Protein AF-A0A024K1Z8-F1 (afdb_monomer_lite)

pLDDT: mean 86.24, std 13.54, range [38.12, 98.56]

Structure (mmCIF, N/CA/C/O backbone):
data_AF-A0A024K1Z8-F1
#
_entry.id   AF-A0A024K1Z8-F1
#
loop_
_atom_site.group_PDB
_atom_site.id
_atom_site.type_symbol
_atom_site.label_atom_id
_atom_site.label_alt_id
_atom_site.label_comp_id
_atom_site.label_asym_id
_atom_site.label_entity_id
_atom_site.label_seq_id
_atom_site.pdbx_PDB_ins_code
_atom_site.Cartn_x
_atom_site.Cartn_y
_atom_site.Cartn_z
_atom_site.occupancy
_atom_site.B_iso_or_equiv
_atom_site.auth_seq_id
_atom_site.auth_comp_id
_atom_site.auth_asym_id
_atom_site.auth_atom_id
_atom_site.pdbx_PDB_model_num
ATOM 1 N N . MET A 1 1 ? -12.567 41.747 15.586 1.00 70.44 1 MET A N 1
ATOM 2 C CA . MET A 1 1 ? -13.122 40.949 14.470 1.00 70.44 1 MET A CA 1
ATOM 3 C C . MET A 1 1 ? -14.321 41.706 13.907 1.00 70.44 1 MET A C 1
ATOM 5 O O . MET A 1 1 ? -15.077 42.225 14.721 1.00 70.44 1 MET A O 1
ATOM 9 N N . PRO A 1 2 ? -14.473 41.858 12.580 1.00 83.94 2 PRO A N 1
ATOM 10 C CA . PRO A 1 2 ? -15.669 42.472 11.991 1.00 83.94 2 PRO A CA 1
ATOM 11 C C . PRO A 1 2 ? -16.932 41.675 12.355 1.00 83.94 2 PRO A C 1
ATOM 13 O O . PRO A 1 2 ? -16.863 40.451 12.485 1.00 83.94 2 PRO A O 1
ATOM 16 N N . THR A 1 3 ? -18.063 42.368 12.525 1.00 92.81 3 THR A N 1
ATOM 17 C CA . THR A 1 3 ? -19.383 41.744 12.733 1.00 92.81 3 THR A CA 1
ATOM 18 C C . THR A 1 3 ? -19.789 40.921 11.508 1.00 92.81 3 THR A C 1
ATOM 20 O O . THR A 1 3 ? -19.272 41.159 10.415 1.00 92.81 3 THR A O 1
ATOM 23 N N . LYS A 1 4 ? -20.713 39.964 11.671 1.00 90.75 4 LYS A N 1
ATOM 24 C CA . LYS A 1 4 ? -21.264 39.160 10.565 1.00 90.75 4 LYS A CA 1
ATOM 25 C C . LYS A 1 4 ? -21.760 40.047 9.417 1.00 90.75 4 LYS A C 1
ATOM 27 O O . LYS A 1 4 ? -21.264 39.909 8.303 1.00 90.75 4 LYS A O 1
ATOM 32 N N . ASP A 1 5 ? -22.592 41.042 9.722 1.00 92.12 5 ASP A N 1
ATOM 33 C CA . ASP A 1 5 ? -23.103 41.999 8.729 1.00 92.12 5 ASP A CA 1
ATOM 34 C C . ASP A 1 5 ? -21.975 42.725 7.995 1.00 92.12 5 ASP A C 1
ATOM 36 O O . ASP A 1 5 ? -21.997 42.862 6.774 1.00 92.12 5 ASP A O 1
ATOM 40 N N . ARG A 1 6 ? -20.924 43.126 8.722 1.00 94.19 6 ARG A N 1
ATOM 41 C CA . ARG A 1 6 ? -19.766 43.786 8.118 1.00 94.19 6 ARG A CA 1
ATOM 42 C C . ARG A 1 6 ? -18.970 42.842 7.219 1.00 94.19 6 ARG A C 1
ATOM 44 O O . ARG A 1 6 ? -18.419 43.288 6.218 1.00 94.19 6 ARG A O 1
ATOM 51 N N . LYS A 1 7 ? -18.866 41.558 7.568 1.00 95.25 7 LYS A N 1
ATOM 52 C CA . LYS A 1 7 ? -18.207 40.549 6.725 1.00 95.25 7 LYS A CA 1
ATOM 53 C C . LYS A 1 7 ? -18.992 40.315 5.432 1.00 95.25 7 LYS A C 1
ATOM 55 O O . LYS A 1 7 ? -18.383 40.316 4.367 1.00 95.25 7 LYS A O 1
ATOM 60 N N . ILE A 1 8 ? -20.316 40.189 5.530 1.00 94.06 8 ILE A N 1
ATOM 61 C CA . ILE A 1 8 ? -21.218 40.038 4.381 1.00 94.06 8 ILE A CA 1
ATOM 62 C C . ILE A 1 8 ? -21.145 41.271 3.472 1.00 94.06 8 ILE A C 1
ATOM 64 O O . ILE A 1 8 ? -20.962 41.131 2.267 1.00 94.06 8 ILE A O 1
ATOM 68 N N . GLU A 1 9 ? -21.183 42.480 4.041 1.00 95.69 9 GLU A N 1
ATOM 69 C CA . GLU A 1 9 ? -21.044 43.732 3.283 1.00 95.69 9 GLU A CA 1
ATOM 70 C C . GLU A 1 9 ? -19.726 43.781 2.488 1.00 95.69 9 GLU A C 1
ATOM 72 O O . GLU A 1 9 ? -19.706 44.199 1.331 1.00 95.69 9 GLU A O 1
ATOM 77 N N . LEU A 1 10 ? -18.615 43.336 3.088 1.00 96.06 10 LEU A N 1
ATOM 78 C CA . LEU A 1 10 ? -17.314 43.304 2.413 1.00 96.06 10 LEU A CA 1
ATOM 79 C C . LEU A 1 10 ? -17.286 42.311 1.246 1.00 96.06 10 LEU A C 1
ATOM 81 O O . LEU A 1 10 ? -16.710 42.631 0.210 1.00 96.06 10 LEU A O 1
ATOM 85 N N . LEU A 1 11 ? -17.900 41.135 1.397 1.00 96.44 11 LEU A N 1
ATOM 86 C CA . LEU A 1 11 ? -17.985 40.138 0.327 1.00 96.44 11 LEU A CA 1
ATOM 87 C C . LEU A 1 11 ? -18.889 40.617 -0.817 1.00 96.44 11 LEU A C 1
ATOM 89 O O . LEU A 1 11 ? -18.475 40.562 -1.973 1.00 96.44 11 LEU A O 1
ATOM 93 N N . ASN A 1 12 ? -20.067 41.167 -0.503 1.00 95.75 12 ASN A N 1
ATOM 94 C CA . ASN A 1 12 ? -20.991 41.718 -1.502 1.00 95.75 12 ASN A CA 1
ATOM 95 C C . ASN A 1 12 ? -20.356 42.851 -2.309 1.00 95.75 12 ASN A C 1
ATOM 97 O O . ASN A 1 12 ? -20.516 42.910 -3.523 1.00 95.75 12 ASN A O 1
ATOM 101 N N . ARG A 1 13 ? -19.540 43.690 -1.667 1.00 97.12 13 ARG A N 1
ATOM 102 C CA . ARG A 1 13 ? -18.777 44.720 -2.374 1.00 97.12 13 ARG A CA 1
ATOM 103 C C . ARG A 1 13 ? -17.820 44.135 -3.415 1.00 97.12 13 ARG A C 1
ATOM 105 O O . ARG A 1 13 ? -17.709 44.682 -4.501 1.00 97.12 13 ARG A O 1
ATOM 112 N N . GLN A 1 14 ? -17.132 43.030 -3.109 1.00 97.69 14 GLN A N 1
ATOM 113 C CA . GLN A 1 14 ? -16.252 42.376 -4.089 1.00 97.69 14 GLN A CA 1
ATOM 114 C C . GLN A 1 14 ? -17.042 41.748 -5.245 1.00 97.69 14 GLN A C 1
ATOM 116 O O . GLN A 1 14 ? -16.562 41.761 -6.377 1.00 97.69 14 GLN A O 1
ATOM 121 N N . ILE A 1 15 ? -18.256 41.252 -4.978 1.00 95.62 15 ILE A N 1
ATOM 122 C CA . ILE A 1 15 ? -19.181 40.760 -6.010 1.00 95.62 15 ILE A CA 1
ATOM 123 C C . ILE A 1 15 ? -19.604 41.904 -6.945 1.00 95.62 15 ILE A C 1
ATOM 125 O O . ILE A 1 15 ? -19.528 41.751 -8.159 1.00 95.62 15 ILE A O 1
ATOM 129 N N . GLU A 1 16 ? -19.989 43.062 -6.405 1.00 95.38 16 GLU A N 1
ATOM 130 C CA . GLU A 1 16 ? -20.360 44.242 -7.204 1.00 95.38 16 GLU A CA 1
ATOM 131 C C . GLU A 1 16 ? -19.174 44.785 -8.021 1.00 95.38 16 GLU A C 1
ATOM 133 O O . GLU A 1 16 ? -19.312 45.088 -9.207 1.00 95.38 16 GLU A O 1
ATOM 138 N N . GLU A 1 17 ? -17.983 44.854 -7.414 1.00 96.00 17 GLU A N 1
ATOM 139 C CA . GLU A 1 17 ? -16.742 45.282 -8.079 1.00 96.00 17 GLU A CA 1
ATOM 140 C C . GLU A 1 17 ? -16.337 44.357 -9.240 1.00 96.00 17 GLU A C 1
ATOM 142 O O . GLU A 1 17 ? -15.617 44.794 -10.139 1.00 96.00 17 GLU A O 1
ATOM 147 N N . ALA A 1 18 ? -16.826 43.113 -9.264 1.00 94.12 18 ALA A N 1
ATOM 148 C CA . ALA A 1 18 ? -16.578 42.173 -10.350 1.00 94.12 18 AL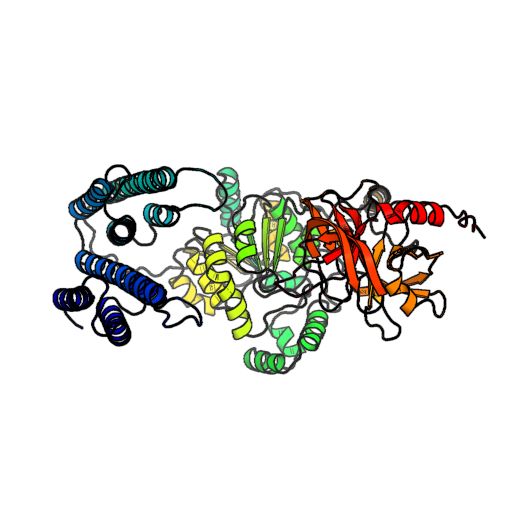A A CA 1
ATOM 149 C C . ALA A 1 18 ? -17.313 42.532 -11.654 1.00 94.12 18 ALA A C 1
ATOM 151 O O . ALA A 1 18 ? -16.955 41.982 -12.693 1.00 94.12 18 ALA A O 1
ATOM 152 N N . LYS A 1 19 ? -18.327 43.417 -11.618 1.00 93.69 19 LYS A N 1
ATOM 153 C CA . LYS A 1 19 ? -19.073 43.938 -12.787 1.00 93.69 19 LYS A CA 1
ATOM 154 C C . LYS A 1 19 ? -19.418 42.861 -13.830 1.00 93.69 19 LYS A C 1
ATOM 156 O O . LYS A 1 19 ? -19.018 42.957 -14.990 1.00 93.69 19 LYS A O 1
ATOM 161 N N . ASP A 1 20 ? -20.097 41.798 -13.401 1.00 89.00 20 ASP A N 1
ATOM 162 C CA . ASP A 1 20 ? -20.505 40.669 -14.258 1.00 89.00 20 ASP A CA 1
ATOM 163 C C . ASP A 1 20 ? -19.349 39.995 -15.032 1.00 89.00 20 ASP A C 1
ATOM 165 O O . ASP A 1 20 ? -19.495 39.536 -16.173 1.00 89.00 20 ASP A O 1
ATOM 169 N N . GLY A 1 21 ? -18.175 39.928 -14.395 1.00 89.88 21 GLY A N 1
ATOM 170 C CA . GLY A 1 21 ? -16.965 39.318 -14.947 1.00 89.88 21 GLY A CA 1
ATOM 171 C C . GLY A 1 21 ? -15.954 40.312 -15.528 1.00 89.88 21 GLY A C 1
ATOM 172 O O . GLY A 1 21 ? -14.966 39.884 -16.122 1.00 89.88 21 GLY A O 1
ATOM 173 N N . HIS A 1 22 ? -16.185 41.618 -15.374 1.00 92.88 22 HIS A N 1
ATOM 174 C CA . HIS A 1 22 ? -15.393 42.696 -15.969 1.00 92.88 22 HIS A CA 1
ATOM 175 C C . HIS A 1 22 ? -14.922 43.752 -14.944 1.00 92.88 22 HIS A C 1
ATOM 177 O O . HIS A 1 22 ? -15.265 44.930 -15.084 1.00 92.88 22 HIS A O 1
ATOM 183 N N . PRO A 1 23 ? -14.138 43.386 -13.910 1.00 95.50 23 PRO A N 1
ATOM 184 C CA . PRO A 1 23 ? -13.576 44.371 -12.991 1.00 95.50 23 PRO A CA 1
ATOM 185 C C . PRO A 1 23 ? -12.591 45.287 -13.732 1.00 95.50 23 PRO A C 1
ATOM 187 O O . PRO A 1 23 ? -11.966 44.878 -14.711 1.00 95.50 23 PRO A O 1
ATOM 190 N N . ASP A 1 24 ? -12.426 46.518 -13.239 1.00 93.12 24 ASP A N 1
ATOM 191 C CA . ASP A 1 24 ? -11.565 47.526 -13.883 1.00 93.12 24 ASP A CA 1
ATOM 192 C C . ASP A 1 24 ? -10.090 47.086 -13.948 1.00 93.12 24 ASP A C 1
ATOM 194 O O . ASP A 1 24 ? -9.403 47.351 -14.932 1.00 93.12 24 ASP A O 1
ATOM 198 N N . ASP A 1 25 ? -9.627 46.373 -12.917 1.00 94.88 25 ASP A N 1
ATOM 199 C CA . ASP A 1 25 ? -8.325 45.708 -12.861 1.00 94.88 25 ASP A CA 1
ATOM 200 C C . ASP A 1 25 ? -8.504 44.329 -12.207 1.00 94.88 25 ASP A C 1
ATOM 202 O O . ASP A 1 25 ? -8.721 44.208 -10.998 1.00 94.88 25 ASP A O 1
ATOM 206 N N . VAL A 1 26 ? -8.434 43.267 -13.016 1.00 93.31 26 VAL A N 1
ATOM 207 C CA . VAL A 1 26 ? -8.629 41.879 -12.561 1.00 93.31 26 VAL A CA 1
ATOM 208 C C . VAL A 1 26 ? -7.550 41.453 -11.553 1.00 93.31 26 VAL A C 1
ATOM 210 O O . VAL A 1 26 ? -7.847 40.682 -10.638 1.00 93.31 26 VAL A O 1
ATOM 213 N N . ALA A 1 27 ? -6.307 41.928 -11.683 1.00 90.81 27 ALA A N 1
ATOM 214 C CA . ALA A 1 27 ? -5.216 41.536 -10.791 1.00 90.81 27 ALA A CA 1
ATOM 215 C C . ALA A 1 27 ? -5.372 42.195 -9.414 1.00 90.81 27 ALA A C 1
ATOM 217 O O . ALA A 1 27 ? -5.267 41.518 -8.385 1.00 90.81 27 ALA A O 1
ATOM 218 N N . GLU A 1 28 ? -5.687 43.491 -9.397 1.00 94.75 28 GLU A N 1
ATOM 219 C CA . GLU A 1 28 ? -5.977 44.222 -8.164 1.00 94.75 28 GLU A CA 1
ATOM 220 C C . GLU A 1 28 ? -7.230 43.668 -7.471 1.00 94.75 28 GLU A C 1
ATOM 222 O O . GLU A 1 28 ? -7.206 43.393 -6.266 1.00 94.75 28 GLU A O 1
ATOM 227 N N . TRP A 1 29 ? -8.306 43.444 -8.234 1.00 97.06 29 TRP A N 1
ATOM 228 C CA . TRP A 1 29 ? -9.550 42.866 -7.726 1.00 97.06 29 TRP A CA 1
ATOM 229 C C . TRP A 1 29 ? -9.320 41.485 -7.110 1.00 97.06 29 TRP A C 1
ATOM 231 O O . TRP A 1 29 ? -9.765 41.235 -5.989 1.00 97.06 29 TRP A O 1
ATOM 241 N N . ARG A 1 30 ? -8.559 40.603 -7.775 1.00 95.94 30 ARG A N 1
ATOM 242 C CA . ARG A 1 30 ? -8.233 39.267 -7.250 1.00 95.94 30 ARG A CA 1
ATOM 243 C C . ARG A 1 30 ? -7.529 39.354 -5.897 1.00 95.94 30 ARG A C 1
ATOM 245 O O . ARG A 1 30 ? -7.914 38.661 -4.957 1.00 95.94 30 ARG A O 1
ATOM 252 N N . PHE A 1 31 ? -6.506 40.200 -5.790 1.00 95.12 31 PHE A N 1
ATOM 253 C CA . PHE A 1 31 ? -5.735 40.354 -4.556 1.00 95.12 31 PHE A CA 1
ATOM 254 C C . PHE A 1 31 ? -6.595 40.893 -3.398 1.00 95.12 31 PHE A C 1
ATOM 256 O O . PHE A 1 31 ? -6.539 40.379 -2.272 1.00 95.12 31 PHE A O 1
ATOM 263 N N . LYS A 1 32 ? -7.431 41.904 -3.675 1.00 96.88 32 LYS A N 1
ATOM 264 C CA . LYS A 1 32 ? -8.403 42.441 -2.709 1.00 96.88 32 LYS A CA 1
ATOM 265 C C . LYS A 1 32 ? -9.398 41.370 -2.272 1.00 96.88 32 LYS A C 1
ATOM 267 O O . LYS A 1 32 ? -9.601 41.185 -1.071 1.00 96.88 32 LYS A O 1
ATOM 272 N N . THR A 1 33 ? -9.929 40.616 -3.227 1.00 97.56 33 THR A N 1
ATOM 273 C CA . THR A 1 33 ? -10.913 39.559 -2.993 1.00 97.56 33 THR A CA 1
ATOM 274 C C . THR A 1 33 ? -10.354 38.453 -2.101 1.00 97.56 33 THR A C 1
ATOM 276 O O . THR A 1 33 ? -10.987 38.093 -1.108 1.00 97.56 33 THR A O 1
ATOM 279 N N . GLU A 1 34 ? -9.133 37.974 -2.365 1.00 96.81 34 GLU A N 1
ATOM 280 C CA . GLU A 1 34 ? -8.484 36.974 -1.508 1.00 96.81 34 GLU A CA 1
ATOM 281 C C . GLU A 1 34 ? -8.305 37.489 -0.074 1.00 96.81 34 GLU A C 1
ATOM 283 O O . GLU A 1 34 ? -8.561 36.781 0.902 1.00 96.81 34 GLU A O 1
ATOM 288 N N . THR A 1 35 ? -7.892 38.752 0.063 1.00 95.75 35 THR A N 1
ATOM 289 C CA . THR A 1 35 ? -7.706 39.394 1.368 1.00 95.75 35 THR A CA 1
ATOM 290 C C . THR A 1 35 ? -9.025 39.493 2.135 1.00 95.75 35 THR A C 1
ATOM 292 O O . THR A 1 35 ? -9.056 39.265 3.349 1.00 95.75 35 THR A O 1
ATOM 295 N N . VAL A 1 36 ? -10.121 39.825 1.445 1.00 96.94 36 VAL A N 1
ATOM 296 C CA . VAL A 1 36 ? -11.464 39.882 2.033 1.00 96.94 36 VAL A CA 1
ATOM 297 C C . VAL A 1 36 ? -11.921 38.491 2.463 1.00 96.94 36 VAL A C 1
ATOM 299 O O . VAL A 1 36 ? -12.316 38.338 3.619 1.00 96.94 36 VAL A O 1
ATOM 302 N N . LEU A 1 37 ? -11.811 37.471 1.607 1.00 95.50 37 LEU A N 1
ATOM 303 C CA . LEU A 1 37 ? -12.164 36.085 1.945 1.00 95.50 37 LEU A CA 1
ATOM 304 C C . LEU A 1 37 ? -11.405 35.612 3.188 1.00 95.50 37 LEU A C 1
ATOM 306 O O . LEU A 1 37 ? -12.007 35.245 4.196 1.00 95.50 37 LEU A O 1
ATOM 310 N N . ARG A 1 38 ? -10.081 35.762 3.191 1.00 95.94 38 ARG A N 1
ATOM 311 C CA . ARG A 1 38 ? -9.232 35.379 4.324 1.00 95.94 38 ARG A CA 1
ATOM 312 C C . ARG A 1 38 ? -9.648 36.033 5.643 1.00 95.94 38 ARG A C 1
ATOM 314 O O . ARG A 1 38 ? -9.650 35.386 6.686 1.00 95.94 38 ARG A O 1
ATOM 321 N N . ARG A 1 39 ? -10.021 37.318 5.616 1.00 93.81 39 ARG A N 1
ATOM 322 C CA . ARG A 1 39 ? -10.452 38.062 6.815 1.00 93.81 39 ARG A CA 1
ATOM 323 C C . ARG A 1 39 ? -11.883 37.756 7.255 1.00 93.81 39 ARG A C 1
ATOM 325 O O . ARG A 1 39 ? -12.206 37.953 8.427 1.00 93.81 39 ARG A O 1
ATOM 332 N N . THR A 1 40 ? -12.752 37.360 6.332 1.00 94.06 40 THR A N 1
ATOM 333 C CA . THR A 1 40 ? -14.184 37.167 6.599 1.00 94.06 40 THR A CA 1
ATOM 334 C C . THR A 1 40 ? -14.483 35.735 7.028 1.00 94.06 40 THR A C 1
ATOM 336 O O . THR A 1 40 ? -15.094 35.553 8.087 1.00 94.06 40 THR A O 1
ATOM 339 N N . VAL A 1 41 ? -13.984 34.748 6.281 1.00 90.94 41 VAL A N 1
ATOM 340 C CA . VAL A 1 41 ? -14.255 33.316 6.492 1.00 90.94 41 VAL A CA 1
ATOM 341 C C . VAL A 1 41 ? -13.073 32.527 7.073 1.00 90.94 41 VAL A C 1
ATOM 343 O O . VAL A 1 41 ? -13.272 31.428 7.577 1.00 90.94 41 VAL A O 1
ATOM 346 N N . GLY A 1 42 ? -11.867 33.104 7.109 1.00 91.38 42 GLY A N 1
ATOM 347 C CA . GLY A 1 42 ? -10.677 32.482 7.709 1.00 91.38 42 GLY A CA 1
ATOM 348 C C . GLY A 1 42 ? -9.805 31.706 6.714 1.00 91.38 42 GLY A C 1
ATOM 349 O O . GLY A 1 42 ? -10.213 31.431 5.589 1.00 91.38 42 GLY A O 1
ATOM 350 N N . GLU A 1 43 ? -8.577 31.369 7.131 1.00 89.88 43 GLU A N 1
ATOM 351 C CA . GLU A 1 43 ? -7.558 30.732 6.271 1.00 89.88 43 GLU A CA 1
ATOM 352 C C . GLU A 1 43 ? -7.932 29.298 5.858 1.00 89.88 43 GLU A C 1
ATOM 354 O O . GLU A 1 43 ? -7.610 28.876 4.754 1.00 89.88 43 GLU A O 1
ATOM 359 N N . GLY A 1 44 ? -8.645 28.570 6.722 1.00 83.69 44 GLY A N 1
ATOM 360 C CA . GLY A 1 44 ? -9.107 27.203 6.460 1.00 83.69 44 GLY A CA 1
ATOM 361 C C . GLY A 1 44 ? -10.466 27.112 5.762 1.00 83.69 44 GLY A C 1
ATOM 362 O O . GLY A 1 44 ? -11.030 26.026 5.695 1.00 83.69 44 GLY A O 1
ATOM 363 N N . SER A 1 45 ? -11.040 28.228 5.293 1.00 86.62 45 SER A N 1
ATOM 364 C CA . SER A 1 45 ? -12.356 28.193 4.646 1.00 86.62 45 SER A CA 1
ATOM 365 C C . SER A 1 45 ? -12.282 27.508 3.273 1.00 86.62 45 SER A C 1
ATOM 367 O O . SER A 1 45 ? -11.466 27.916 2.435 1.00 86.62 45 SER A O 1
ATOM 369 N N . PRO A 1 46 ? -13.185 26.556 2.973 1.00 81.44 46 PRO A N 1
ATOM 370 C CA . PRO A 1 46 ? -13.282 25.949 1.648 1.00 81.44 46 PRO A CA 1
ATOM 371 C C . PRO A 1 46 ? -13.530 26.970 0.529 1.00 81.44 46 PRO A C 1
ATOM 373 O O . PRO A 1 46 ? -13.000 26.810 -0.567 1.00 81.44 46 PRO A O 1
ATOM 376 N N . ALA A 1 47 ? -14.257 28.061 0.800 1.00 86.44 47 ALA A N 1
ATOM 377 C CA . ALA A 1 47 ? -14.480 29.127 -0.179 1.00 86.44 47 ALA A CA 1
ATOM 378 C C . ALA A 1 47 ? -13.177 29.858 -0.557 1.00 86.44 47 ALA A C 1
ATOM 380 O O . ALA A 1 47 ? -12.978 30.217 -1.719 1.00 86.44 47 ALA A O 1
ATOM 381 N N . LEU A 1 48 ? -12.261 30.045 0.403 1.00 92.31 48 LEU A N 1
ATOM 382 C CA . LEU A 1 48 ? -10.936 30.615 0.138 1.00 92.31 48 LEU A CA 1
ATOM 383 C C . LEU A 1 48 ? -10.049 29.634 -0.642 1.00 92.31 48 LEU A C 1
ATOM 385 O O . LEU A 1 48 ? -9.361 30.050 -1.576 1.00 92.31 48 LEU A O 1
ATOM 389 N N . ALA A 1 49 ? -10.073 28.346 -0.287 1.00 86.12 49 ALA A N 1
ATOM 390 C CA . ALA A 1 49 ? -9.338 27.309 -1.011 1.00 86.12 49 ALA A CA 1
ATOM 391 C C . ALA A 1 49 ? -9.808 27.205 -2.474 1.00 86.12 49 ALA A C 1
ATOM 393 O O . ALA A 1 49 ? -8.986 27.253 -3.391 1.00 86.12 49 ALA A O 1
ATOM 394 N N . ALA A 1 50 ? -11.127 27.179 -2.697 1.00 84.25 50 ALA A N 1
ATOM 395 C CA . ALA A 1 50 ? -11.730 27.183 -4.027 1.00 84.25 50 ALA A CA 1
ATOM 396 C C . ALA A 1 50 ? -11.335 28.431 -4.828 1.00 84.25 50 ALA A C 1
ATOM 398 O O . ALA A 1 50 ? -10.909 28.313 -5.974 1.00 84.25 50 ALA A O 1
ATOM 399 N N . PHE A 1 51 ? -11.385 29.619 -4.213 1.00 94.38 51 PHE A N 1
ATOM 400 C CA . PHE A 1 51 ? -10.955 30.860 -4.858 1.00 94.38 51 PHE A CA 1
ATOM 401 C C . PHE A 1 51 ? -9.479 30.815 -5.295 1.00 94.38 51 PHE A C 1
ATOM 403 O O . PHE A 1 51 ? -9.144 31.252 -6.396 1.00 94.38 51 PHE A O 1
ATOM 410 N N . ARG A 1 52 ? -8.584 30.263 -4.463 1.00 94.19 52 ARG A N 1
ATOM 411 C CA . ARG A 1 52 ? -7.146 30.145 -4.776 1.00 94.19 52 ARG A CA 1
ATOM 412 C C . ARG A 1 52 ? -6.850 29.182 -5.920 1.00 94.19 52 ARG A C 1
ATOM 414 O O . ARG A 1 52 ? -5.897 29.419 -6.660 1.00 94.19 52 ARG A O 1
ATOM 421 N N . ALA A 1 53 ? -7.659 28.137 -6.073 1.00 89.50 53 ALA A N 1
ATOM 422 C CA . ALA A 1 53 ? -7.529 27.172 -7.160 1.00 89.50 53 ALA A CA 1
ATOM 423 C C . ALA A 1 53 ? -7.909 27.757 -8.535 1.00 89.50 53 ALA A C 1
ATOM 425 O O . ALA A 1 53 ? -7.574 27.178 -9.569 1.00 89.50 53 ALA A O 1
ATOM 426 N N . ILE A 1 54 ? -8.585 28.913 -8.581 1.00 90.88 54 ILE A N 1
ATOM 427 C CA . ILE A 1 54 ? -8.949 29.564 -9.841 1.00 90.88 54 ILE A CA 1
ATOM 428 C C . ILE A 1 54 ? -7.695 30.143 -10.504 1.00 90.88 54 ILE A C 1
ATOM 430 O O . ILE A 1 54 ? -7.052 31.067 -9.998 1.00 90.88 54 ILE A O 1
ATOM 434 N N . SER A 1 55 ? -7.377 29.634 -11.695 1.00 89.06 55 SER A N 1
ATOM 435 C CA . SER A 1 55 ? -6.346 30.216 -12.551 1.00 89.06 55 SER A CA 1
ATOM 436 C C . SER A 1 55 ? -6.874 31.473 -13.242 1.00 89.06 55 SER A C 1
ATOM 438 O O . SER A 1 55 ? -7.813 31.419 -14.034 1.00 89.06 55 SER A O 1
ATOM 440 N N . PHE A 1 56 ? -6.230 32.604 -12.960 1.00 85.25 56 PHE A N 1
ATOM 441 C CA . PHE A 1 56 ? -6.455 33.886 -13.634 1.00 85.25 56 PHE A CA 1
ATOM 442 C C . PHE A 1 56 ? -5.390 34.145 -14.712 1.00 85.25 56 PHE A C 1
ATOM 444 O O . PHE A 1 56 ? -5.036 35.297 -14.934 1.00 85.25 56 PHE A O 1
ATOM 451 N N . SER A 1 57 ? -4.797 33.097 -15.304 1.00 78.31 57 SER A N 1
ATOM 452 C CA . SER A 1 57 ? -3.590 33.205 -16.140 1.00 78.31 57 SER A CA 1
ATOM 453 C C . SER A 1 57 ? -3.676 34.333 -17.173 1.00 78.31 57 SER A C 1
ATOM 455 O O . SER A 1 57 ? -4.581 34.364 -18.008 1.00 78.31 57 SER A O 1
ATOM 457 N N . TRP A 1 58 ? -2.687 35.220 -17.134 1.00 63.91 58 TRP A N 1
ATOM 458 C CA . TRP A 1 58 ? -2.490 36.279 -18.108 1.00 63.91 58 TRP A CA 1
ATOM 459 C C . TRP A 1 58 ? -1.459 35.761 -19.105 1.00 63.91 58 TRP A C 1
ATOM 461 O O . TRP A 1 58 ? -0.315 35.553 -18.721 1.00 63.91 58 TRP A O 1
ATOM 471 N N . ILE A 1 59 ? -1.866 35.574 -20.361 1.00 54.12 59 ILE A N 1
ATOM 472 C CA . ILE A 1 59 ? -0.985 35.311 -21.510 1.00 54.12 59 ILE A CA 1
ATOM 473 C C . ILE A 1 59 ? -0.465 33.864 -21.584 1.00 54.12 59 ILE A C 1
ATOM 475 O O . ILE A 1 59 ? 0.496 33.481 -20.921 1.00 54.12 59 ILE A O 1
ATOM 479 N N . SER A 1 60 ? -1.047 33.082 -22.497 1.00 48.06 60 SER A N 1
ATOM 480 C CA . SER A 1 60 ? -0.281 32.055 -23.208 1.00 48.06 60 SER A CA 1
ATOM 481 C C . SER A 1 60 ? 0.291 32.711 -24.472 1.00 48.06 60 SER A C 1
ATOM 483 O O . SER A 1 60 ? -0.389 33.500 -25.138 1.00 48.06 60 SER A O 1
ATOM 485 N N . TRP A 1 61 ? 1.564 32.462 -24.778 1.00 40.72 61 TRP A N 1
ATOM 486 C CA . TRP A 1 61 ? 2.169 32.946 -26.017 1.00 40.72 61 TRP A CA 1
ATOM 487 C C . TRP A 1 61 ? 1.508 32.234 -27.204 1.00 40.72 61 TRP A C 1
ATOM 489 O O . TRP A 1 61 ? 1.788 31.065 -27.449 1.00 40.72 61 TRP A O 1
ATOM 499 N N . GLY A 1 62 ? 0.642 32.943 -27.936 1.00 56.19 62 GLY A N 1
ATOM 500 C CA . GLY A 1 62 ? 0.013 32.448 -29.166 1.00 56.19 62 GLY A CA 1
ATOM 501 C C . GLY A 1 62 ? -1.518 32.463 -29.190 1.00 56.19 62 GLY A C 1
ATOM 502 O O . GLY A 1 62 ? -2.087 32.245 -30.258 1.00 56.19 62 GLY A O 1
ATOM 503 N N . ASP A 1 63 ? -2.197 32.756 -28.075 1.00 52.84 63 ASP A N 1
ATOM 504 C CA . ASP A 1 63 ? -3.663 32.846 -28.069 1.00 52.84 63 ASP A CA 1
ATOM 505 C C . ASP A 1 63 ? -4.161 34.165 -28.710 1.00 52.84 63 ASP A C 1
ATOM 507 O O . ASP A 1 63 ? -3.622 35.240 -28.423 1.00 52.84 63 ASP A O 1
ATOM 511 N N . PRO A 1 64 ? -5.220 34.134 -29.545 1.00 66.31 64 PRO A N 1
ATOM 512 C CA . PRO A 1 64 ? -5.896 35.340 -30.019 1.00 66.31 64 PRO A CA 1
ATOM 513 C C . PRO A 1 64 ? -6.357 36.218 -28.843 1.00 66.31 64 PRO A C 1
ATOM 515 O O . PRO A 1 64 ? -6.874 35.703 -27.849 1.00 66.31 64 PRO A O 1
ATOM 518 N N . ILE A 1 65 ? -6.226 37.546 -28.972 1.00 67.56 65 ILE A N 1
ATOM 519 C CA . ILE A 1 65 ? -6.580 38.539 -27.932 1.00 67.56 65 ILE A CA 1
ATOM 520 C C . ILE A 1 65 ? -7.994 38.299 -27.361 1.00 67.56 65 ILE A C 1
ATOM 522 O O . ILE A 1 65 ? -8.189 38.370 -26.146 1.00 67.56 65 ILE A O 1
ATOM 526 N N . ASP A 1 66 ? -8.950 37.904 -28.205 1.00 67.81 66 ASP A N 1
ATOM 527 C CA . ASP A 1 66 ? -10.344 37.653 -27.812 1.00 67.81 66 ASP A CA 1
ATOM 528 C C . ASP A 1 66 ? -10.517 36.452 -26.861 1.00 67.81 66 ASP A C 1
ATOM 530 O O . ASP A 1 66 ? -11.408 36.454 -26.009 1.00 67.81 66 ASP A O 1
ATOM 534 N N . GLN A 1 67 ? -9.646 35.438 -26.934 1.00 73.06 67 GLN A N 1
ATOM 535 C CA . GLN A 1 67 ? -9.717 34.278 -26.034 1.00 73.06 67 GLN A CA 1
ATOM 536 C C . GLN A 1 67 ? -9.213 34.603 -24.625 1.00 73.06 67 GLN A C 1
ATOM 538 O O . GLN A 1 67 ? -9.687 34.019 -23.649 1.00 73.06 67 GLN A O 1
ATOM 543 N N . THR A 1 68 ? -8.288 35.557 -24.498 1.00 79.00 68 THR A N 1
ATOM 544 C CA . THR A 1 68 ? -7.747 35.965 -23.194 1.00 79.00 68 THR A CA 1
ATOM 545 C C . THR A 1 68 ? -8.813 36.681 -22.366 1.00 79.00 68 THR A C 1
ATOM 547 O O . THR A 1 68 ? -9.014 36.339 -21.201 1.00 79.00 68 THR A O 1
ATOM 550 N N . ALA A 1 69 ? -9.569 37.599 -22.979 1.00 81.69 69 ALA A N 1
ATOM 551 C CA . ALA A 1 69 ? -10.663 38.301 -22.307 1.00 81.69 69 ALA A CA 1
ATOM 552 C C . ALA A 1 69 ? -11.784 37.342 -21.864 1.00 81.69 69 ALA A C 1
ATOM 554 O O . ALA A 1 69 ? -12.300 37.461 -20.752 1.00 81.69 69 ALA A O 1
ATOM 555 N N . ALA A 1 70 ? -12.129 36.352 -22.695 1.00 82.94 70 ALA A N 1
ATOM 556 C CA . ALA A 1 70 ? -13.140 35.352 -22.357 1.00 82.94 70 ALA A CA 1
ATOM 557 C C . ALA A 1 70 ? -12.719 34.468 -21.167 1.00 82.94 70 ALA A C 1
ATOM 559 O O . ALA A 1 70 ? -13.511 34.263 -20.249 1.00 82.94 70 ALA A O 1
ATOM 560 N N . ARG A 1 71 ? -11.462 33.997 -21.137 1.00 83.00 71 ARG A N 1
ATOM 561 C CA . ARG A 1 71 ? -10.929 33.189 -20.022 1.00 83.00 71 ARG A CA 1
ATOM 562 C C . ARG A 1 71 ? -10.830 33.986 -18.720 1.00 83.00 71 ARG A C 1
ATOM 564 O O . ARG A 1 71 ? -11.116 33.449 -17.654 1.00 83.00 71 ARG A O 1
ATOM 571 N N . GLN A 1 72 ? -10.457 35.263 -18.797 1.00 87.69 72 GLN A N 1
ATOM 572 C CA . GLN A 1 72 ? -10.438 36.149 -17.630 1.00 87.69 72 GLN A CA 1
ATOM 573 C C . GLN A 1 72 ? -11.838 36.377 -17.074 1.00 87.69 72 GLN A C 1
ATOM 575 O O . GLN A 1 72 ? -12.036 36.253 -15.867 1.00 87.69 72 GLN A O 1
ATOM 580 N N . ARG A 1 73 ? -12.811 36.642 -17.950 1.00 90.94 73 ARG A N 1
ATOM 581 C CA . ARG A 1 73 ? -14.211 36.782 -17.553 1.00 90.94 73 ARG A CA 1
ATOM 582 C C . ARG A 1 73 ? -14.717 35.518 -16.858 1.00 90.94 73 ARG A C 1
ATOM 584 O O . ARG A 1 73 ? -15.293 35.613 -15.782 1.00 90.94 73 ARG A O 1
ATOM 591 N N . ASP A 1 74 ? -14.448 34.347 -17.430 1.00 86.69 74 ASP A N 1
ATOM 592 C CA . ASP A 1 74 ? -14.814 33.049 -16.847 1.00 86.69 74 ASP A CA 1
ATOM 593 C C . ASP A 1 74 ? -14.172 32.831 -15.463 1.00 86.69 74 ASP A C 1
ATOM 595 O O . ASP A 1 74 ? -14.844 32.441 -14.507 1.00 86.69 74 ASP A O 1
ATOM 599 N N . ALA A 1 75 ? -12.888 33.169 -15.305 1.00 89.69 75 ALA A N 1
ATOM 600 C CA . ALA A 1 75 ? -12.209 33.101 -14.013 1.00 89.69 75 ALA A CA 1
ATOM 601 C C . ALA A 1 75 ? -12.841 34.033 -12.962 1.00 89.69 75 ALA A C 1
ATOM 603 O O . ALA A 1 75 ? -13.052 33.614 -11.822 1.00 89.69 75 ALA A O 1
ATOM 604 N N . VAL A 1 76 ? -13.187 35.269 -13.341 1.00 93.50 76 VAL A N 1
ATOM 605 C CA . VAL A 1 76 ? -13.878 36.213 -12.449 1.00 93.50 76 VAL A CA 1
ATOM 606 C C . VAL A 1 76 ? -15.269 35.699 -12.084 1.00 93.50 76 VAL A C 1
ATOM 608 O O . VAL A 1 76 ? -15.631 35.740 -10.911 1.00 93.50 76 VAL A O 1
ATOM 611 N N . ILE A 1 77 ? -16.028 35.160 -13.042 1.00 88.31 77 ILE A N 1
ATOM 612 C CA . ILE A 1 77 ? -17.352 34.577 -12.786 1.00 88.31 77 ILE A CA 1
ATOM 613 C C . ILE A 1 77 ? -17.240 33.454 -11.752 1.00 88.31 77 ILE A C 1
ATOM 615 O O . ILE A 1 77 ? -17.923 33.502 -10.730 1.00 88.31 77 ILE A O 1
ATOM 619 N N . ARG A 1 78 ? -16.317 32.499 -11.930 1.00 87.31 78 ARG A N 1
ATOM 620 C CA . ARG A 1 78 ? -16.085 31.428 -10.940 1.00 87.31 78 ARG A CA 1
ATOM 621 C C . ARG A 1 78 ? -15.727 31.968 -9.555 1.00 87.31 78 ARG A C 1
ATOM 623 O O . ARG A 1 78 ? -16.171 31.435 -8.538 1.00 87.31 78 ARG A O 1
ATOM 630 N N . ALA A 1 79 ? -14.943 33.039 -9.502 1.00 92.62 79 ALA A N 1
ATOM 631 C CA . ALA A 1 79 ? -14.571 33.673 -8.247 1.00 92.62 79 ALA A CA 1
ATOM 632 C C . ALA A 1 79 ? -15.756 34.375 -7.567 1.00 92.62 79 ALA A C 1
ATOM 634 O O . ALA A 1 79 ? -15.888 34.296 -6.346 1.00 92.62 79 ALA A O 1
ATOM 635 N N . VAL A 1 80 ? -16.664 34.980 -8.338 1.00 92.00 80 VAL A N 1
ATOM 636 C CA . VAL A 1 80 ? -17.938 35.507 -7.825 1.00 92.00 80 VAL A CA 1
ATOM 637 C C . VAL A 1 80 ? -18.786 34.392 -7.213 1.00 92.00 80 VAL A C 1
ATOM 639 O O . VAL A 1 80 ? -19.358 34.595 -6.142 1.00 92.00 80 VAL A O 1
ATOM 642 N N . VAL A 1 81 ? -18.814 33.195 -7.810 1.00 86.06 81 VAL A N 1
ATOM 643 C CA . VAL A 1 81 ? -19.523 32.052 -7.207 1.00 86.06 81 VAL A CA 1
ATOM 644 C C . VAL A 1 81 ? -18.911 31.665 -5.851 1.00 86.06 81 VAL A C 1
ATOM 646 O O . VAL A 1 81 ? -19.647 31.440 -4.888 1.00 86.06 81 VAL A O 1
ATOM 649 N N . CYS A 1 82 ? -17.579 31.684 -5.715 1.00 87.56 82 CYS A N 1
ATOM 650 C CA . CYS A 1 82 ? -16.906 31.455 -4.426 1.00 87.56 82 CYS A CA 1
ATOM 651 C C . CYS A 1 82 ? -17.315 32.490 -3.366 1.00 87.56 82 CYS A C 1
ATOM 653 O O . CYS A 1 82 ? -17.577 32.134 -2.217 1.00 87.56 82 CYS A O 1
ATOM 655 N N . LEU A 1 83 ? -17.423 33.765 -3.752 1.00 91.56 83 LEU A N 1
ATOM 656 C CA . LEU A 1 83 ? -17.859 34.834 -2.852 1.00 91.56 83 LEU A CA 1
ATOM 657 C C . LEU A 1 83 ? -19.315 34.667 -2.414 1.00 91.56 83 LEU A C 1
ATOM 659 O O . LEU A 1 83 ? -19.604 34.792 -1.226 1.00 91.56 83 LEU A O 1
ATOM 663 N N . LYS A 1 84 ? -20.222 34.337 -3.341 1.00 89.69 84 LYS A N 1
ATOM 664 C CA . LYS A 1 84 ? -21.628 34.046 -3.017 1.00 89.69 84 LYS A CA 1
ATOM 665 C C . LYS A 1 84 ? -21.749 32.873 -2.038 1.00 89.69 84 LYS A C 1
ATOM 667 O O . LYS A 1 84 ? -22.536 32.945 -1.097 1.00 89.69 84 LYS A O 1
ATOM 672 N N . SER A 1 85 ? -20.932 31.832 -2.212 1.00 85.19 85 SER A N 1
ATOM 673 C CA . SER A 1 85 ? -20.862 30.703 -1.276 1.00 85.19 85 SER A CA 1
ATOM 674 C C . SER A 1 85 ? -20.410 31.144 0.119 1.00 85.19 85 SER A C 1
ATOM 676 O O . SER A 1 85 ? -21.028 30.767 1.109 1.00 85.19 85 SER A O 1
ATOM 678 N N . ALA A 1 86 ? -19.377 31.987 0.211 1.00 88.94 86 ALA A N 1
ATOM 679 C CA . ALA A 1 86 ? -18.898 32.531 1.483 1.00 88.94 86 ALA A CA 1
ATOM 680 C C . ALA A 1 86 ? -19.953 33.407 2.187 1.00 88.94 86 ALA A C 1
ATOM 682 O O . ALA A 1 86 ? -20.083 33.364 3.411 1.00 88.94 86 ALA A O 1
ATOM 683 N N . VAL A 1 87 ? -20.722 34.193 1.423 1.00 91.12 87 VAL A N 1
ATOM 684 C CA . VAL A 1 87 ? -21.853 34.973 1.952 1.00 91.12 87 VAL A CA 1
ATOM 685 C C . VAL A 1 87 ? -22.919 34.046 2.523 1.00 91.12 87 VAL A C 1
ATOM 687 O O . VAL A 1 87 ? -23.360 34.272 3.646 1.00 91.12 87 VAL A O 1
ATOM 690 N N . ALA A 1 88 ? -23.286 32.987 1.795 1.00 83.62 88 ALA A N 1
ATOM 691 C CA . ALA A 1 88 ? -24.252 32.004 2.271 1.00 83.62 88 ALA A CA 1
ATOM 692 C C . ALA A 1 88 ? -23.775 31.324 3.565 1.00 83.62 88 ALA A C 1
ATOM 694 O O . ALA A 1 88 ? -24.533 31.253 4.522 1.00 83.62 88 ALA A O 1
ATOM 695 N N . GLU A 1 89 ? -22.512 30.898 3.653 1.00 84.69 89 GLU A N 1
ATOM 696 C CA . GLU A 1 89 ? -21.963 30.300 4.880 1.00 84.69 89 GLU A CA 1
ATOM 697 C C . GLU A 1 89 ? -22.051 31.240 6.090 1.00 84.69 89 GLU A C 1
ATOM 699 O O . GLU A 1 89 ? -22.448 30.820 7.178 1.00 84.69 89 GLU A O 1
ATOM 704 N N . LEU A 1 90 ? -21.708 32.519 5.909 1.00 86.50 90 LEU A N 1
ATOM 705 C CA . LEU A 1 90 ? -21.810 33.515 6.977 1.00 86.50 90 LEU A CA 1
ATOM 706 C C . LEU A 1 90 ? -23.261 33.792 7.360 1.00 86.50 90 LEU A C 1
ATOM 708 O O . LEU A 1 90 ? -23.550 33.985 8.539 1.00 86.50 90 LEU A O 1
ATOM 712 N N . ASP A 1 91 ? -24.176 33.807 6.395 1.00 84.12 91 ASP A N 1
ATOM 713 C CA . ASP A 1 91 ? -25.600 33.992 6.665 1.00 84.12 91 ASP A CA 1
ATOM 714 C C . ASP A 1 91 ? -26.177 32.824 7.486 1.00 84.12 91 ASP A C 1
ATOM 716 O O . ASP A 1 91 ? -26.997 33.031 8.380 1.00 84.12 91 ASP A O 1
ATOM 720 N N . LEU A 1 92 ? -25.642 31.617 7.280 1.00 81.06 92 LEU A N 1
ATOM 721 C CA . LEU A 1 92 ? -26.066 30.370 7.923 1.00 81.06 92 LEU A CA 1
ATOM 722 C C . LEU A 1 92 ? -25.341 30.058 9.246 1.00 81.06 92 LEU A C 1
ATOM 724 O O . LEU A 1 92 ? -25.683 29.082 9.909 1.00 81.06 92 LEU A O 1
ATOM 728 N N . SER A 1 93 ? -24.355 30.865 9.659 1.00 79.06 93 SER A N 1
ATOM 729 C CA . SER A 1 93 ? -23.515 30.570 10.833 1.00 79.06 93 SER A CA 1
ATOM 730 C C . SER A 1 93 ? -24.195 30.774 12.195 1.00 79.06 93 SER A C 1
ATOM 732 O O . SER A 1 93 ? -23.595 30.455 13.221 1.00 79.06 93 SER A O 1
ATOM 734 N N . ASP A 1 94 ? -25.407 31.331 12.232 1.00 73.38 94 ASP A N 1
ATOM 735 C CA . ASP A 1 94 ? -26.188 31.459 13.466 1.00 73.38 94 ASP A CA 1
ATOM 736 C C . ASP A 1 94 ? -27.062 30.211 13.613 1.00 73.38 94 ASP A C 1
ATOM 738 O O . ASP A 1 94 ? -27.731 29.828 12.656 1.00 73.38 94 ASP A O 1
ATOM 742 N N . GLY A 1 95 ? -27.034 29.564 14.786 1.00 73.94 95 GLY A N 1
ATOM 743 C CA . GLY A 1 95 ? -27.694 28.277 15.039 1.00 73.94 95 GLY A CA 1
ATOM 744 C C . GLY A 1 95 ? -29.086 28.181 14.409 1.00 73.94 95 GLY A C 1
ATOM 745 O O . GLY A 1 95 ? -30.035 28.807 14.878 1.00 73.94 95 GLY A O 1
ATOM 746 N N . MET A 1 96 ? -29.187 27.417 13.320 1.00 83.12 96 MET A N 1
ATOM 747 C CA . MET A 1 96 ? -30.420 27.288 12.550 1.00 83.12 96 MET A CA 1
ATOM 748 C C . MET A 1 96 ? -31.399 26.363 13.264 1.00 83.12 96 MET A C 1
ATOM 750 O O . MET A 1 96 ? -31.023 25.264 13.678 1.00 83.12 96 MET A O 1
ATOM 754 N N . SER A 1 97 ? -32.664 26.778 13.349 1.00 88.06 97 SER A N 1
ATOM 755 C CA . SER A 1 97 ? -33.738 25.869 13.746 1.00 88.06 97 SER A CA 1
ATOM 756 C C . SER A 1 97 ? -33.876 24.726 12.737 1.00 88.06 97 SER A C 1
ATOM 758 O O . SER A 1 97 ? -33.543 24.880 11.557 1.00 88.06 97 SER A O 1
ATOM 760 N N . LYS A 1 98 ? -34.409 23.588 13.194 1.00 89.44 98 LYS A N 1
ATOM 761 C CA . LYS A 1 98 ? -34.747 22.435 12.352 1.00 89.44 98 LYS A CA 1
ATOM 762 C C . LYS A 1 98 ? -35.535 22.847 11.106 1.00 89.44 98 LYS A C 1
ATOM 764 O O . LYS A 1 98 ? -35.107 22.585 9.983 1.00 89.44 98 LYS A O 1
ATOM 769 N N . ASP A 1 99 ? -36.624 23.585 11.313 1.00 91.38 99 ASP A N 1
ATOM 770 C CA . ASP A 1 99 ? -37.502 24.061 10.242 1.00 91.38 99 ASP A CA 1
ATOM 771 C C . ASP A 1 99 ? -36.737 24.882 9.204 1.00 91.38 99 ASP A C 1
ATOM 773 O O . ASP A 1 99 ? -36.931 24.711 8.002 1.00 91.38 99 ASP A O 1
ATOM 777 N N . ARG A 1 100 ? -35.802 25.729 9.656 1.00 90.06 100 ARG A N 1
ATOM 778 C CA . ARG A 1 100 ? -34.989 26.546 8.757 1.00 90.06 100 ARG A CA 1
ATOM 779 C C . ARG A 1 100 ? -34.032 25.696 7.924 1.00 90.06 100 ARG A C 1
ATOM 781 O O . ARG A 1 100 ? -33.854 25.973 6.740 1.00 90.06 100 ARG A O 1
ATOM 788 N N . LYS A 1 101 ? -33.430 24.658 8.510 1.00 91.69 101 LYS A N 1
ATOM 789 C CA . LYS A 1 101 ? -32.561 23.722 7.779 1.00 91.69 101 LYS A CA 1
ATOM 790 C C . LYS A 1 101 ? -33.338 22.975 6.689 1.00 91.69 101 LYS A C 1
ATOM 792 O O . LYS A 1 101 ? -32.880 22.916 5.549 1.00 91.69 101 LYS A O 1
ATOM 797 N N . ILE A 1 102 ? -34.527 22.467 7.022 1.00 94.12 102 ILE A N 1
ATOM 798 C CA . ILE A 1 102 ? -35.411 21.762 6.079 1.00 94.12 102 ILE A CA 1
ATOM 799 C C . ILE A 1 102 ? -35.879 22.702 4.959 1.00 94.12 102 ILE A C 1
ATOM 801 O O . ILE A 1 102 ? -35.868 22.320 3.786 1.00 94.12 102 ILE A O 1
ATOM 805 N N . GLU A 1 103 ? -36.243 23.942 5.296 1.00 93.69 103 GLU A N 1
ATOM 806 C CA . GLU A 1 103 ? -36.639 24.967 4.326 1.00 93.69 103 GLU A CA 1
ATOM 807 C C . GLU A 1 103 ? -35.521 25.231 3.306 1.00 93.69 103 GLU A C 1
ATOM 809 O O . GLU A 1 103 ? -35.766 25.227 2.101 1.00 93.69 103 GLU A O 1
ATOM 814 N N . LEU A 1 104 ? -34.278 25.397 3.767 1.00 92.75 104 LEU A N 1
ATOM 815 C CA . LEU A 1 104 ? -33.131 25.665 2.894 1.00 92.75 104 LEU A CA 1
ATOM 816 C C . LEU A 1 104 ? -32.814 24.497 1.957 1.00 92.75 104 LEU A C 1
ATOM 818 O O . LEU A 1 104 ? -32.567 24.721 0.770 1.00 92.75 104 LEU A O 1
ATOM 822 N N . LEU A 1 105 ? -32.846 23.261 2.463 1.00 95.75 105 LEU A N 1
ATOM 823 C CA . LEU A 1 105 ? -32.666 22.060 1.642 1.00 95.75 105 LEU A CA 1
ATOM 824 C C . LEU A 1 105 ? -33.780 21.941 0.590 1.00 95.75 105 LEU A C 1
ATOM 826 O O . LEU A 1 105 ? -33.504 21.666 -0.578 1.00 95.75 105 LEU A O 1
ATOM 830 N N . SER A 1 106 ? -35.024 22.235 0.976 1.00 96.31 106 SER A N 1
ATOM 831 C CA . SER A 1 106 ? -36.180 22.228 0.071 1.00 96.31 106 SER A CA 1
ATOM 832 C C . SER A 1 106 ? -36.061 23.286 -1.028 1.00 96.31 106 SER A C 1
ATOM 834 O O . SER A 1 106 ? -36.324 22.991 -2.193 1.00 96.31 106 SER A O 1
ATOM 836 N N . GLN A 1 107 ? -35.572 24.485 -0.698 1.00 95.31 107 GLN A N 1
ATOM 837 C CA . GLN A 1 107 ? -35.293 25.535 -1.683 1.00 95.31 107 GLN A CA 1
ATOM 838 C C . GLN A 1 107 ? -34.233 25.103 -2.710 1.00 95.31 107 GLN A C 1
ATOM 840 O O . GLN A 1 107 ? -34.352 25.452 -3.882 1.00 95.31 107 GLN A O 1
ATOM 845 N N . GLN A 1 108 ? -33.209 24.332 -2.314 1.00 97.12 108 GLN A N 1
ATOM 846 C CA . GLN A 1 108 ? -32.217 23.819 -3.274 1.00 97.12 108 GLN A CA 1
ATOM 847 C C . GLN A 1 108 ? -32.798 22.741 -4.195 1.00 97.12 108 GLN A C 1
ATOM 849 O O . GLN A 1 108 ? -32.422 22.674 -5.366 1.00 97.12 108 GLN A O 1
ATOM 854 N N . ILE A 1 109 ? -33.734 21.926 -3.696 1.00 96.69 109 ILE A N 1
ATOM 855 C CA . ILE A 1 109 ? -34.472 20.951 -4.512 1.00 96.69 109 ILE A CA 1
ATOM 856 C C . ILE A 1 109 ? -35.350 21.665 -5.547 1.00 96.69 109 ILE A C 1
ATOM 858 O O . ILE A 1 109 ? -35.374 21.254 -6.704 1.00 96.69 109 ILE A O 1
ATOM 862 N N . GLU A 1 110 ? -36.047 22.734 -5.158 1.00 96.44 110 GLU A N 1
ATOM 863 C CA . GLU A 1 110 ? -36.867 23.531 -6.079 1.00 96.44 110 GLU A CA 1
ATOM 864 C C . GLU A 1 110 ? -36.001 24.233 -7.136 1.00 96.44 110 GLU A C 1
ATOM 866 O O . GLU A 1 110 ? -36.270 24.120 -8.332 1.00 96.44 110 GLU A O 1
ATOM 871 N N . ALA A 1 111 ? -34.895 24.858 -6.715 1.00 95.00 111 ALA A N 1
ATOM 872 C CA . ALA A 1 111 ? -33.941 25.521 -7.608 1.00 95.00 111 ALA A CA 1
ATOM 873 C C . ALA A 1 111 ? -33.248 24.564 -8.595 1.00 95.00 111 ALA A C 1
ATOM 875 O O . ALA A 1 111 ? -32.729 25.003 -9.620 1.00 95.00 111 ALA A O 1
ATOM 876 N N . ALA A 1 112 ? -33.248 23.257 -8.315 1.00 95.75 112 ALA A N 1
ATOM 877 C CA . ALA A 1 112 ? -32.731 22.248 -9.231 1.00 95.75 112 ALA A CA 1
ATOM 878 C C . ALA A 1 112 ? -33.621 22.056 -10.476 1.00 95.75 112 ALA A C 1
ATOM 880 O O . ALA A 1 112 ? -33.165 21.437 -11.438 1.00 95.75 112 ALA A O 1
ATOM 881 N N . ASN A 1 113 ? -34.871 22.548 -10.451 1.00 95.62 113 ASN A N 1
ATOM 882 C CA . ASN A 1 113 ? -35.804 22.602 -11.584 1.00 95.62 113 ASN A CA 1
ATOM 883 C C . ASN A 1 113 ? -35.866 21.282 -12.389 1.00 95.62 113 ASN A C 1
ATOM 885 O O . ASN A 1 113 ? -35.567 21.233 -13.580 1.00 95.62 113 ASN A O 1
ATOM 889 N N . ASP A 1 114 ? -36.153 20.175 -11.690 1.00 91.25 114 ASP A N 1
ATOM 890 C CA . ASP A 1 114 ? -36.167 18.793 -12.217 1.00 91.25 114 ASP A CA 1
ATOM 891 C C . ASP A 1 114 ? -34.931 18.400 -13.059 1.00 91.25 114 ASP A C 1
ATOM 893 O O . ASP A 1 114 ? -35.002 17.703 -14.075 1.00 91.25 114 ASP A O 1
ATOM 897 N N . GLY A 1 115 ? -33.754 18.837 -12.619 1.00 91.31 115 GLY A N 1
ATOM 898 C CA . GLY A 1 115 ? -32.492 18.501 -13.266 1.00 91.31 115 GLY A CA 1
ATOM 899 C C . GLY A 1 115 ? -31.954 19.578 -14.207 1.00 91.31 115 GLY A C 1
ATOM 900 O O . GLY A 1 115 ? -30.928 19.357 -14.848 1.00 91.31 115 GLY A O 1
ATOM 901 N N . GLN A 1 116 ? -32.625 20.727 -14.303 1.00 93.94 116 GLN A N 1
ATOM 902 C CA . GLN A 1 116 ? -32.251 21.838 -15.179 1.00 93.94 116 GLN A CA 1
ATOM 903 C C . GLN A 1 116 ? -32.159 23.167 -14.411 1.00 93.94 116 GLN A C 1
ATOM 905 O O . GLN A 1 116 ? -32.954 24.072 -14.672 1.00 93.94 116 GLN A O 1
ATOM 910 N N . PRO A 1 117 ? -31.213 23.304 -13.460 1.00 95.38 117 PRO A N 1
ATOM 911 C CA . PRO A 1 117 ? -31.003 24.571 -12.768 1.00 95.38 117 PRO A CA 1
ATOM 912 C C . PRO A 1 117 ? -30.604 25.665 -13.767 1.00 95.38 117 PRO A C 1
ATOM 914 O O . PRO A 1 117 ? -29.870 25.386 -14.718 1.00 95.38 117 PRO A O 1
ATOM 917 N N . ASP A 1 118 ? -31.045 26.902 -13.520 1.00 91.75 118 ASP A N 1
ATOM 918 C CA . ASP A 1 118 ? -30.757 28.059 -14.386 1.00 91.75 118 ASP A CA 1
ATOM 919 C C . ASP A 1 118 ? -29.246 28.279 -14.576 1.00 91.75 118 ASP A C 1
ATOM 921 O O . ASP A 1 118 ? -28.780 28.571 -15.677 1.00 91.75 118 ASP A O 1
ATOM 925 N N . ASP A 1 119 ? -28.476 28.079 -13.502 1.00 90.38 119 ASP A N 1
ATOM 926 C CA . ASP A 1 119 ? -27.015 28.033 -13.504 1.00 90.38 119 ASP A CA 1
ATOM 927 C C . ASP A 1 119 ? -26.551 26.847 -12.648 1.00 90.38 119 ASP A C 1
ATOM 929 O O . ASP A 1 119 ? -26.657 26.848 -11.419 1.00 90.38 119 ASP A O 1
ATOM 933 N N . LEU A 1 120 ? -26.038 25.808 -13.310 1.00 90.12 120 LEU A N 1
ATOM 934 C CA . LEU A 1 120 ? -25.582 24.581 -12.658 1.00 90.12 120 LEU A CA 1
ATOM 935 C C . LEU A 1 120 ? -24.430 24.823 -11.677 1.00 90.12 120 LEU A C 1
ATOM 937 O O . LEU A 1 120 ? -24.384 24.188 -10.622 1.00 90.12 120 LEU A O 1
ATOM 941 N N . ALA A 1 121 ? -23.475 25.682 -12.036 1.00 83.56 121 ALA A N 1
ATOM 942 C CA . ALA A 1 121 ? -22.282 25.902 -11.229 1.00 83.56 121 ALA A CA 1
ATOM 943 C C . ALA A 1 121 ? -22.642 26.663 -9.949 1.00 83.56 121 ALA A C 1
ATOM 945 O O . ALA A 1 121 ? -22.240 26.255 -8.855 1.00 83.56 121 ALA A O 1
ATOM 946 N N . GLU A 1 122 ? -23.457 27.713 -10.081 1.00 83.94 122 GLU A N 1
ATOM 947 C CA . GLU A 1 122 ? -23.979 28.466 -8.941 1.00 83.94 122 GLU A CA 1
ATOM 948 C C . GLU A 1 122 ? -24.851 27.584 -8.042 1.00 83.94 122 GLU A C 1
ATOM 950 O O . GLU A 1 122 ? -24.632 27.536 -6.827 1.00 83.94 122 GLU A O 1
ATOM 955 N N . TRP A 1 123 ? -25.785 26.829 -8.630 1.00 93.81 123 TRP A N 1
ATOM 956 C CA . TRP A 1 123 ? -26.646 25.913 -7.886 1.00 93.81 123 TRP A CA 1
ATOM 957 C C . TRP A 1 123 ? -25.835 24.865 -7.117 1.00 93.81 123 TRP A C 1
ATOM 959 O O . TRP A 1 123 ? -26.084 24.653 -5.929 1.00 93.81 123 TRP A O 1
ATOM 969 N N . ARG A 1 124 ? -24.824 24.245 -7.743 1.00 92.25 124 ARG A N 1
ATOM 970 C CA . ARG A 1 124 ? -24.002 23.207 -7.103 1.00 92.25 124 ARG A CA 1
ATOM 971 C C . ARG A 1 124 ? -23.259 23.748 -5.885 1.00 92.25 124 ARG A C 1
ATOM 973 O O . ARG A 1 124 ? -23.300 23.126 -4.826 1.00 92.25 124 ARG A O 1
ATOM 980 N N . MET A 1 125 ? -22.598 24.897 -6.022 1.00 82.25 125 MET A N 1
ATOM 981 C CA . MET A 1 125 ? -21.839 25.497 -4.920 1.00 82.25 125 MET A CA 1
ATOM 982 C C . MET A 1 125 ? -22.751 25.928 -3.771 1.00 82.25 125 MET A C 1
ATOM 984 O O . MET A 1 125 ? -22.457 25.649 -2.608 1.00 82.25 125 MET A O 1
ATOM 988 N N . ARG A 1 126 ? -23.894 26.551 -4.087 1.00 86.81 126 ARG A N 1
ATOM 989 C CA . ARG A 1 126 ? -24.887 26.933 -3.077 1.00 86.81 126 ARG A CA 1
ATOM 990 C C . ARG A 1 126 ? -25.448 25.713 -2.351 1.00 86.81 126 ARG A C 1
ATOM 992 O O . ARG A 1 126 ? -25.569 25.733 -1.129 1.00 86.81 126 ARG A O 1
ATOM 999 N N . THR A 1 127 ? -25.739 24.648 -3.089 1.00 94.19 127 THR A N 1
ATOM 1000 C CA . THR A 1 127 ? -26.242 23.389 -2.536 1.00 94.19 127 THR A CA 1
ATOM 1001 C C . THR A 1 127 ? -25.231 22.744 -1.592 1.00 94.19 127 THR A C 1
ATOM 1003 O O . THR A 1 127 ? -25.607 22.318 -0.502 1.00 94.19 127 THR A O 1
ATOM 1006 N N . GLU A 1 128 ? -23.945 22.738 -1.950 1.00 92.25 128 GLU A N 1
ATOM 1007 C CA . GLU A 1 128 ? -22.884 22.237 -1.071 1.00 92.25 128 GLU A CA 1
ATOM 1008 C C . GLU A 1 128 ? -22.794 23.037 0.238 1.00 92.25 128 GLU A C 1
ATOM 1010 O O . GLU A 1 128 ? -22.723 22.450 1.318 1.00 92.25 128 GLU A O 1
ATOM 1015 N N . ALA A 1 129 ? -22.852 24.371 0.163 1.00 85.31 129 ALA A N 1
ATOM 1016 C CA . ALA A 1 129 ? -22.826 25.241 1.342 1.00 85.31 129 ALA A CA 1
ATOM 1017 C C . ALA A 1 129 ? -24.049 25.028 2.258 1.00 85.31 129 ALA A C 1
ATOM 1019 O O . ALA A 1 129 ? -23.933 25.033 3.490 1.00 85.31 129 ALA A O 1
ATOM 1020 N N . VAL A 1 130 ? -25.228 24.794 1.670 1.00 91.12 130 VAL A N 1
ATOM 1021 C CA . VAL A 1 130 ? -26.443 24.447 2.422 1.00 91.12 130 VAL A CA 1
ATOM 1022 C C . VAL A 1 130 ? -26.296 23.077 3.084 1.00 91.12 130 VAL A C 1
ATOM 1024 O O . VAL A 1 130 ? -26.558 22.962 4.276 1.00 91.12 130 VAL A O 1
ATOM 1027 N N . LEU A 1 131 ? -25.823 22.050 2.375 1.00 92.81 131 LEU A N 1
ATOM 1028 C CA . LEU A 1 131 ? -25.590 20.723 2.959 1.00 92.81 131 LEU A CA 1
ATOM 1029 C C . LEU A 1 131 ? -24.605 20.798 4.132 1.00 92.81 131 LEU A C 1
ATOM 1031 O O . LEU A 1 131 ? -24.921 20.364 5.237 1.00 92.81 131 LEU A O 1
ATOM 1035 N N . ARG A 1 132 ? -23.458 21.454 3.943 1.00 89.88 132 ARG A N 1
ATOM 1036 C CA . ARG A 1 132 ? -22.455 21.628 5.002 1.00 89.88 132 ARG A CA 1
ATOM 1037 C C . ARG A 1 132 ? -23.018 22.298 6.253 1.00 89.88 132 ARG A C 1
ATOM 1039 O O . ARG A 1 132 ? -22.724 21.865 7.362 1.00 89.88 132 ARG A O 1
ATOM 1046 N N . SER A 1 133 ? -23.815 23.352 6.096 1.00 86.00 133 SER A N 1
ATOM 1047 C CA . SER A 1 133 ? -24.365 24.093 7.240 1.00 86.00 133 SER A CA 1
ATOM 1048 C C . SER A 1 133 ? -25.552 23.389 7.913 1.00 86.00 133 SER A C 1
ATOM 1050 O O . SER A 1 133 ? -25.780 23.574 9.109 1.00 86.00 133 SER A O 1
ATOM 1052 N N . THR A 1 134 ? -26.309 22.573 7.175 1.00 90.25 134 THR A N 1
ATOM 1053 C CA . THR A 1 134 ? -27.507 21.894 7.691 1.00 90.25 134 THR A CA 1
ATOM 1054 C C . THR A 1 134 ? -27.184 20.561 8.366 1.00 90.25 134 THR A C 1
ATOM 1056 O O . THR A 1 134 ? -27.607 20.367 9.512 1.00 90.25 134 THR A O 1
ATOM 1059 N N . VAL A 1 135 ? -26.406 19.697 7.704 1.00 91.06 135 VAL A N 1
ATOM 1060 C CA . VAL A 1 135 ? -26.071 18.329 8.154 1.00 91.06 135 VAL A CA 1
ATOM 1061 C C . VAL A 1 135 ? -24.611 18.151 8.598 1.00 91.06 135 VAL A C 1
ATOM 1063 O O . VAL A 1 135 ? -24.267 17.141 9.200 1.00 91.06 135 VAL A O 1
ATOM 1066 N N . GLY A 1 136 ? -23.749 19.151 8.389 1.00 86.88 136 GLY A N 1
ATOM 1067 C CA . GLY A 1 136 ? -22.348 19.121 8.825 1.00 86.88 136 GLY A CA 1
ATOM 1068 C C . GLY A 1 136 ? -21.384 18.510 7.801 1.00 86.88 136 GLY A C 1
ATOM 1069 O O . GLY A 1 136 ? -21.784 17.830 6.858 1.00 86.88 136 GLY A O 1
ATOM 1070 N N . GLU A 1 137 ? -20.082 18.755 7.996 1.00 84.38 137 GLU A N 1
ATOM 1071 C CA . GLU A 1 137 ? -19.021 18.354 7.050 1.00 84.38 137 GLU A CA 1
ATOM 1072 C C . GLU A 1 137 ? -18.860 16.827 6.928 1.00 84.38 137 GLU A C 1
ATOM 1074 O O . GLU A 1 137 ? -18.455 16.329 5.883 1.00 84.38 137 GLU A O 1
ATOM 1079 N N . GLY A 1 138 ? -19.205 16.082 7.982 1.00 78.00 138 GLY A N 1
ATOM 1080 C CA . GLY A 1 138 ? -19.117 14.620 8.020 1.00 78.00 138 GLY A CA 1
ATOM 1081 C C . GLY A 1 138 ? -20.373 13.883 7.546 1.00 78.00 138 GLY A C 1
ATOM 1082 O O . GLY A 1 138 ? -20.410 12.657 7.645 1.00 78.00 138 GLY A O 1
ATOM 1083 N N . SER A 1 139 ? -21.415 14.585 7.080 1.00 89.00 139 SER A N 1
ATOM 1084 C CA . SER A 1 139 ? -22.643 13.916 6.634 1.00 89.00 139 SER A CA 1
ATOM 1085 C C . SER A 1 139 ? -22.403 13.128 5.348 1.00 89.00 139 SER A C 1
ATOM 1087 O O . SER A 1 139 ? -21.853 13.631 4.363 1.00 89.00 139 SER A O 1
ATOM 1089 N N . LEU A 1 140 ? -22.917 11.896 5.330 1.00 80.25 140 LEU A N 1
ATOM 1090 C CA . LEU A 1 140 ? -22.901 11.031 4.156 1.00 80.25 140 LEU A CA 1
ATOM 1091 C C . LEU A 1 140 ? -23.576 11.700 2.947 1.00 80.25 140 LEU A C 1
ATOM 1093 O O . LEU A 1 140 ? -23.125 11.505 1.818 1.00 80.25 140 LEU A O 1
ATOM 1097 N N . ALA A 1 141 ? -24.626 12.501 3.164 1.00 88.94 141 ALA A N 1
ATOM 1098 C CA . ALA A 1 141 ? -25.322 13.203 2.090 1.00 88.94 141 ALA A CA 1
ATOM 1099 C C . ALA A 1 141 ? -24.414 14.233 1.398 1.00 88.94 141 ALA A C 1
ATOM 1101 O O . ALA A 1 141 ? -24.421 14.328 0.168 1.00 88.94 141 ALA A O 1
ATOM 1102 N N . LEU A 1 142 ? -23.586 14.953 2.165 1.00 91.81 142 LEU A N 1
ATOM 1103 C CA . LEU A 1 142 ? -22.607 15.900 1.629 1.00 91.81 142 LEU A CA 1
ATOM 1104 C C . LEU A 1 142 ? -21.494 15.182 0.855 1.00 91.81 142 LEU A C 1
ATOM 1106 O O . LEU A 1 142 ? -21.196 15.571 -0.276 1.00 91.81 142 LEU A O 1
ATOM 1110 N N . THR A 1 143 ? -20.918 14.113 1.415 1.00 83.19 143 THR A N 1
ATOM 1111 C CA . THR A 1 143 ? -19.895 13.302 0.729 1.00 83.19 143 THR A CA 1
ATOM 1112 C C . THR A 1 143 ? -20.425 12.782 -0.604 1.00 83.19 143 THR A C 1
ATOM 1114 O O . THR A 1 143 ? -19.820 12.990 -1.653 1.00 83.19 143 THR A O 1
ATOM 1117 N N . LYS A 1 144 ? -21.622 12.186 -0.592 1.00 88.56 144 LYS A N 1
ATOM 1118 C CA . LYS A 1 144 ? -22.237 11.639 -1.802 1.00 88.56 144 LYS A CA 1
ATOM 1119 C C . LYS A 1 144 ? -22.620 12.706 -2.818 1.00 88.56 144 LYS A C 1
ATOM 1121 O O . LYS A 1 144 ? -22.539 12.438 -4.012 1.00 88.56 144 LYS A O 1
ATOM 1126 N N . PHE A 1 145 ? -22.999 13.905 -2.378 1.00 94.81 145 PHE A N 1
ATOM 1127 C CA . PHE A 1 145 ? -23.234 15.040 -3.269 1.00 94.81 145 PHE A CA 1
ATOM 1128 C C . PHE A 1 145 ? -21.953 15.487 -3.994 1.00 94.81 145 PHE A C 1
ATOM 1130 O O . PHE A 1 145 ? -22.003 15.786 -5.191 1.00 94.81 145 PHE A O 1
ATOM 1137 N N . ARG A 1 146 ? -20.803 15.498 -3.304 1.00 89.75 146 ARG A N 1
ATOM 1138 C CA . ARG A 1 146 ? -19.496 15.856 -3.889 1.00 89.75 146 ARG A CA 1
ATOM 1139 C C . ARG A 1 146 ? -19.031 14.864 -4.954 1.00 89.75 146 ARG A C 1
ATOM 1141 O O . ARG A 1 146 ? -18.486 15.299 -5.969 1.00 89.75 146 ARG A O 1
ATOM 1148 N N . ASP A 1 147 ? -19.323 13.579 -4.757 1.00 86.25 147 ASP A N 1
ATOM 1149 C CA . ASP A 1 147 ? -18.981 12.488 -5.682 1.00 86.25 147 ASP A CA 1
ATOM 1150 C C . ASP A 1 147 ? -19.744 12.551 -7.018 1.00 86.25 147 ASP A C 1
ATOM 1152 O O . ASP A 1 147 ? -19.382 11.870 -7.985 1.00 86.25 147 ASP A O 1
ATOM 1156 N N . ILE A 1 148 ? -20.818 13.347 -7.104 1.00 90.00 148 ILE A N 1
ATOM 1157 C CA . ILE A 1 148 ? -21.622 13.437 -8.322 1.00 90.00 148 ILE A CA 1
ATOM 1158 C C . ILE A 1 148 ? -20.814 14.093 -9.439 1.00 90.00 148 ILE A C 1
ATOM 1160 O O . ILE A 1 148 ? -20.347 15.232 -9.348 1.00 90.00 148 ILE A O 1
ATOM 1164 N N . ARG A 1 149 ? -20.734 13.382 -10.564 1.00 87.50 149 ARG A N 1
ATOM 1165 C CA . ARG A 1 149 ? -20.226 13.915 -11.824 1.00 87.50 149 ARG A CA 1
ATOM 1166 C C . ARG A 1 149 ? -21.380 14.532 -12.605 1.00 87.50 149 ARG A C 1
ATOM 1168 O O . ARG A 1 149 ? -22.311 13.838 -12.989 1.00 87.50 149 ARG A O 1
ATOM 1175 N N . TYR A 1 150 ? -21.286 15.834 -12.856 1.00 83.00 150 TYR A N 1
ATOM 1176 C CA . TYR A 1 150 ? -22.269 16.591 -13.642 1.00 83.00 150 TYR A CA 1
ATOM 1177 C C . TYR A 1 150 ? -21.832 16.800 -15.103 1.00 83.00 150 TYR A C 1
ATOM 1179 O O . TYR A 1 150 ? -22.506 17.493 -15.858 1.00 83.00 150 TYR A O 1
ATOM 1187 N N . GLY A 1 151 ? -20.679 16.242 -15.493 1.00 72.50 151 GLY A N 1
ATOM 1188 C CA . GLY A 1 151 ? -20.051 16.442 -16.797 1.00 72.50 151 GLY A CA 1
ATOM 1189 C C . GLY A 1 151 ? -19.497 15.150 -17.396 1.00 72.50 151 GLY A C 1
ATOM 1190 O O . GLY A 1 151 ? -19.349 14.135 -16.714 1.00 72.50 151 GLY A O 1
ATOM 1191 N N . ARG A 1 152 ? -19.204 15.210 -18.698 1.00 52.97 152 ARG A N 1
ATOM 1192 C CA . ARG A 1 152 ? -18.834 14.069 -19.544 1.00 52.97 152 ARG A CA 1
ATOM 1193 C C . ARG A 1 152 ? -17.563 13.365 -19.047 1.00 52.97 152 ARG A C 1
ATOM 1195 O O . ARG A 1 152 ? -16.536 13.999 -18.827 1.00 52.97 152 ARG A O 1
ATOM 1202 N N . ILE A 1 153 ? -17.614 12.037 -18.969 1.00 48.09 153 ILE A N 1
ATOM 1203 C CA . ILE A 1 153 ? -16.430 11.174 -19.055 1.00 48.09 153 ILE A CA 1
ATOM 1204 C C . ILE A 1 153 ? -16.199 10.949 -20.558 1.00 48.09 153 ILE A C 1
ATOM 1206 O O . ILE A 1 153 ? -17.132 10.540 -21.243 1.00 48.09 153 ILE A O 1
ATOM 1210 N N . SER A 1 154 ? -15.010 11.252 -21.089 1.00 45.50 154 SER A N 1
ATOM 1211 C CA . SER A 1 154 ? -14.690 11.380 -22.533 1.00 45.50 154 SER A CA 1
ATOM 1212 C C . SER A 1 154 ? -14.955 10.172 -23.463 1.00 45.50 154 SER A C 1
ATOM 1214 O O . SER A 1 154 ? -14.476 10.178 -24.592 1.00 45.50 154 SER A O 1
ATOM 1216 N N . PHE A 1 155 ? -15.715 9.148 -23.068 1.00 41.81 155 PHE A N 1
ATOM 1217 C CA . PHE A 1 155 ? -15.787 7.866 -23.781 1.00 41.81 155 PHE A CA 1
ATOM 1218 C C . PHE A 1 155 ? -17.156 7.488 -24.389 1.00 41.81 155 PHE A C 1
ATOM 1220 O O . PHE A 1 155 ? -17.254 6.413 -24.970 1.00 41.81 155 PHE A O 1
ATOM 1227 N N . ALA A 1 156 ? -18.200 8.334 -24.343 1.00 47.19 156 ALA A N 1
ATOM 1228 C CA . ALA A 1 156 ? -19.505 7.993 -24.945 1.00 47.19 156 ALA A CA 1
ATOM 1229 C C . ALA A 1 156 ? -20.202 9.158 -25.677 1.00 47.19 156 ALA A C 1
ATOM 1231 O O . ALA A 1 156 ? -20.076 10.321 -25.287 1.00 47.19 156 ALA A O 1
ATOM 1232 N N . ASN A 1 157 ? -20.946 8.836 -26.744 1.00 56.31 157 ASN A N 1
ATOM 1233 C CA . ASN A 1 157 ? -21.765 9.740 -27.578 1.00 56.31 157 ASN A CA 1
ATOM 1234 C C . ASN A 1 157 ? -23.114 10.133 -26.927 1.00 56.31 157 ASN A C 1
ATOM 1236 O O . ASN A 1 157 ? -24.074 10.422 -27.636 1.00 56.31 157 ASN A O 1
ATOM 1240 N N . GLU A 1 158 ? -23.219 10.103 -25.599 1.00 60.69 158 GLU A N 1
ATOM 1241 C CA . GLU A 1 158 ? -24.437 10.512 -24.888 1.00 60.69 158 GLU A CA 1
ATOM 1242 C C . GLU A 1 158 ? -24.626 12.037 -24.916 1.00 60.69 158 GLU A C 1
ATOM 1244 O O . GLU A 1 158 ? -23.649 12.796 -24.921 1.00 60.69 158 GLU A O 1
ATOM 1249 N N . ASP A 1 159 ? -25.889 12.478 -24.948 1.00 78.56 159 ASP A N 1
ATOM 1250 C CA . ASP A 1 159 ? -26.259 13.894 -24.921 1.00 78.56 159 ASP A CA 1
ATOM 1251 C C . ASP A 1 159 ? -25.877 14.496 -23.558 1.00 78.56 159 ASP A C 1
ATOM 1253 O O . ASP A 1 159 ? -26.317 14.043 -22.499 1.00 78.56 159 ASP A O 1
ATOM 1257 N N . GLN A 1 160 ? -25.024 15.521 -23.578 1.00 79.94 160 GLN A N 1
ATOM 1258 C CA . GLN A 1 160 ? -24.506 16.186 -22.380 1.00 79.94 160 GLN A CA 1
ATOM 1259 C C . GLN A 1 160 ? -25.633 16.708 -21.477 1.00 79.94 160 GLN A C 1
ATOM 1261 O O . GLN A 1 160 ? -25.478 16.728 -20.253 1.00 79.94 160 GLN A O 1
ATOM 1266 N N . ALA A 1 161 ? -26.765 17.098 -22.070 1.00 82.94 161 ALA A N 1
ATOM 1267 C CA . ALA A 1 161 ? -27.927 17.569 -21.331 1.00 82.94 161 ALA A CA 1
ATOM 1268 C C . ALA A 1 161 ? -28.542 16.474 -20.442 1.00 82.94 161 ALA A C 1
ATOM 1270 O O . ALA A 1 161 ? -29.001 16.777 -19.340 1.00 82.94 161 ALA A O 1
ATOM 1271 N N . ASP A 1 162 ? -28.520 15.213 -20.882 1.00 85.06 162 ASP A N 1
ATOM 1272 C CA . ASP A 1 162 ? -29.106 14.098 -20.136 1.00 85.06 162 ASP A CA 1
ATOM 1273 C C . ASP A 1 162 ? -28.203 13.660 -18.975 1.00 85.06 162 ASP A C 1
ATOM 1275 O O . ASP A 1 162 ? -28.689 13.514 -17.855 1.00 85.06 162 ASP A O 1
ATOM 1279 N N . ILE A 1 163 ? -26.881 13.586 -19.183 1.00 83.50 163 ILE A N 1
ATOM 1280 C CA . ILE A 1 163 ? -25.911 13.302 -18.104 1.00 83.50 163 ILE A CA 1
ATOM 1281 C C . ILE A 1 163 ? -25.995 14.369 -17.006 1.00 83.50 163 ILE A C 1
ATOM 1283 O O . ILE A 1 163 ? -26.016 14.053 -15.814 1.00 83.50 163 ILE A O 1
ATOM 1287 N N . GLN A 1 164 ? -26.056 15.644 -17.400 1.00 88.88 164 GLN A N 1
ATOM 1288 C CA . GLN A 1 164 ? -26.207 16.747 -16.455 1.00 88.88 164 GLN A CA 1
ATOM 1289 C C . GLN A 1 164 ? -27.522 16.622 -15.676 1.00 88.88 164 GLN A C 1
ATOM 1291 O O . GLN A 1 164 ? -27.515 16.729 -14.446 1.00 88.88 164 GLN A O 1
ATOM 1296 N N . ARG A 1 165 ? -28.636 16.360 -16.373 1.00 92.38 165 ARG A N 1
ATOM 1297 C CA . ARG A 1 165 ? -29.956 16.192 -15.755 1.00 92.38 165 ARG A CA 1
ATOM 1298 C C . ARG A 1 165 ? -29.964 15.041 -14.750 1.00 92.38 165 ARG A C 1
ATOM 1300 O O . ARG A 1 165 ? -30.492 15.199 -13.649 1.00 92.38 165 ARG A O 1
ATOM 1307 N N . ASP A 1 166 ? -29.342 13.915 -15.084 1.00 89.06 166 ASP A N 1
ATOM 1308 C CA . ASP A 1 166 ? -29.254 12.748 -14.207 1.00 89.06 166 ASP A CA 1
ATOM 1309 C C . ASP A 1 166 ? -28.366 12.997 -12.984 1.00 89.06 166 ASP A C 1
ATOM 1311 O O . ASP A 1 166 ? -28.737 12.612 -11.868 1.00 89.06 166 ASP A O 1
ATOM 1315 N N . GLY A 1 167 ? -27.248 13.708 -13.156 1.00 92.06 167 GLY A N 1
ATOM 1316 C CA . GLY A 1 167 ? -26.403 14.159 -12.050 1.00 92.06 167 GLY A CA 1
ATOM 1317 C C . GLY A 1 167 ? -27.173 15.044 -11.066 1.00 92.06 167 GLY A C 1
ATOM 1318 O O . GLY A 1 167 ? -27.175 14.790 -9.860 1.00 92.06 167 GLY A O 1
ATOM 1319 N N . VAL A 1 168 ? -27.918 16.033 -11.568 1.00 95.75 168 VAL A N 1
ATOM 1320 C CA . VAL A 1 168 ? -28.752 16.904 -10.722 1.00 95.75 168 VAL A CA 1
ATOM 1321 C C . VAL A 1 168 ? -29.888 16.121 -10.052 1.00 95.75 168 VAL A C 1
ATOM 1323 O O . VAL A 1 168 ? -30.142 16.299 -8.862 1.00 95.75 168 VAL A O 1
ATOM 1326 N N . ARG A 1 169 ? -30.539 15.182 -10.748 1.00 94.00 169 ARG A N 1
ATOM 1327 C CA . ARG A 1 169 ? -31.563 14.309 -10.142 1.00 94.00 169 ARG A CA 1
ATOM 1328 C C . ARG A 1 169 ? -30.999 13.395 -9.057 1.00 94.00 169 ARG A C 1
ATOM 1330 O O . ARG A 1 169 ? -31.689 13.093 -8.081 1.00 94.00 169 ARG A O 1
ATOM 1337 N N . LEU A 1 170 ? -29.757 12.939 -9.199 1.00 92.88 170 LEU A N 1
ATOM 1338 C CA . LEU A 1 170 ? -29.061 12.203 -8.148 1.00 92.88 170 LEU A CA 1
ATOM 1339 C C . LEU A 1 170 ? -28.787 13.097 -6.931 1.00 92.88 170 LEU A C 1
ATOM 1341 O O . LEU A 1 170 ? -29.060 12.685 -5.808 1.00 92.88 170 LEU A O 1
ATOM 1345 N N . ALA A 1 171 ? -28.364 14.340 -7.142 1.00 95.81 171 ALA A N 1
ATOM 1346 C CA . ALA A 1 171 ? -28.183 15.304 -6.060 1.00 95.81 171 ALA A CA 1
ATOM 1347 C C . ALA A 1 171 ? -29.481 15.623 -5.310 1.00 95.81 171 ALA A C 1
ATOM 1349 O O . ALA A 1 171 ? -29.477 15.661 -4.081 1.00 95.81 171 ALA A O 1
ATOM 1350 N N . ILE A 1 172 ? -30.609 15.762 -6.018 1.00 96.94 172 ILE A N 1
ATOM 1351 C CA . ILE A 1 172 ? -31.933 15.921 -5.392 1.00 96.94 172 ILE A CA 1
ATOM 1352 C C . ILE A 1 172 ? -32.234 14.754 -4.438 1.00 96.94 172 ILE A C 1
ATOM 1354 O O . ILE A 1 172 ? -32.815 14.968 -3.374 1.00 96.94 172 ILE A O 1
ATOM 1358 N N . ARG A 1 173 ? -31.831 13.519 -4.775 1.00 93.69 173 ARG A N 1
ATOM 1359 C CA . ARG A 1 173 ? -32.012 12.360 -3.881 1.00 93.69 173 ARG A CA 1
ATOM 1360 C C . ARG A 1 173 ? -31.203 12.501 -2.592 1.00 93.69 173 ARG A C 1
ATOM 1362 O O . ARG A 1 173 ? -31.740 12.214 -1.526 1.00 93.69 173 ARG A O 1
ATOM 1369 N N . TYR A 1 174 ? -29.965 12.985 -2.665 1.00 95.62 174 TYR A N 1
ATOM 1370 C CA . TYR A 1 174 ? -29.157 13.224 -1.465 1.00 95.62 174 TYR A CA 1
ATOM 1371 C C . TYR A 1 174 ? -29.674 14.397 -0.631 1.00 95.62 174 TYR A C 1
ATOM 1373 O O . TYR A 1 174 ? -29.671 14.303 0.590 1.00 95.62 174 TYR A O 1
ATOM 1381 N N . LEU A 1 175 ? -30.210 15.448 -1.257 1.00 96.38 175 LEU A N 1
ATOM 1382 C CA . LEU A 1 175 ? -30.869 16.537 -0.528 1.00 96.38 175 LEU A CA 1
ATOM 1383 C C . LEU A 1 175 ? -32.106 16.060 0.237 1.00 96.38 175 LEU A C 1
ATOM 1385 O O . LEU A 1 175 ? -32.305 16.462 1.378 1.00 96.38 175 LEU A O 1
ATOM 1389 N N . LYS A 1 176 ? -32.910 15.165 -0.349 1.00 96.50 176 LYS A N 1
ATOM 1390 C CA . LYS A 1 176 ? -34.034 14.531 0.361 1.00 96.50 176 LYS A CA 1
ATOM 1391 C C . LYS A 1 176 ? -33.551 13.682 1.538 1.00 96.50 176 LYS A C 1
ATOM 1393 O O . LYS A 1 176 ? -34.092 13.810 2.625 1.00 96.50 176 LYS A O 1
ATOM 1398 N N . SER A 1 177 ? -32.480 12.910 1.349 1.00 91.69 177 SER A N 1
ATOM 1399 C CA . SER A 1 177 ? -31.858 12.152 2.443 1.00 91.69 177 SER A CA 1
ATOM 1400 C C . SER A 1 177 ? -31.330 13.057 3.562 1.00 91.69 177 SER A C 1
ATOM 1402 O O . SER A 1 177 ? -31.406 12.678 4.724 1.00 91.69 177 SER A O 1
ATOM 1404 N N . ALA A 1 178 ? -30.802 14.239 3.230 1.00 94.56 178 ALA A N 1
ATOM 1405 C CA . ALA A 1 178 ? -30.364 15.223 4.217 1.00 94.56 178 ALA A CA 1
ATOM 1406 C C . ALA A 1 178 ? -31.549 15.836 4.983 1.00 94.56 178 ALA A C 1
ATOM 1408 O O . ALA A 1 178 ? -31.425 16.111 6.172 1.00 94.56 178 ALA A O 1
ATOM 1409 N N . ILE A 1 179 ? -32.704 16.026 4.331 1.00 96.19 179 ILE A N 1
ATOM 1410 C CA . ILE A 1 179 ? -33.943 16.432 5.014 1.00 96.19 179 ILE A CA 1
ATOM 1411 C C . ILE A 1 179 ? -34.355 15.359 6.023 1.00 96.19 179 ILE A C 1
ATOM 1413 O O . ILE A 1 179 ? -34.624 15.707 7.167 1.00 96.19 179 ILE A O 1
ATOM 1417 N N . ASP A 1 180 ? -34.340 14.081 5.634 1.00 91.25 180 ASP A N 1
ATOM 1418 C CA . ASP A 1 180 ? -34.667 12.970 6.538 1.00 91.25 180 ASP A CA 1
ATOM 1419 C C . ASP A 1 180 ? -33.683 12.897 7.724 1.00 91.25 180 ASP A C 1
ATOM 1421 O O . ASP A 1 180 ? -34.093 12.695 8.864 1.00 91.25 180 ASP A O 1
ATOM 1425 N N . GLU A 1 181 ? -32.386 13.122 7.480 1.00 91.06 181 GLU A N 1
ATOM 1426 C CA . GLU A 1 181 ? -31.354 13.191 8.525 1.00 91.06 181 GLU A CA 1
ATOM 1427 C C . GLU A 1 181 ? -31.639 14.320 9.527 1.00 91.06 181 GLU A C 1
ATOM 1429 O O . GLU A 1 181 ? -31.645 14.086 10.734 1.00 91.06 181 GLU A O 1
ATOM 1434 N N . VAL A 1 182 ? -31.936 15.531 9.041 1.00 91.88 182 VAL A N 1
ATOM 1435 C CA . VAL A 1 182 ? -32.333 16.662 9.897 1.00 91.88 182 VAL A CA 1
ATOM 1436 C C . VAL A 1 182 ? -33.646 16.373 10.627 1.00 91.88 182 VAL A C 1
ATOM 1438 O O . VAL A 1 182 ? -33.813 16.809 11.766 1.00 91.88 182 VAL A O 1
ATOM 1441 N N . ASP A 1 183 ? -34.574 15.643 10.002 1.00 91.56 183 ASP A N 1
ATOM 1442 C CA . ASP A 1 183 ? -35.865 15.326 10.605 1.00 91.56 183 ASP A CA 1
ATOM 1443 C C . ASP A 1 183 ? -35.747 14.381 11.806 1.00 91.56 183 ASP A C 1
ATOM 1445 O O . ASP A 1 183 ? -36.408 14.596 12.826 1.00 91.56 183 ASP A O 1
ATOM 1449 N N . LEU A 1 184 ? -34.837 13.407 11.714 1.00 85.00 184 LEU A N 1
ATOM 1450 C CA . LEU A 1 184 ? -34.568 12.391 12.735 1.00 85.00 184 LEU A CA 1
ATOM 1451 C C . LEU A 1 184 ? -33.777 12.899 13.951 1.00 85.00 184 LEU A C 1
ATOM 1453 O O . LEU A 1 184 ? -33.817 12.267 15.005 1.00 85.00 184 LEU A O 1
ATOM 1457 N N . LEU A 1 185 ? -33.060 14.019 13.834 1.00 80.12 185 LEU A N 1
ATOM 1458 C CA . LEU A 1 185 ? -32.204 14.541 14.910 1.00 80.12 185 LEU A CA 1
ATOM 1459 C C . LEU A 1 185 ? -32.974 15.184 16.084 1.00 80.12 185 LEU A C 1
ATOM 1461 O O . LEU A 1 185 ? -32.353 15.552 17.077 1.00 80.12 185 LEU A O 1
ATOM 1465 N N . ASP A 1 186 ? -34.305 15.277 16.010 1.00 52.00 186 ASP A N 1
ATOM 1466 C CA . ASP A 1 186 ? -35.143 16.005 16.980 1.00 52.00 186 ASP A CA 1
ATOM 1467 C C . ASP A 1 186 ? -35.912 15.121 17.985 1.00 52.00 186 ASP A C 1
ATOM 1469 O O . ASP A 1 186 ? -36.736 15.629 18.746 1.00 52.00 186 ASP A O 1
ATOM 1473 N N . ASP A 1 187 ? -35.611 13.820 18.062 1.00 49.09 187 ASP A N 1
ATOM 1474 C CA . ASP A 1 187 ? -36.108 12.956 19.149 1.00 49.09 187 ASP A CA 1
ATOM 1475 C C . ASP A 1 187 ? -35.215 12.980 20.411 1.00 49.09 187 ASP A C 1
ATOM 1477 O O . ASP A 1 187 ? -35.503 12.287 21.394 1.00 49.09 187 ASP A O 1
ATOM 1481 N N . GLU A 1 188 ? -34.153 13.798 20.451 1.00 43.69 188 GLU A N 1
ATOM 1482 C CA . GLU A 1 188 ? -33.434 14.043 21.704 1.00 43.69 188 GLU A CA 1
ATOM 1483 C C . GLU A 1 188 ? -34.185 15.078 22.569 1.00 43.69 188 GLU A C 1
ATOM 1485 O O . GLU A 1 188 ? -34.382 16.221 22.149 1.00 43.69 188 GLU A O 1
ATOM 1490 N N . PRO A 1 189 ? -34.621 14.719 23.798 1.00 38.12 189 PRO A N 1
ATOM 1491 C CA . PRO A 1 189 ? -35.300 15.649 24.694 1.00 38.12 189 PRO A CA 1
ATOM 1492 C C . PRO A 1 189 ? -34.417 16.876 24.976 1.00 38.12 189 PRO A C 1
ATOM 1494 O O . PRO A 1 189 ? -33.190 16.758 24.962 1.00 38.12 189 PRO A O 1
ATOM 1497 N N . PRO A 1 190 ? -35.021 18.045 25.281 1.00 40.75 190 PRO A N 1
ATOM 1498 C CA . PRO A 1 190 ? -34.308 19.306 25.432 1.00 40.75 190 PRO A CA 1
ATOM 1499 C C . PRO A 1 190 ? -33.105 19.132 26.355 1.00 40.75 190 PRO A C 1
ATOM 1501 O O . PRO A 1 190 ? -33.247 18.755 27.520 1.00 40.75 190 PRO A O 1
ATOM 1504 N N . SER A 1 191 ? -31.938 19.390 25.769 1.00 40.16 191 SER A N 1
ATOM 1505 C CA . SER A 1 191 ? -30.599 19.293 26.337 1.00 40.16 191 SER A CA 1
ATOM 1506 C C . SER A 1 191 ? -30.570 19.447 27.859 1.00 40.16 191 SER A C 1
ATOM 1508 O O . SER A 1 191 ? -30.793 20.538 28.397 1.00 40.16 191 SER A O 1
ATOM 1510 N N . ALA A 1 192 ? -30.220 18.355 28.542 1.00 38.94 192 ALA A N 1
ATOM 1511 C CA . ALA A 1 192 ? -29.643 18.424 29.876 1.00 38.94 192 ALA A CA 1
ATOM 1512 C C . ALA A 1 192 ? -28.472 19.432 29.860 1.00 38.94 192 ALA A C 1
ATOM 1514 O O . ALA A 1 192 ? -27.771 19.537 28.848 1.00 38.94 192 ALA A O 1
ATOM 1515 N N . PRO A 1 193 ? -28.273 20.208 30.940 1.00 39.91 193 PRO A N 1
ATOM 1516 C CA . PRO A 1 193 ? -27.271 21.265 30.976 1.00 39.91 193 PRO A CA 1
ATOM 1517 C C . PRO A 1 193 ? -25.902 20.695 30.609 1.00 39.91 193 PRO A C 1
ATOM 1519 O O . PRO A 1 193 ? -25.521 19.653 31.139 1.00 39.91 193 PRO A O 1
ATOM 1522 N N . ALA A 1 194 ? -25.229 21.389 29.683 1.00 45.69 194 ALA A N 1
ATOM 1523 C CA . ALA A 1 194 ? -23.908 21.107 29.128 1.00 45.69 194 ALA A CA 1
ATOM 1524 C C . ALA A 1 194 ? -23.086 20.143 29.995 1.00 45.69 194 ALA A C 1
ATOM 1526 O O . ALA A 1 194 ? -22.492 20.544 30.998 1.00 45.69 194 ALA A O 1
ATOM 1527 N N . ALA A 1 195 ? -23.089 18.867 29.602 1.00 39.12 195 ALA A N 1
ATOM 1528 C CA . ALA A 1 195 ? -22.232 17.867 30.204 1.00 39.12 195 ALA A CA 1
ATOM 1529 C C . ALA A 1 195 ? -20.783 18.298 29.975 1.00 39.12 195 ALA A C 1
ATOM 1531 O O . ALA A 1 195 ? -20.329 18.464 28.840 1.00 39.12 195 ALA A O 1
ATOM 1532 N N . GLU A 1 196 ? -20.085 18.518 31.082 1.00 39.47 196 GLU A N 1
ATOM 1533 C CA . GLU A 1 196 ? -18.644 18.684 31.119 1.00 39.47 196 GLU A CA 1
ATOM 1534 C C . GLU A 1 196 ? -17.982 17.582 30.286 1.00 39.47 196 GLU A C 1
ATOM 1536 O O . GLU A 1 196 ? -18.329 16.404 30.387 1.00 39.47 196 GLU A O 1
ATOM 1541 N N . GLN A 1 197 ? -17.022 17.987 29.457 1.00 42.50 197 GLN A N 1
ATOM 1542 C CA . GLN A 1 197 ? -16.123 17.107 28.725 1.00 42.50 197 GLN A CA 1
ATOM 1543 C C . GLN A 1 197 ? -15.446 16.137 29.708 1.00 42.50 197 GLN A C 1
ATOM 1545 O O . GLN A 1 197 ? -14.427 16.458 30.320 1.00 42.50 197 GLN A O 1
ATOM 1550 N N . SER A 1 198 ? -16.006 14.939 29.877 1.00 41.44 198 SER A N 1
ATOM 1551 C CA . SER A 1 198 ? -15.342 13.858 30.596 1.00 41.44 198 SER A CA 1
ATOM 1552 C C . SER A 1 198 ? -14.224 13.326 29.702 1.00 41.44 198 SER A C 1
ATOM 1554 O O . SER A 1 198 ? -14.492 12.636 28.717 1.00 41.44 198 SER A O 1
ATOM 1556 N N . GLY A 1 199 ? -12.977 13.684 30.010 1.00 47.06 199 GLY A N 1
ATOM 1557 C CA . GLY A 1 199 ? -11.799 13.158 29.321 1.00 47.06 199 GLY A CA 1
ATOM 1558 C C . GLY A 1 199 ? -11.803 11.626 29.288 1.00 47.06 199 GLY A C 1
ATOM 1559 O O . GLY A 1 199 ? -12.180 10.986 30.273 1.00 47.06 199 GLY A O 1
ATOM 1560 N N . GLY A 1 200 ? -11.398 11.048 28.152 1.00 57.53 200 GLY A N 1
ATOM 1561 C CA . GLY A 1 200 ? -11.319 9.599 27.971 1.00 57.53 200 GLY A CA 1
ATOM 1562 C C . GLY A 1 200 ? -10.475 8.956 29.074 1.00 57.53 200 GLY A C 1
ATOM 1563 O O . GLY A 1 200 ? -9.334 9.356 29.311 1.00 57.53 200 GLY A O 1
ATOM 1564 N N . SER A 1 201 ? -11.044 7.990 29.796 1.00 75.50 201 SER A N 1
ATOM 1565 C CA . SER A 1 201 ? -10.306 7.153 30.743 1.00 75.50 201 SER A CA 1
ATOM 1566 C C . SER A 1 201 ? -9.828 5.880 30.043 1.00 75.50 201 SER A C 1
ATOM 1568 O O . SER A 1 201 ? -10.502 5.364 29.149 1.00 75.50 201 SER A O 1
ATOM 1570 N N . ILE A 1 202 ? -8.661 5.354 30.441 1.00 85.44 202 ILE A N 1
ATOM 1571 C CA . ILE A 1 202 ? -8.229 4.027 29.983 1.00 85.44 202 ILE A CA 1
ATOM 1572 C C . ILE A 1 202 ? -9.242 3.002 30.482 1.00 85.44 202 ILE A C 1
ATOM 1574 O O . ILE A 1 202 ? -9.462 2.864 31.688 1.00 85.44 202 ILE A O 1
ATOM 1578 N N . VAL A 1 203 ? -9.788 2.222 29.556 1.00 90.81 203 VAL A N 1
ATOM 1579 C CA . VAL A 1 203 ? -10.578 1.044 29.893 1.00 90.81 203 VAL A CA 1
ATOM 1580 C C . VAL A 1 203 ? -9.655 -0.164 29.861 1.00 90.81 203 VAL A C 1
ATOM 1582 O O . VAL A 1 203 ? -9.225 -0.606 28.797 1.00 90.81 203 VAL A O 1
ATOM 1585 N N . HIS A 1 204 ? -9.333 -0.713 31.028 1.00 92.31 204 HIS A N 1
ATOM 1586 C CA . HIS A 1 204 ? -8.600 -1.973 31.096 1.00 92.31 204 HIS A CA 1
ATOM 1587 C C . HIS A 1 204 ? -9.488 -3.119 30.597 1.00 92.31 204 HIS A C 1
ATOM 1589 O O . HIS A 1 204 ? -10.635 -3.260 31.027 1.00 92.31 204 HIS A O 1
ATOM 1595 N N . ARG A 1 205 ? -8.956 -3.913 29.667 1.00 96.56 205 ARG A N 1
ATOM 1596 C CA . ARG A 1 205 ? -9.598 -5.089 29.074 1.00 96.56 205 ARG A CA 1
ATOM 1597 C C . ARG A 1 205 ? -8.693 -6.306 29.210 1.00 96.56 205 ARG A C 1
ATOM 1599 O O . ARG A 1 205 ? -7.492 -6.183 29.446 1.00 96.56 205 ARG A O 1
ATOM 1606 N N . THR A 1 206 ? -9.289 -7.476 29.066 1.00 96.38 206 THR A N 1
ATOM 1607 C CA . THR A 1 206 ? -8.601 -8.766 29.111 1.00 96.38 206 THR A CA 1
ATOM 1608 C C . THR A 1 206 ? -8.346 -9.301 27.702 1.00 96.38 206 THR A C 1
AT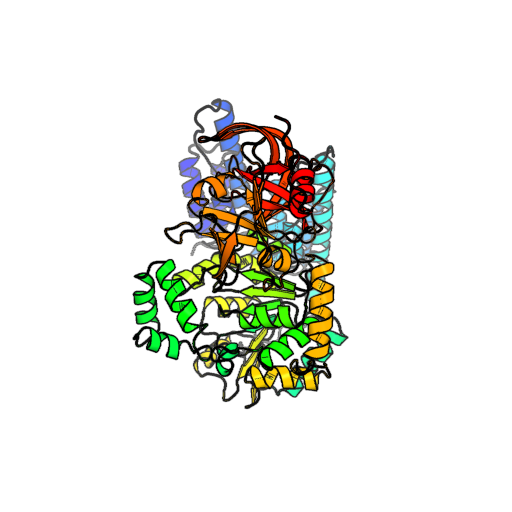OM 1610 O O . THR A 1 206 ? -8.916 -8.818 26.723 1.00 96.38 206 THR A O 1
ATOM 1613 N N . PHE A 1 207 ? -7.487 -10.315 27.596 1.00 96.12 207 PHE A N 1
ATOM 1614 C CA . PHE A 1 207 ? -7.300 -11.065 26.354 1.00 96.12 207 PHE A CA 1
ATOM 1615 C C . PHE A 1 207 ? -8.617 -11.702 25.872 1.00 96.12 207 PHE A C 1
ATOM 1617 O O . PHE A 1 207 ? -8.951 -11.595 24.695 1.00 96.12 207 PHE A O 1
ATOM 1624 N N . ASP A 1 208 ? -9.410 -12.266 26.786 1.00 96.31 208 ASP A N 1
ATOM 1625 C CA . ASP A 1 208 ? -10.696 -12.895 26.459 1.00 96.31 208 ASP A CA 1
ATOM 1626 C C . ASP A 1 208 ? -11.719 -11.885 25.910 1.00 96.31 208 ASP A C 1
ATOM 1628 O O . ASP A 1 208 ? -12.472 -12.210 24.991 1.00 96.31 208 ASP A O 1
ATOM 1632 N N . ASP A 1 209 ? -11.711 -10.637 26.404 1.00 96.69 209 ASP A N 1
ATOM 1633 C CA . ASP A 1 209 ? -12.550 -9.563 25.850 1.00 96.69 209 ASP A CA 1
ATOM 1634 C C . ASP A 1 209 ? -12.220 -9.293 24.373 1.00 96.69 209 ASP A C 1
ATOM 1636 O O . ASP A 1 209 ? -13.124 -9.054 23.572 1.00 96.69 209 ASP A O 1
ATOM 1640 N N . LEU A 1 210 ? -10.932 -9.325 24.009 1.00 96.62 210 LEU A N 1
ATOM 1641 C CA . LEU A 1 210 ? -10.479 -9.128 22.631 1.00 96.62 210 LEU A CA 1
ATOM 1642 C C . LEU A 1 210 ? -10.850 -10.321 21.741 1.00 96.62 210 LEU A C 1
ATOM 1644 O O . LEU A 1 210 ? -11.326 -10.118 20.625 1.00 96.62 210 LEU A O 1
ATOM 1648 N N . VAL A 1 211 ? -10.676 -11.552 22.233 1.00 96.88 211 VAL A N 1
ATOM 1649 C CA . VAL A 1 211 ? -11.097 -12.773 21.521 1.00 96.88 211 VAL A CA 1
ATOM 1650 C C . VAL A 1 211 ? -12.594 -12.714 21.212 1.00 96.88 211 VAL A C 1
ATOM 1652 O O . VAL A 1 211 ? -12.997 -12.929 20.070 1.00 96.88 211 VAL A O 1
ATOM 1655 N N . MET A 1 212 ? -13.413 -12.361 22.208 1.00 97.00 212 MET A N 1
ATOM 1656 C CA . MET A 1 212 ? -14.860 -12.223 22.048 1.00 97.00 212 MET A CA 1
ATOM 1657 C C . MET A 1 212 ? -15.232 -11.117 21.047 1.00 97.00 212 MET A C 1
ATOM 1659 O O . MET A 1 212 ? -16.151 -11.308 20.252 1.00 97.00 212 MET A O 1
ATOM 1663 N N . ASP A 1 213 ? -14.540 -9.973 21.067 1.00 96.81 213 ASP A N 1
ATOM 1664 C CA . ASP A 1 213 ? -14.769 -8.871 20.119 1.00 96.81 213 ASP A CA 1
ATOM 1665 C C . ASP A 1 213 ? -14.491 -9.311 18.672 1.00 96.81 213 ASP A C 1
ATOM 1667 O O . ASP A 1 213 ? -15.336 -9.121 17.795 1.00 96.81 213 ASP A O 1
ATOM 1671 N N . LEU A 1 214 ? -13.354 -9.973 18.431 1.00 97.06 214 LEU A N 1
ATOM 1672 C CA . LEU A 1 214 ? -12.967 -10.460 17.104 1.00 97.06 214 LEU A CA 1
ATOM 1673 C C . LEU A 1 214 ? -13.902 -11.559 16.580 1.00 97.06 214 LEU A C 1
ATOM 1675 O O . LEU A 1 214 ? -14.314 -11.508 15.418 1.00 97.06 214 LEU A O 1
ATOM 1679 N N . ASP A 1 215 ? -14.271 -12.526 17.424 1.00 95.00 215 ASP A N 1
ATOM 1680 C CA . ASP A 1 215 ? -15.208 -13.593 17.053 1.00 95.00 215 ASP A CA 1
ATOM 1681 C C . ASP A 1 215 ? -16.596 -13.026 16.720 1.00 95.00 215 ASP A C 1
ATOM 1683 O O . ASP A 1 215 ? -17.182 -13.337 15.677 1.00 95.00 215 ASP A O 1
ATOM 1687 N N . LYS A 1 216 ? -17.084 -12.089 17.545 1.00 94.12 216 LYS A N 1
ATOM 1688 C CA . LYS A 1 216 ? -18.361 -11.411 17.313 1.00 94.12 216 LYS A CA 1
ATOM 1689 C C . LYS A 1 216 ? -18.359 -10.650 15.989 1.00 94.12 216 LYS A C 1
ATOM 1691 O O . LYS A 1 216 ? -19.282 -10.849 15.200 1.00 94.12 216 LYS A O 1
ATOM 1696 N N . ARG A 1 217 ? -17.334 -9.836 15.708 1.00 95.56 217 ARG A N 1
ATOM 1697 C CA . ARG A 1 217 ? -17.225 -9.103 14.432 1.00 95.56 217 ARG A CA 1
ATOM 1698 C C . ARG A 1 217 ? -17.280 -10.038 13.238 1.00 95.56 217 ARG A C 1
ATOM 1700 O O . ARG A 1 217 ? -18.062 -9.810 12.319 1.00 95.56 217 ARG A O 1
ATOM 1707 N N . ARG A 1 218 ? -16.502 -11.125 13.282 1.00 92.94 218 ARG A N 1
ATOM 1708 C CA . ARG A 1 218 ? -16.482 -12.141 12.224 1.00 92.94 218 ARG A CA 1
ATOM 1709 C C . ARG A 1 218 ? -17.869 -12.756 12.026 1.00 92.94 218 ARG A C 1
ATOM 1711 O O . ARG A 1 218 ? -18.322 -12.858 10.889 1.00 92.94 218 ARG A O 1
ATOM 1718 N N . SER A 1 219 ? -18.559 -13.112 13.112 1.00 89.44 219 SER A N 1
ATOM 1719 C CA . SER A 1 219 ? -19.906 -13.703 13.063 1.00 89.44 219 SER A CA 1
ATOM 1720 C C . SER A 1 219 ? -20.973 -12.755 12.497 1.00 89.44 219 SER A C 1
ATOM 1722 O O . SER A 1 219 ? -21.916 -13.206 11.849 1.00 89.44 219 SER A O 1
ATOM 1724 N N . LEU A 1 220 ? -20.804 -11.445 12.707 1.00 91.62 220 LEU A N 1
ATOM 1725 C CA . LEU A 1 220 ? -21.706 -10.394 12.232 1.00 91.62 220 LEU A CA 1
ATOM 1726 C C . LEU A 1 220 ? -21.288 -9.800 10.878 1.00 91.62 220 LEU A C 1
ATOM 1728 O O . LEU A 1 220 ? -21.956 -8.895 10.386 1.00 91.62 220 LEU A O 1
ATOM 1732 N N . ALA A 1 221 ? -20.203 -10.300 10.275 1.00 89.81 221 ALA A N 1
ATOM 1733 C CA . ALA A 1 221 ? -19.583 -9.730 9.078 1.00 89.81 221 ALA A CA 1
ATOM 1734 C C . ALA A 1 221 ? -19.253 -8.226 9.210 1.00 89.81 221 ALA A C 1
ATOM 1736 O O . ALA A 1 221 ? -19.249 -7.487 8.223 1.00 89.81 221 ALA A O 1
ATOM 1737 N N . GLU A 1 222 ? -18.959 -7.770 10.429 1.00 92.94 222 GLU A N 1
ATOM 1738 C CA . GLU A 1 222 ? -18.430 -6.431 10.671 1.00 92.94 222 GLU A CA 1
ATOM 1739 C C . GLU A 1 222 ? -16.977 -6.352 10.192 1.00 92.94 222 GLU A C 1
ATOM 1741 O O . GLU A 1 222 ? -16.244 -7.347 10.191 1.00 92.94 222 GLU A O 1
ATOM 1746 N N . LYS A 1 223 ? -16.531 -5.151 9.804 1.00 93.44 223 LYS A N 1
ATOM 1747 C CA . LYS A 1 223 ? -15.126 -4.950 9.439 1.00 93.44 223 LYS A CA 1
ATOM 1748 C C . LYS A 1 223 ? -14.229 -5.283 10.645 1.00 93.44 223 LYS A C 1
ATOM 1750 O O . LYS A 1 223 ? -14.506 -4.809 11.757 1.00 93.44 223 LYS A O 1
ATOM 1755 N N . PRO A 1 224 ? -13.147 -6.059 10.448 1.00 96.50 224 PRO A N 1
ATOM 1756 C CA . PRO A 1 224 ? -12.190 -6.323 11.516 1.00 96.50 224 PRO A CA 1
ATOM 1757 C C . PRO A 1 224 ? -11.475 -5.024 11.931 1.00 96.50 224 PRO A C 1
ATOM 1759 O O . PRO A 1 224 ? -11.571 -4.013 11.226 1.00 96.50 224 PRO A O 1
ATOM 1762 N N . PRO A 1 225 ? -10.752 -4.995 13.058 1.00 98.00 225 PRO A N 1
ATOM 1763 C CA . PRO A 1 225 ? -9.869 -3.874 13.351 1.00 98.00 225 PRO A CA 1
ATOM 1764 C C . PRO A 1 225 ? -8.693 -3.820 12.362 1.00 98.00 225 PRO A C 1
ATOM 1766 O O . PRO A 1 225 ? -8.273 -4.840 11.811 1.00 98.00 225 PRO A O 1
ATOM 1769 N N . VAL A 1 226 ? -8.149 -2.623 12.160 1.00 98.56 226 VAL A N 1
ATOM 1770 C CA . VAL A 1 226 ? -6.869 -2.400 11.484 1.00 98.56 226 VAL A CA 1
ATOM 1771 C C . VAL A 1 226 ? -5.753 -2.871 12.406 1.00 98.56 226 VAL A C 1
ATOM 1773 O O . VAL A 1 226 ? -5.664 -2.430 13.553 1.00 98.56 226 VAL A O 1
ATOM 1776 N N . LEU A 1 227 ? -4.896 -3.765 11.922 1.00 98.56 227 LEU A N 1
ATOM 1777 C CA . LEU A 1 227 ? -3.752 -4.235 12.694 1.00 98.56 227 LEU A CA 1
ATOM 1778 C C . LEU A 1 227 ? -2.571 -3.279 12.498 1.00 98.56 227 LEU A C 1
ATOM 1780 O O . LEU A 1 227 ? -2.092 -3.137 11.380 1.00 98.56 227 LEU A O 1
ATOM 1784 N N . LEU A 1 228 ? -2.085 -2.650 13.568 1.00 98.56 228 LEU A N 1
ATOM 1785 C CA . LEU A 1 228 ? -0.906 -1.781 13.543 1.00 98.56 228 LEU A CA 1
ATOM 1786 C C . LEU A 1 228 ? 0.284 -2.471 14.216 1.00 98.56 228 LEU A C 1
ATOM 1788 O O . LEU A 1 228 ? 0.278 -2.702 15.430 1.00 98.56 228 LEU A O 1
ATOM 1792 N N . LEU A 1 229 ? 1.306 -2.771 13.414 1.00 97.94 229 LEU A N 1
ATOM 1793 C CA . LEU A 1 229 ? 2.522 -3.469 13.824 1.00 97.94 229 LEU A CA 1
ATOM 1794 C C . LEU A 1 229 ? 3.725 -2.529 13.874 1.00 97.94 229 LEU A C 1
ATOM 1796 O O . LEU A 1 229 ? 3.960 -1.743 12.957 1.00 97.94 229 LEU A O 1
ATOM 1800 N N . GLY A 1 230 ? 4.524 -2.676 14.926 1.00 94.50 230 GLY A N 1
ATOM 1801 C CA . GLY A 1 230 ? 5.782 -1.957 15.108 1.00 94.50 230 GLY A CA 1
ATOM 1802 C C . GLY A 1 230 ? 6.974 -2.876 15.333 1.00 94.50 230 GLY A C 1
ATOM 1803 O O . GLY A 1 230 ? 6.835 -4.099 15.351 1.00 94.50 230 GLY A O 1
ATOM 1804 N N . ALA A 1 231 ? 8.147 -2.285 15.578 1.00 91.00 231 ALA A N 1
ATOM 1805 C CA . ALA A 1 231 ? 9.405 -3.027 15.719 1.00 91.00 231 ALA A CA 1
ATOM 1806 C C . ALA A 1 231 ? 9.388 -4.067 16.857 1.00 91.00 231 ALA A C 1
ATOM 1808 O O . ALA A 1 231 ? 10.141 -5.035 16.838 1.00 91.00 231 ALA A O 1
ATOM 1809 N N . GLY A 1 232 ? 8.504 -3.907 17.848 1.00 91.94 232 GLY A N 1
ATOM 1810 C CA . GLY A 1 232 ? 8.290 -4.900 18.900 1.00 91.94 232 GLY A CA 1
ATOM 1811 C C . GLY A 1 232 ? 7.693 -6.221 18.402 1.00 91.94 232 GLY A C 1
ATOM 1812 O O . GLY A 1 232 ? 7.765 -7.204 19.134 1.00 91.94 232 GLY A O 1
ATOM 1813 N N . ALA A 1 233 ? 7.133 -6.262 17.187 1.00 93.19 233 ALA A N 1
ATOM 1814 C CA . ALA A 1 233 ? 6.713 -7.498 16.530 1.00 93.19 233 ALA A CA 1
ATOM 1815 C C . ALA A 1 233 ? 7.909 -8.389 16.162 1.00 93.19 233 ALA A C 1
ATOM 1817 O O . ALA A 1 233 ? 7.875 -9.593 16.388 1.00 93.19 233 ALA A O 1
ATOM 1818 N N . SER A 1 234 ? 9.002 -7.776 15.708 1.00 92.75 234 SER A N 1
ATOM 1819 C CA . SER A 1 234 ? 10.191 -8.473 15.210 1.00 92.75 234 SER A CA 1
ATOM 1820 C C . SER A 1 234 ? 11.265 -8.702 16.289 1.00 92.75 234 SER A C 1
ATOM 1822 O O . SER A 1 234 ? 12.274 -9.359 16.041 1.00 92.75 234 SER A O 1
ATOM 1824 N N . LEU A 1 235 ? 11.064 -8.186 17.509 1.00 90.44 235 LEU A N 1
ATOM 1825 C CA . LEU A 1 235 ? 12.072 -8.202 18.577 1.00 90.44 235 LEU A CA 1
ATOM 1826 C C . LEU A 1 235 ? 12.530 -9.617 18.955 1.00 90.44 235 LEU A C 1
ATOM 1828 O O . LEU A 1 235 ? 13.721 -9.895 19.071 1.00 90.44 235 LEU A O 1
ATOM 1832 N N . GLN A 1 236 ? 11.570 -10.513 19.188 1.00 89.62 236 GLN A N 1
ATOM 1833 C CA . GLN A 1 236 ? 11.854 -11.892 19.595 1.00 89.62 236 GLN A CA 1
ATOM 1834 C C . GLN A 1 236 ? 12.357 -12.747 18.422 1.00 89.62 236 GLN A C 1
ATOM 1836 O O . GLN A 1 236 ? 13.001 -13.763 18.660 1.00 89.62 236 GLN A O 1
ATOM 1841 N N . ALA A 1 237 ? 12.131 -12.290 17.187 1.00 86.12 237 ALA A N 1
ATOM 1842 C CA . ALA A 1 237 ? 12.711 -12.846 15.971 1.00 86.12 237 ALA A CA 1
ATOM 1843 C C . ALA A 1 237 ? 14.178 -12.417 15.761 1.00 86.12 237 ALA A C 1
ATOM 1845 O O . ALA A 1 237 ? 14.784 -12.791 14.771 1.00 86.12 237 ALA A O 1
ATOM 1846 N N . GLY A 1 238 ? 14.768 -11.624 16.664 1.00 85.62 238 GLY A N 1
ATOM 1847 C CA . GLY A 1 238 ? 16.176 -11.220 16.576 1.00 85.62 238 GLY A CA 1
ATOM 1848 C C . GLY A 1 238 ? 16.428 -9.927 15.796 1.00 85.62 238 GLY A C 1
ATOM 1849 O O . GLY A 1 238 ? 17.581 -9.491 15.697 1.00 85.62 238 GLY A O 1
ATOM 1850 N N . VAL A 1 239 ? 15.374 -9.262 15.311 1.00 86.19 239 VAL A N 1
ATOM 1851 C CA . VAL A 1 239 ? 15.478 -7.908 14.756 1.00 86.19 239 VAL A CA 1
ATOM 1852 C C . VAL A 1 239 ? 15.632 -6.920 15.911 1.00 86.19 239 VAL A C 1
ATOM 1854 O O . VAL A 1 239 ? 14.824 -6.880 16.839 1.00 86.19 239 VAL A O 1
ATOM 1857 N N . GLY A 1 240 ? 16.708 -6.135 15.881 1.00 82.81 240 GLY A N 1
ATOM 1858 C CA . GLY A 1 240 ? 17.034 -5.224 16.973 1.00 82.81 240 GLY A CA 1
ATOM 1859 C C . GLY A 1 240 ? 16.017 -4.088 17.141 1.00 82.81 240 GLY A C 1
ATOM 1860 O O . GLY A 1 240 ? 15.407 -3.602 16.193 1.00 82.81 240 GLY A O 1
ATOM 1861 N N . THR A 1 241 ? 15.882 -3.607 18.372 1.00 83.25 241 THR A N 1
ATOM 1862 C CA . THR A 1 241 ? 15.137 -2.388 18.716 1.00 83.25 241 THR A CA 1
ATOM 1863 C C . THR A 1 241 ? 15.782 -1.128 18.132 1.00 83.25 241 THR A C 1
ATOM 1865 O O . THR A 1 241 ? 16.984 -1.088 17.872 1.00 83.25 241 THR A O 1
ATOM 1868 N N . MET A 1 242 ? 15.035 -0.018 18.085 1.00 83.38 242 MET A N 1
ATOM 1869 C CA . MET A 1 242 ? 15.613 1.310 17.807 1.00 83.38 242 MET A CA 1
ATOM 1870 C C . MET A 1 242 ? 16.762 1.676 18.763 1.00 83.38 242 MET A C 1
ATOM 1872 O O . MET A 1 242 ? 17.737 2.298 18.357 1.00 83.38 242 MET A O 1
ATOM 1876 N N . ALA A 1 243 ? 16.704 1.252 20.029 1.00 84.69 243 ALA A N 1
ATOM 1877 C CA . ALA A 1 243 ? 17.795 1.488 20.975 1.00 84.69 243 ALA A CA 1
ATOM 1878 C C . ALA A 1 243 ? 19.071 0.706 20.608 1.00 84.69 243 ALA A C 1
ATOM 1880 O O . ALA A 1 243 ? 20.184 1.181 20.834 1.00 84.69 243 ALA A O 1
ATOM 1881 N N . GLU A 1 244 ? 18.929 -0.496 20.050 1.00 88.75 244 GLU A N 1
ATOM 1882 C CA . GLU A 1 244 ? 20.048 -1.277 19.517 1.00 88.75 244 GLU A CA 1
ATOM 1883 C C . GLU A 1 244 ? 20.549 -0.715 18.188 1.00 88.75 244 GLU A C 1
ATOM 1885 O O . GLU A 1 244 ? 21.758 -0.713 17.965 1.00 88.75 244 GLU A O 1
ATOM 1890 N N . LEU A 1 245 ? 19.660 -0.154 17.364 1.00 88.31 245 LEU A N 1
ATOM 1891 C CA . LEU A 1 245 ? 20.024 0.578 16.153 1.00 88.31 245 LEU A CA 1
ATOM 1892 C C . LEU A 1 245 ? 20.924 1.774 16.487 1.00 88.31 245 LEU A C 1
ATOM 1894 O O . LEU A 1 245 ? 21.996 1.920 15.904 1.00 88.31 245 LEU A O 1
ATOM 1898 N N . TYR A 1 246 ? 20.567 2.583 17.490 1.00 90.81 246 TYR A N 1
ATOM 1899 C CA . TYR A 1 246 ? 21.416 3.702 17.919 1.00 90.81 246 TYR A CA 1
ATOM 1900 C C . TYR A 1 246 ? 22.795 3.216 18.362 1.00 90.81 246 TYR A C 1
ATOM 1902 O O . TYR A 1 246 ? 23.808 3.767 17.938 1.00 90.81 246 TYR A O 1
ATOM 1910 N N . LYS A 1 247 ? 22.861 2.121 19.131 1.00 92.12 247 LYS A N 1
ATOM 1911 C CA . LYS A 1 247 ? 24.139 1.508 19.529 1.00 92.12 247 LYS A CA 1
ATOM 1912 C C . LYS A 1 247 ? 24.947 1.020 18.328 1.00 92.12 247 LYS A C 1
ATOM 1914 O O . LYS A 1 247 ? 26.158 1.229 18.307 1.00 92.12 247 LYS A O 1
ATOM 1919 N N . PHE A 1 248 ? 24.298 0.406 17.339 1.00 92.38 248 PHE A N 1
ATOM 1920 C CA . PHE A 1 248 ? 24.934 -0.058 16.105 1.00 92.38 248 PHE A CA 1
ATOM 1921 C C . PHE A 1 248 ? 25.595 1.101 15.343 1.00 92.38 248 PHE A C 1
ATOM 1923 O O . PHE A 1 248 ? 26.743 0.982 14.912 1.00 92.38 248 PHE A O 1
ATOM 1930 N N . PHE A 1 249 ? 24.924 2.252 15.281 1.00 92.81 249 PHE A N 1
ATOM 1931 C CA . PHE A 1 249 ? 25.445 3.483 14.680 1.00 92.81 249 PHE A CA 1
ATOM 1932 C C . PHE A 1 249 ? 26.302 4.344 15.620 1.00 92.81 249 PHE A C 1
ATOM 1934 O O . PHE A 1 249 ? 26.857 5.354 15.194 1.00 92.81 249 PHE A O 1
ATOM 1941 N N . LYS A 1 250 ? 26.474 3.925 16.880 1.00 95.62 250 LYS A N 1
ATOM 1942 C CA . LYS A 1 250 ? 27.178 4.667 17.943 1.00 95.62 250 LYS A CA 1
ATOM 1943 C C . LYS A 1 250 ? 26.567 6.044 18.244 1.00 95.62 250 LYS A C 1
ATOM 1945 O O . LYS A 1 250 ? 27.275 6.949 18.680 1.00 95.62 250 LYS A O 1
ATOM 1950 N N . CYS A 1 251 ? 25.260 6.175 18.058 1.00 95.31 251 CYS A N 1
ATOM 1951 C CA . CYS A 1 251 ? 24.466 7.341 18.427 1.00 95.31 251 CYS A CA 1
ATOM 1952 C C . CYS A 1 251 ? 23.871 7.151 19.829 1.00 95.31 251 CYS A C 1
ATOM 1954 O O . CYS A 1 251 ? 23.590 6.026 20.254 1.00 95.31 251 CYS A O 1
ATOM 1956 N N . LYS A 1 252 ? 23.681 8.244 20.569 1.00 93.50 252 LYS A N 1
ATOM 1957 C CA . LYS A 1 252 ? 23.106 8.209 21.925 1.00 93.50 252 LYS A CA 1
ATOM 1958 C C . LYS A 1 252 ? 21.585 8.195 21.914 1.00 93.50 252 LYS A C 1
ATOM 1960 O O . LYS A 1 252 ? 20.968 7.600 22.796 1.00 93.50 252 LYS A O 1
ATOM 1965 N N . ASP A 1 253 ? 21.005 8.868 20.933 1.00 90.56 253 ASP A N 1
ATOM 1966 C CA . ASP A 1 253 ? 19.576 9.079 20.794 1.00 90.56 253 ASP A CA 1
ATOM 1967 C C . ASP A 1 253 ? 19.178 9.178 19.316 1.00 90.56 253 ASP A C 1
ATOM 1969 O O . ASP A 1 253 ? 20.001 9.050 18.403 1.00 90.56 253 ASP A O 1
ATOM 1973 N N . PHE A 1 254 ? 17.879 9.363 19.104 1.00 88.56 254 PHE A N 1
ATOM 1974 C CA . PHE A 1 254 ? 17.282 9.458 17.783 1.00 88.56 254 PHE A CA 1
ATOM 1975 C C . PHE A 1 254 ? 17.737 10.703 17.007 1.00 88.56 254 PHE A C 1
ATOM 1977 O O . PHE A 1 254 ? 17.930 10.617 15.798 1.00 88.56 254 PHE A O 1
ATOM 1984 N N . ASP A 1 255 ? 17.969 11.834 17.676 1.00 90.12 255 ASP A N 1
ATOM 1985 C CA . ASP A 1 255 ? 18.361 13.080 17.009 1.00 90.12 255 ASP A CA 1
ATOM 1986 C C . ASP A 1 255 ? 19.788 12.991 16.458 1.00 90.12 255 ASP A C 1
ATOM 1988 O O . ASP A 1 255 ? 20.065 13.424 15.336 1.00 90.12 255 ASP A O 1
ATOM 1992 N N . GLU A 1 256 ? 20.715 12.426 17.238 1.00 94.81 256 GLU A N 1
ATOM 1993 C CA . GLU A 1 256 ? 22.082 12.154 16.787 1.00 94.81 256 GLU A CA 1
ATOM 1994 C C . GLU A 1 256 ? 22.089 11.131 15.646 1.00 94.81 256 GLU A C 1
ATOM 1996 O O . GLU A 1 256 ? 22.815 11.299 14.664 1.00 94.81 256 GLU A O 1
ATOM 2001 N N . PHE A 1 257 ? 21.233 10.115 15.742 1.00 93.62 257 PHE A N 1
ATOM 2002 C CA . PHE A 1 257 ? 21.045 9.118 14.700 1.00 93.62 257 PHE A CA 1
ATOM 2003 C C . PHE A 1 257 ? 20.518 9.717 13.389 1.00 93.62 257 PHE A C 1
ATOM 2005 O O . PHE A 1 257 ? 21.136 9.522 12.344 1.00 93.62 257 PHE A O 1
ATOM 2012 N N . ALA A 1 258 ? 19.437 10.497 13.432 1.00 91.94 258 ALA A N 1
ATOM 2013 C CA . ALA A 1 258 ? 18.849 11.128 12.253 1.00 91.94 258 ALA A CA 1
ATOM 2014 C C . ALA A 1 258 ? 19.851 12.061 11.554 1.00 91.94 258 ALA A C 1
ATOM 2016 O O . ALA A 1 258 ? 19.993 12.019 10.331 1.00 91.94 258 ALA A O 1
ATOM 2017 N N . LYS A 1 259 ? 20.620 12.842 12.329 1.00 93.25 259 LYS A N 1
ATOM 2018 C CA . LYS A 1 259 ? 21.707 13.684 11.800 1.00 93.25 259 LYS A CA 1
ATOM 2019 C C . LYS A 1 259 ? 22.796 12.859 11.127 1.00 93.25 259 LYS A C 1
ATOM 2021 O O . LYS A 1 259 ? 23.277 13.256 10.072 1.00 93.25 259 LYS A O 1
ATOM 2026 N N . TYR A 1 260 ? 23.187 11.731 11.719 1.00 94.56 260 TYR A N 1
ATOM 2027 C CA . TYR A 1 260 ? 24.190 10.846 11.134 1.00 94.56 260 TYR A CA 1
ATOM 2028 C C . TYR A 1 260 ? 23.694 10.229 9.823 1.00 94.56 260 TYR A C 1
ATOM 2030 O O . TYR A 1 260 ? 24.373 10.333 8.803 1.00 94.56 260 TYR A O 1
ATOM 2038 N N . ILE A 1 261 ? 22.486 9.663 9.815 1.00 93.06 261 ILE A N 1
ATOM 2039 C CA . ILE A 1 261 ? 21.885 9.058 8.621 1.00 93.06 261 ILE A CA 1
ATOM 2040 C C . ILE A 1 261 ? 21.723 10.077 7.488 1.00 93.06 261 ILE A C 1
ATOM 2042 O O . ILE A 1 261 ? 21.970 9.742 6.328 1.00 93.06 261 ILE A O 1
ATOM 2046 N N . ALA A 1 262 ? 21.401 11.334 7.806 1.00 90.50 262 ALA A N 1
ATOM 2047 C CA . ALA A 1 262 ? 21.324 12.415 6.825 1.00 90.50 262 ALA A CA 1
ATOM 2048 C C . ALA A 1 262 ? 22.639 12.639 6.048 1.00 90.50 262 ALA A C 1
ATOM 2050 O O . ALA A 1 262 ? 22.596 13.140 4.929 1.00 90.50 262 ALA A O 1
ATOM 2051 N N . THR A 1 263 ? 23.793 12.237 6.598 1.00 93.81 263 THR A N 1
ATOM 2052 C CA . THR A 1 263 ? 25.101 12.350 5.922 1.00 93.81 263 THR A CA 1
ATOM 2053 C C . THR A 1 263 ? 25.432 11.188 4.988 1.00 93.81 263 THR A C 1
ATOM 2055 O O . THR A 1 263 ? 26.374 11.294 4.206 1.00 93.81 263 THR A O 1
ATOM 2058 N N . LEU A 1 264 ? 24.686 10.085 5.072 1.00 92.44 264 LEU A N 1
ATOM 2059 C CA . LEU A 1 264 ? 24.944 8.877 4.298 1.00 92.44 264 LEU A CA 1
ATOM 2060 C C . LEU A 1 264 ? 24.209 8.909 2.959 1.00 92.44 264 LEU A C 1
ATOM 2062 O O . LEU A 1 264 ? 23.055 9.341 2.886 1.00 92.44 264 LEU A O 1
ATOM 2066 N N . SER A 1 265 ? 24.847 8.361 1.927 1.00 87.88 265 SER A N 1
ATOM 2067 C CA . SER A 1 265 ? 24.192 8.064 0.650 1.00 87.88 265 SER A CA 1
ATOM 2068 C C . SER A 1 265 ? 23.145 6.951 0.793 1.00 87.88 265 SER A C 1
ATOM 2070 O O . SER A 1 265 ? 23.209 6.132 1.712 1.00 87.88 265 SER A O 1
ATOM 2072 N N . GLU A 1 266 ? 22.202 6.858 -0.148 1.00 80.56 266 GLU A N 1
ATOM 2073 C CA . GLU A 1 266 ? 21.167 5.809 -0.153 1.00 80.56 266 GLU A CA 1
ATOM 2074 C C . GLU A 1 266 ? 21.760 4.392 -0.132 1.00 80.56 266 GLU A C 1
ATOM 2076 O O . GLU A 1 266 ? 21.313 3.534 0.629 1.00 80.56 266 GLU A O 1
ATOM 2081 N N . SER A 1 267 ? 22.834 4.159 -0.893 1.00 79.75 267 SER A N 1
ATOM 2082 C CA . SER A 1 267 ? 23.532 2.866 -0.922 1.00 79.75 267 SER A CA 1
ATOM 2083 C C . SER A 1 267 ? 24.167 2.509 0.426 1.00 79.75 267 SER A C 1
ATOM 2085 O O . SER A 1 267 ? 24.130 1.353 0.852 1.00 79.75 267 SER A O 1
ATOM 2087 N N . GLU A 1 268 ? 24.740 3.489 1.131 1.00 88.56 268 GLU A N 1
ATOM 2088 C CA . GLU A 1 268 ? 25.288 3.269 2.471 1.00 88.56 268 GLU A CA 1
ATOM 2089 C C . GLU A 1 268 ? 24.187 2.988 3.488 1.00 88.56 268 GLU A C 1
ATOM 2091 O O . GLU A 1 268 ? 24.327 2.054 4.281 1.00 88.56 268 GLU A O 1
ATOM 2096 N N . ARG A 1 269 ? 23.090 3.755 3.440 1.00 88.62 269 ARG A N 1
ATOM 2097 C CA . ARG A 1 269 ? 21.910 3.533 4.286 1.00 88.62 269 ARG A CA 1
ATOM 2098 C C . ARG A 1 269 ? 21.380 2.114 4.109 1.00 88.62 269 ARG A C 1
ATOM 2100 O O . ARG A 1 269 ? 21.245 1.404 5.103 1.00 88.62 269 ARG A O 1
ATOM 2107 N N . TYR A 1 270 ? 21.175 1.676 2.865 1.00 85.69 270 TYR A N 1
ATOM 2108 C CA . TYR A 1 270 ? 20.756 0.310 2.550 1.00 85.69 270 TYR A CA 1
ATOM 2109 C C . TYR A 1 270 ? 21.716 -0.729 3.137 1.00 85.69 270 TYR A C 1
ATOM 2111 O O . TYR A 1 270 ? 21.289 -1.621 3.865 1.00 85.69 270 TYR A O 1
ATOM 2119 N N . ARG A 1 271 ? 23.027 -0.592 2.896 1.00 85.62 271 ARG A N 1
ATOM 2120 C CA . ARG A 1 271 ? 24.026 -1.554 3.387 1.00 85.62 271 ARG A CA 1
ATOM 2121 C C . ARG A 1 271 ? 24.011 -1.682 4.911 1.00 85.62 271 ARG A C 1
ATOM 2123 O O . ARG A 1 271 ? 24.143 -2.787 5.437 1.00 85.62 271 ARG A O 1
ATOM 2130 N N . TYR A 1 272 ? 23.893 -0.567 5.632 1.00 89.69 272 TYR A N 1
ATOM 2131 C CA . TYR A 1 272 ? 23.811 -0.607 7.090 1.00 89.69 272 TYR A CA 1
ATOM 2132 C C . TYR A 1 272 ? 22.490 -1.195 7.582 1.00 89.69 272 TYR A C 1
ATOM 2134 O O . TYR A 1 272 ? 22.505 -1.949 8.553 1.00 89.69 272 TYR A O 1
ATOM 2142 N N . LEU A 1 273 ? 21.378 -0.887 6.913 1.00 83.38 273 LEU A N 1
ATOM 2143 C CA . LEU A 1 273 ? 20.071 -1.440 7.251 1.00 83.38 273 LEU A CA 1
ATOM 2144 C C . LEU A 1 273 ? 20.014 -2.941 7.042 1.00 83.38 273 LEU A C 1
ATOM 2146 O O . LEU A 1 273 ? 19.639 -3.646 7.968 1.00 83.38 273 LEU A O 1
ATOM 2150 N N . ALA A 1 274 ? 20.426 -3.419 5.866 1.00 85.12 274 ALA A N 1
ATOM 2151 C CA . ALA A 1 274 ? 20.493 -4.839 5.552 1.00 85.12 274 ALA A CA 1
ATOM 2152 C C . ALA A 1 274 ? 21.308 -5.565 6.625 1.00 85.12 274 ALA A C 1
ATOM 2154 O O . ALA A 1 274 ? 20.834 -6.513 7.236 1.00 85.12 274 ALA A O 1
ATOM 2155 N N . LYS A 1 275 ? 22.481 -5.022 6.976 1.00 87.25 275 LYS A N 1
ATOM 2156 C CA . LYS A 1 275 ? 23.320 -5.577 8.042 1.00 87.25 275 LYS A CA 1
ATOM 2157 C C . LYS A 1 275 ? 22.648 -5.584 9.422 1.00 87.25 275 LYS A C 1
ATOM 2159 O O . LYS A 1 275 ? 22.953 -6.454 10.232 1.00 87.25 275 LYS A O 1
ATOM 2164 N N . PHE A 1 276 ? 21.812 -4.595 9.731 1.00 87.12 276 PHE A N 1
ATOM 2165 C CA . PHE A 1 276 ? 21.128 -4.512 11.020 1.00 87.12 276 PHE A CA 1
ATOM 2166 C C . PHE A 1 276 ? 19.903 -5.432 11.087 1.00 87.12 276 PHE A C 1
ATOM 2168 O O . PHE A 1 276 ? 19.750 -6.164 12.066 1.00 87.12 276 PHE A O 1
ATOM 2175 N N . LEU A 1 277 ? 19.050 -5.394 10.060 1.00 85.31 277 LEU A N 1
ATOM 2176 C CA . LEU A 1 277 ? 17.817 -6.174 9.985 1.00 85.31 277 LEU A CA 1
ATOM 2177 C C . LEU A 1 277 ? 18.106 -7.654 9.739 1.00 85.31 277 LEU A C 1
ATOM 2179 O O . LEU A 1 277 ? 17.516 -8.478 10.416 1.00 85.31 277 LEU A O 1
ATOM 2183 N N . GLN A 1 278 ? 19.049 -7.987 8.857 1.00 83.88 278 GLN A N 1
ATOM 2184 C CA . GLN A 1 278 ? 19.443 -9.357 8.500 1.00 83.88 278 GLN A CA 1
ATOM 2185 C C . GLN A 1 278 ? 20.779 -9.728 9.163 1.00 83.88 278 GLN A C 1
ATOM 2187 O O . GLN A 1 278 ? 21.749 -10.120 8.515 1.00 83.88 278 GLN A O 1
ATOM 2192 N N . ASN A 1 279 ? 20.870 -9.508 10.476 1.00 81.62 279 ASN A N 1
ATOM 2193 C CA . ASN A 1 279 ? 22.063 -9.863 11.242 1.00 81.62 279 ASN A CA 1
ATOM 2194 C C . ASN A 1 279 ? 22.112 -11.378 11.544 1.00 81.62 279 ASN A C 1
ATOM 2196 O O . ASN A 1 279 ? 21.179 -12.108 11.242 1.00 81.62 279 ASN A O 1
ATOM 2200 N N . GLU A 1 280 ? 23.175 -11.857 12.192 1.00 75.81 280 GLU A N 1
ATOM 2201 C CA . GLU A 1 280 ? 23.361 -13.285 12.531 1.00 75.81 280 GLU A CA 1
ATOM 2202 C C . GLU A 1 280 ? 22.249 -13.895 13.413 1.00 75.81 280 GLU A C 1
ATOM 2204 O O . GLU A 1 280 ? 22.165 -15.111 13.540 1.00 75.81 280 GLU A O 1
ATOM 2209 N N . LYS A 1 281 ? 21.424 -13.069 14.067 1.00 80.12 281 LYS A N 1
ATOM 2210 C CA . LYS A 1 281 ? 20.260 -13.495 14.859 1.00 80.12 281 LYS A CA 1
ATOM 2211 C C . LYS A 1 281 ? 18.959 -13.492 14.061 1.00 80.12 281 LYS A C 1
ATOM 2213 O O . LYS A 1 281 ? 17.931 -13.838 14.636 1.00 80.12 281 LYS A O 1
ATOM 2218 N N . PHE A 1 282 ? 18.984 -13.034 12.810 1.00 81.81 282 PHE A N 1
ATOM 2219 C CA . PHE A 1 282 ? 17.825 -13.102 11.932 1.00 81.81 282 PHE A CA 1
ATOM 2220 C C . PHE A 1 282 ? 17.433 -14.574 11.760 1.00 81.81 282 PHE A C 1
ATOM 2222 O O . PHE A 1 282 ? 18.323 -15.419 11.629 1.00 81.81 282 PHE A O 1
ATOM 2229 N N . PRO A 1 283 ? 16.142 -14.916 11.845 1.00 82.81 283 PRO A N 1
ATOM 2230 C CA . PRO A 1 283 ? 15.750 -16.303 11.956 1.00 82.81 283 PRO A CA 1
ATOM 2231 C C . PRO A 1 283 ? 15.850 -16.977 10.584 1.00 82.81 283 PRO A C 1
ATOM 2233 O O . PRO A 1 283 ? 15.460 -16.405 9.571 1.00 82.81 283 PRO A O 1
ATOM 2236 N N . GLU A 1 284 ? 16.354 -18.210 10.559 1.00 77.75 284 GLU A N 1
ATOM 2237 C CA . GLU A 1 284 ? 16.374 -19.040 9.343 1.00 77.75 284 GLU A CA 1
ATOM 2238 C C . GLU A 1 284 ? 14.967 -19.546 8.972 1.00 77.75 284 GLU A C 1
ATOM 2240 O O . GLU A 1 284 ? 14.713 -19.926 7.833 1.00 77.75 284 GLU A O 1
ATOM 2245 N N . GLU A 1 285 ? 14.041 -19.540 9.936 1.00 83.50 285 GLU A N 1
ATOM 2246 C CA . GLU A 1 285 ? 12.678 -20.047 9.796 1.00 83.50 285 GLU A CA 1
ATOM 2247 C C . GLU A 1 285 ? 11.641 -19.009 10.244 1.00 83.50 285 GLU A C 1
ATOM 2249 O O . GLU A 1 285 ? 11.899 -18.160 11.099 1.00 83.50 285 GLU A O 1
ATOM 2254 N N . ILE A 1 286 ? 10.419 -19.120 9.715 1.00 89.00 286 ILE A N 1
ATOM 2255 C CA . ILE A 1 286 ? 9.299 -18.267 10.128 1.00 89.00 286 ILE A CA 1
ATOM 2256 C C . ILE A 1 286 ? 8.998 -18.482 11.612 1.00 89.00 286 ILE A C 1
ATOM 2258 O O . ILE A 1 286 ? 8.793 -19.614 12.060 1.00 89.00 286 ILE A O 1
ATOM 2262 N N . THR A 1 287 ? 8.923 -17.388 12.367 1.00 93.75 287 THR A N 1
ATOM 2263 C CA . THR A 1 287 ? 8.620 -17.445 13.798 1.00 93.75 287 THR A CA 1
ATOM 2264 C C . THR A 1 287 ? 7.146 -17.762 14.059 1.00 93.75 287 THR A C 1
ATOM 2266 O O . THR A 1 287 ? 6.266 -17.522 13.226 1.00 93.75 287 THR A O 1
ATOM 2269 N N . ALA A 1 288 ? 6.853 -18.298 15.246 1.00 94.81 288 ALA A N 1
ATOM 2270 C CA . ALA A 1 288 ? 5.507 -18.738 15.612 1.00 94.81 288 ALA A CA 1
ATOM 2271 C C . ALA A 1 288 ? 4.480 -17.593 15.566 1.00 94.81 288 ALA A C 1
ATOM 2273 O O . ALA A 1 288 ? 3.345 -17.795 15.132 1.00 94.81 288 ALA A O 1
ATOM 2274 N N . GLY A 1 289 ? 4.882 -16.386 15.974 1.00 96.50 289 GLY A N 1
ATOM 2275 C CA . GLY A 1 289 ? 4.062 -15.180 15.918 1.00 96.50 289 GLY A CA 1
ATOM 2276 C C . GLY A 1 289 ? 3.626 -14.842 14.498 1.00 96.50 289 GLY A C 1
ATOM 2277 O O . GLY A 1 289 ? 2.430 -14.703 14.234 1.00 96.50 289 GLY A O 1
ATOM 2278 N N . TYR A 1 290 ? 4.581 -14.767 13.569 1.00 97.06 290 TYR A N 1
ATOM 2279 C CA . TYR A 1 290 ? 4.296 -14.436 12.174 1.00 97.06 290 TYR A CA 1
ATOM 2280 C C . TYR A 1 290 ? 3.523 -15.552 11.462 1.00 97.06 290 TYR A C 1
ATOM 2282 O O . TYR A 1 290 ? 2.590 -15.266 10.709 1.00 97.06 290 TYR A O 1
ATOM 2290 N N . GLN A 1 291 ? 3.819 -16.818 11.763 1.00 95.94 291 GLN A N 1
ATOM 2291 C CA . GLN A 1 291 ? 3.070 -17.961 11.239 1.00 95.94 291 GLN A CA 1
ATOM 2292 C C . GLN A 1 291 ? 1.597 -17.947 11.691 1.00 95.94 291 GLN A C 1
ATOM 2294 O O . GLN A 1 291 ? 0.676 -18.163 10.891 1.00 95.94 291 GLN A O 1
ATOM 2299 N N . ALA A 1 292 ? 1.350 -17.654 12.970 1.00 97.44 292 ALA A N 1
ATOM 2300 C CA . ALA A 1 292 ? 0.000 -17.527 13.506 1.00 97.44 292 ALA A CA 1
ATOM 2301 C C . ALA A 1 292 ? -0.727 -16.296 12.938 1.00 97.44 292 ALA A C 1
ATOM 2303 O O . ALA A 1 292 ? -1.905 -16.388 12.591 1.00 97.44 292 ALA A O 1
ATOM 2304 N N . LEU A 1 293 ? -0.033 -15.166 12.761 1.00 98.00 293 LEU A N 1
ATOM 2305 C CA . LEU A 1 293 ? -0.599 -13.986 12.105 1.00 98.00 293 LEU A CA 1
ATOM 2306 C C . LEU A 1 293 ? -1.008 -14.285 10.654 1.00 98.00 293 LEU A C 1
ATOM 2308 O O . LEU A 1 293 ? -2.132 -13.964 10.269 1.00 98.00 293 LEU A O 1
ATOM 2312 N N . ALA A 1 294 ? -0.157 -14.947 9.866 1.00 96.31 294 ALA A N 1
ATOM 2313 C CA . ALA A 1 294 ? -0.495 -15.352 8.500 1.00 96.31 294 ALA A CA 1
ATOM 2314 C C . ALA A 1 294 ? -1.741 -16.260 8.469 1.00 96.31 294 ALA A C 1
ATOM 2316 O O . ALA A 1 294 ? -2.632 -16.072 7.639 1.00 96.31 294 ALA A O 1
ATOM 2317 N N . THR A 1 295 ? -1.870 -17.168 9.443 1.00 95.50 295 THR A N 1
ATOM 2318 C CA . THR A 1 295 ? -3.063 -18.015 9.621 1.00 95.50 295 THR A CA 1
ATOM 2319 C C . THR A 1 295 ? -4.317 -17.184 9.923 1.00 95.50 295 THR A C 1
ATOM 2321 O O . THR A 1 295 ? -5.375 -17.400 9.333 1.00 95.50 295 THR A O 1
ATOM 2324 N N . LEU A 1 296 ? -4.228 -16.195 10.811 1.00 96.88 296 LEU A N 1
ATOM 2325 C CA . LEU A 1 296 ? -5.356 -15.320 11.153 1.00 96.88 296 LEU A CA 1
ATOM 2326 C C . LEU A 1 296 ? -5.761 -14.409 9.984 1.00 96.88 296 LEU A C 1
ATOM 2328 O O . LEU A 1 296 ? -6.956 -14.189 9.750 1.00 96.88 296 LEU A O 1
ATOM 2332 N N . LEU A 1 297 ? -4.784 -13.933 9.206 1.00 96.00 297 LEU A N 1
ATOM 2333 C CA . LEU A 1 297 ? -5.015 -13.204 7.959 1.00 96.00 297 LEU A CA 1
ATOM 2334 C C . LEU A 1 297 ? -5.732 -14.093 6.944 1.00 96.00 297 LEU A C 1
ATOM 2336 O O . LEU A 1 297 ? -6.733 -13.657 6.374 1.00 96.00 297 LEU A O 1
ATOM 2340 N N . ALA A 1 298 ? -5.307 -15.347 6.760 1.00 92.06 298 ALA A N 1
ATOM 2341 C CA . ALA A 1 298 ? -5.981 -16.324 5.900 1.00 92.06 298 ALA A CA 1
ATOM 2342 C C . ALA A 1 298 ? -7.447 -16.547 6.313 1.00 92.06 298 ALA A C 1
ATOM 2344 O O . ALA A 1 298 ? -8.342 -16.582 5.466 1.00 92.06 298 ALA A O 1
ATOM 2345 N N . ASN A 1 299 ? -7.704 -16.585 7.622 1.00 92.25 299 ASN A N 1
ATOM 2346 C CA . ASN A 1 299 ? -9.013 -16.877 8.204 1.00 92.25 299 ASN A CA 1
ATOM 2347 C C . ASN A 1 299 ? -9.927 -15.657 8.416 1.00 92.25 299 ASN A C 1
ATOM 2349 O O . ASN A 1 299 ? -10.987 -15.784 9.030 1.00 92.25 299 ASN A O 1
ATOM 2353 N N . LYS A 1 300 ? -9.602 -14.506 7.811 1.00 92.44 300 LYS A N 1
ATOM 2354 C CA . LYS A 1 300 ? -10.441 -13.287 7.785 1.00 92.44 300 LYS A CA 1
ATOM 2355 C C . LYS A 1 300 ? -10.615 -12.588 9.138 1.00 92.44 300 LYS A C 1
ATOM 2357 O O . LYS A 1 300 ? -11.580 -11.848 9.309 1.00 92.44 300 LYS A O 1
ATOM 2362 N N . TYR A 1 301 ? -9.685 -12.778 10.071 1.00 96.06 301 TYR A N 1
ATOM 2363 C CA . TYR A 1 301 ? -9.675 -12.002 11.317 1.00 96.06 301 TYR A CA 1
ATOM 2364 C C . TYR A 1 301 ? -9.113 -10.594 11.137 1.00 96.06 301 TYR A C 1
ATOM 2366 O O . TYR A 1 301 ? -9.453 -9.701 11.905 1.00 96.06 301 TYR A O 1
ATOM 2374 N N . PHE A 1 302 ? -8.306 -10.390 10.096 1.00 97.38 302 PHE A N 1
ATOM 2375 C CA . PHE A 1 302 ? -7.779 -9.093 9.696 1.00 97.38 302 PHE A CA 1
ATOM 2376 C C . PHE A 1 302 ? -7.785 -8.989 8.166 1.00 97.38 302 PHE A C 1
ATOM 2378 O O . PHE A 1 302 ? -7.632 -9.990 7.457 1.00 97.38 302 PHE A O 1
ATOM 2385 N N . ASP A 1 303 ? -7.981 -7.777 7.658 1.00 96.50 303 ASP A N 1
ATOM 2386 C CA . ASP A 1 303 ? -7.992 -7.455 6.224 1.00 96.50 303 ASP A CA 1
ATOM 2387 C C . ASP A 1 303 ? -7.103 -6.246 5.873 1.00 96.50 303 ASP A C 1
ATOM 2389 O O . ASP A 1 303 ? -6.832 -6.014 4.699 1.00 96.50 303 ASP A O 1
ATOM 2393 N N . LEU A 1 304 ? -6.625 -5.496 6.870 1.00 98.19 304 LEU A N 1
ATOM 2394 C CA . LEU A 1 304 ? -5.717 -4.369 6.712 1.00 98.19 304 LEU A CA 1
ATOM 2395 C C . LEU A 1 304 ? -4.671 -4.408 7.824 1.00 98.19 304 LEU A C 1
ATOM 2397 O O . LEU A 1 304 ? -5.006 -4.348 9.011 1.00 98.19 304 LEU A O 1
ATOM 2401 N N . VAL A 1 305 ? -3.410 -4.498 7.419 1.00 98.50 305 VAL A N 1
ATOM 2402 C CA . VAL A 1 305 ? -2.242 -4.408 8.290 1.00 98.50 305 VAL A CA 1
ATOM 2403 C C . VAL A 1 305 ? -1.476 -3.152 7.914 1.00 98.50 305 VAL A C 1
ATOM 2405 O O . VAL A 1 305 ? -1.069 -2.996 6.768 1.00 98.50 305 VAL A O 1
ATOM 2408 N N . LEU A 1 306 ? -1.260 -2.265 8.873 1.00 98.50 306 LEU A N 1
ATOM 2409 C CA . LEU A 1 306 ? -0.312 -1.168 8.760 1.00 98.50 306 LEU A CA 1
ATOM 2410 C C . LEU A 1 306 ? 0.934 -1.554 9.550 1.00 98.50 306 LEU A C 1
ATOM 2412 O O . LEU A 1 306 ? 0.836 -1.987 10.699 1.00 98.50 306 LEU A O 1
ATOM 2416 N N . THR A 1 307 ? 2.114 -1.411 8.960 1.00 97.56 307 THR A N 1
ATOM 2417 C CA . THR A 1 307 ? 3.363 -1.703 9.663 1.00 97.56 307 THR A CA 1
ATOM 2418 C C . THR A 1 307 ? 4.416 -0.639 9.421 1.00 97.56 307 THR A C 1
ATOM 2420 O O . THR A 1 307 ? 4.557 -0.122 8.315 1.00 97.56 307 THR A O 1
ATOM 2423 N N . THR A 1 308 ? 5.169 -0.315 10.470 1.00 95.19 308 THR A N 1
ATOM 2424 C CA . THR A 1 308 ? 6.380 0.513 10.376 1.00 95.19 308 THR A CA 1
ATOM 2425 C C . THR A 1 308 ? 7.646 -0.332 10.206 1.00 95.19 308 THR A C 1
ATOM 2427 O O . THR A 1 308 ? 8.746 0.213 10.251 1.00 95.19 308 THR A O 1
ATOM 2430 N N . ASN A 1 309 ? 7.520 -1.659 10.098 1.00 93.56 309 ASN A N 1
ATOM 2431 C CA . ASN A 1 309 ? 8.661 -2.563 10.004 1.00 93.56 309 ASN A CA 1
ATOM 2432 C C . ASN A 1 309 ? 9.130 -2.666 8.554 1.00 93.56 309 ASN A C 1
ATOM 2434 O O . ASN A 1 309 ? 8.330 -2.906 7.652 1.00 93.56 309 ASN A O 1
ATOM 2438 N N . GLY A 1 310 ? 10.439 -2.506 8.353 1.00 88.62 310 GLY A N 1
ATOM 2439 C CA . GLY A 1 310 ? 11.088 -2.681 7.053 1.00 88.62 310 GLY A CA 1
ATOM 2440 C C . GLY A 1 310 ? 11.673 -4.078 6.832 1.00 88.62 310 GLY A C 1
ATOM 2441 O O . GLY A 1 310 ? 12.198 -4.339 5.753 1.00 88.62 310 GLY A O 1
ATOM 2442 N N . ASP A 1 311 ? 11.618 -4.957 7.839 1.00 91.12 311 ASP A N 1
ATOM 2443 C CA . ASP A 1 311 ? 12.077 -6.345 7.735 1.00 91.12 311 ASP A CA 1
ATOM 2444 C C . ASP A 1 311 ? 11.129 -7.211 6.870 1.00 91.12 311 ASP A C 1
ATOM 2446 O O . ASP A 1 311 ? 9.971 -6.828 6.650 1.00 91.12 311 ASP A O 1
ATOM 2450 N N . PRO A 1 312 ? 11.611 -8.350 6.330 1.00 88.75 312 PRO A N 1
ATOM 2451 C CA . PRO A 1 312 ? 10.816 -9.197 5.441 1.00 88.75 312 PRO A CA 1
ATOM 2452 C C . PRO A 1 312 ? 9.962 -10.245 6.178 1.00 88.75 312 PRO A C 1
ATOM 2454 O O . PRO A 1 312 ? 9.243 -10.990 5.526 1.00 88.75 312 PRO A O 1
ATOM 2457 N N . LEU A 1 313 ? 9.962 -10.298 7.519 1.00 93.19 313 LEU A N 1
ATOM 2458 C CA . LEU A 1 313 ? 9.390 -11.431 8.269 1.00 93.19 313 LEU A CA 1
ATOM 2459 C C . LEU A 1 313 ? 7.896 -11.657 8.005 1.00 93.19 313 LEU A C 1
ATOM 2461 O O . LEU A 1 313 ? 7.435 -12.798 7.941 1.00 93.19 313 LEU A O 1
ATOM 2465 N N . LEU A 1 314 ? 7.123 -10.576 7.857 1.00 93.94 314 LEU A N 1
ATOM 2466 C CA . LEU A 1 314 ? 5.706 -10.686 7.508 1.00 93.94 314 LEU A CA 1
ATOM 2467 C C . LEU A 1 314 ? 5.528 -11.228 6.087 1.00 93.94 314 LEU A C 1
ATOM 2469 O O . LEU A 1 314 ? 4.669 -12.075 5.861 1.00 93.94 314 LEU A O 1
ATOM 2473 N N . ASP A 1 315 ? 6.336 -10.746 5.151 1.00 90.69 315 ASP A N 1
ATOM 2474 C CA . ASP A 1 315 ? 6.283 -11.113 3.738 1.00 90.69 315 ASP A CA 1
ATOM 2475 C C . ASP A 1 315 ? 6.599 -12.608 3.585 1.00 90.69 315 ASP A C 1
ATOM 2477 O O . ASP A 1 315 ? 5.823 -13.356 2.982 1.00 90.69 315 ASP A O 1
ATOM 2481 N N . ASP A 1 316 ? 7.672 -13.052 4.245 1.00 89.06 316 ASP A N 1
ATOM 2482 C CA . ASP A 1 316 ? 8.122 -14.441 4.278 1.00 89.06 316 ASP A CA 1
ATOM 2483 C C . ASP A 1 316 ? 7.050 -15.354 4.889 1.00 89.06 316 ASP A C 1
ATOM 2485 O O . ASP A 1 316 ? 6.774 -16.440 4.378 1.00 89.06 316 ASP A O 1
ATOM 2489 N N . ALA A 1 317 ? 6.371 -14.904 5.949 1.00 92.44 317 ALA A N 1
ATOM 2490 C CA . ALA A 1 317 ? 5.320 -15.681 6.598 1.00 92.44 317 ALA A CA 1
ATOM 2491 C C . ALA A 1 317 ? 4.063 -15.847 5.736 1.00 92.44 317 ALA A C 1
ATOM 2493 O O . ALA A 1 317 ? 3.437 -16.909 5.752 1.00 92.44 317 ALA A O 1
ATOM 2494 N N . LEU A 1 318 ? 3.683 -14.821 4.972 1.00 90.44 318 LEU A N 1
ATOM 2495 C CA . LEU A 1 318 ? 2.550 -14.895 4.043 1.00 90.44 318 LEU A CA 1
ATOM 2496 C C . LEU A 1 318 ? 2.858 -15.822 2.871 1.00 90.44 318 LEU A C 1
ATOM 2498 O O . LEU A 1 318 ? 2.004 -16.628 2.489 1.00 90.44 318 LEU A O 1
ATOM 2502 N N . SER A 1 319 ? 4.086 -15.732 2.353 1.00 83.75 319 SER A N 1
ATOM 2503 C CA . SER A 1 319 ? 4.604 -16.620 1.314 1.00 83.75 319 SER A CA 1
ATOM 2504 C C . SER A 1 319 ? 4.623 -18.074 1.798 1.00 83.75 319 SER A C 1
ATOM 2506 O O . SER A 1 319 ? 4.038 -18.956 1.164 1.00 83.75 319 SER A O 1
ATOM 2508 N N . ALA A 1 320 ? 5.163 -18.327 2.995 1.00 81.75 320 ALA A N 1
ATOM 2509 C CA . ALA A 1 320 ? 5.192 -19.653 3.613 1.00 81.75 320 ALA A CA 1
ATOM 2510 C C . ALA A 1 320 ? 3.786 -20.221 3.878 1.00 81.75 320 ALA A C 1
ATOM 2512 O O . ALA A 1 320 ? 3.555 -21.421 3.713 1.00 81.75 320 ALA A O 1
ATOM 2513 N N . ALA A 1 321 ? 2.820 -19.366 4.230 1.00 82.06 321 ALA A N 1
ATOM 2514 C CA . ALA A 1 321 ? 1.413 -19.742 4.378 1.00 82.06 321 ALA A CA 1
ATOM 2515 C C . ALA A 1 321 ? 0.697 -19.990 3.037 1.00 82.06 321 ALA A C 1
ATOM 2517 O O . ALA A 1 321 ? -0.478 -20.366 3.034 1.00 82.06 321 ALA A O 1
ATOM 2518 N N . ARG A 1 322 ? 1.384 -19.793 1.901 1.00 79.44 322 ARG A N 1
ATOM 2519 C CA . ARG A 1 322 ? 0.842 -19.896 0.540 1.00 79.44 322 ARG A CA 1
ATOM 2520 C C . ARG A 1 322 ? -0.424 -19.065 0.359 1.00 79.44 322 ARG A C 1
ATOM 2522 O O . ARG A 1 322 ? -1.367 -19.511 -0.297 1.00 79.44 322 ARG A O 1
ATOM 2529 N N . LEU A 1 323 ? -0.469 -17.874 0.955 1.00 78.31 323 LEU A N 1
ATOM 2530 C CA . LEU A 1 323 ? -1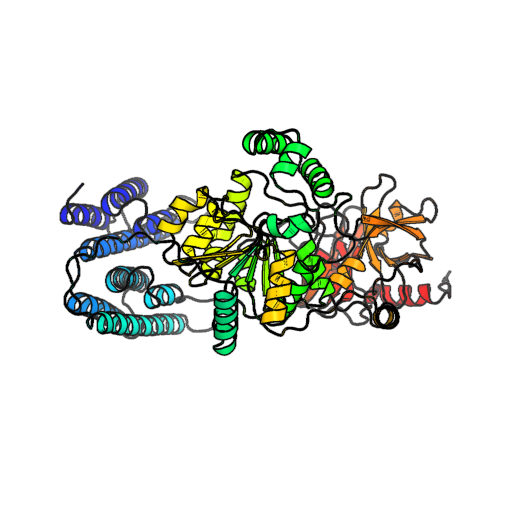.467 -16.880 0.575 1.00 78.31 323 LEU A CA 1
ATOM 2531 C C . LEU A 1 323 ? -1.129 -16.407 -0.843 1.00 78.31 323 LEU A C 1
ATOM 2533 O O . LEU A 1 323 ? 0.032 -16.199 -1.170 1.00 78.31 323 LEU A O 1
ATOM 2537 N N . TRP A 1 324 ? -2.121 -16.303 -1.724 1.00 71.31 324 TRP A N 1
ATOM 2538 C CA . TRP A 1 324 ? -1.894 -15.948 -3.129 1.00 71.31 324 TRP A CA 1
ATOM 2539 C C . TRP A 1 324 ? -2.074 -14.433 -3.304 1.00 71.31 324 TRP A C 1
ATOM 2541 O O . TRP A 1 324 ? -2.730 -13.793 -2.486 1.00 71.31 324 TRP A O 1
ATOM 2551 N N . ARG A 1 325 ? -1.611 -13.836 -4.413 1.00 61.31 325 ARG A N 1
ATOM 2552 C CA . ARG A 1 325 ? -1.885 -12.407 -4.716 1.00 61.31 325 ARG A CA 1
ATOM 2553 C C . ARG A 1 325 ? -3.375 -12.056 -4.813 1.00 61.31 325 ARG A C 1
ATOM 2555 O O . ARG A 1 325 ? -3.740 -10.896 -4.695 1.00 61.31 325 ARG A O 1
ATOM 2562 N N . ARG A 1 326 ? -4.256 -13.043 -5.021 1.00 72.00 326 ARG A N 1
ATOM 2563 C CA . ARG A 1 326 ? -5.716 -12.847 -4.894 1.00 72.00 326 ARG A CA 1
ATOM 2564 C C . ARG A 1 326 ? -6.164 -12.669 -3.437 1.00 72.00 326 ARG A C 1
ATOM 2566 O O . ARG A 1 326 ? -7.209 -12.079 -3.182 1.00 72.00 326 ARG A O 1
ATOM 2573 N N . ASP A 1 327 ? -5.391 -13.191 -2.491 1.00 78.75 327 ASP A N 1
ATOM 2574 C CA . ASP A 1 327 ? -5.695 -13.186 -1.065 1.00 78.75 327 ASP A CA 1
ATOM 2575 C C . ASP A 1 327 ? -5.092 -11.964 -0.370 1.00 78.75 327 ASP A C 1
ATOM 2577 O O . ASP A 1 327 ? -5.739 -11.424 0.530 1.00 78.75 327 ASP A O 1
ATOM 2581 N N . TYR A 1 328 ? -3.911 -11.498 -0.806 1.00 92.25 328 TYR A N 1
ATOM 2582 C CA . TYR A 1 328 ? -3.265 -10.312 -0.246 1.00 92.25 328 TYR A CA 1
ATOM 2583 C C . TYR A 1 328 ? -2.479 -9.452 -1.250 1.00 92.25 328 TYR A C 1
ATOM 2585 O O . TYR A 1 328 ? -2.080 -9.916 -2.317 1.00 92.25 328 TYR A O 1
ATOM 2593 N N . ILE A 1 329 ? -2.221 -8.199 -0.867 1.00 92.88 329 ILE A N 1
ATOM 2594 C CA . ILE A 1 329 ? -1.272 -7.288 -1.519 1.00 92.88 329 ILE A CA 1
ATOM 2595 C C . ILE A 1 329 ? -0.407 -6.575 -0.480 1.00 92.88 329 ILE A C 1
ATOM 2597 O O . ILE A 1 329 ? -0.897 -6.200 0.587 1.00 92.88 329 ILE A O 1
ATOM 2601 N N . ILE A 1 330 ? 0.868 -6.368 -0.814 1.00 93.62 330 ILE A N 1
ATOM 2602 C CA . ILE A 1 330 ? 1.789 -5.518 -0.057 1.00 93.62 330 ILE A CA 1
ATOM 2603 C C . ILE A 1 330 ? 1.944 -4.202 -0.815 1.00 93.62 330 ILE A C 1
ATOM 2605 O O . ILE A 1 330 ? 2.251 -4.184 -2.006 1.00 93.62 330 ILE A O 1
ATOM 2609 N N . LEU A 1 331 ? 1.700 -3.103 -0.114 1.00 94.12 331 LEU A N 1
ATOM 2610 C CA . LEU A 1 331 ? 1.784 -1.740 -0.598 1.00 94.12 331 LEU A CA 1
ATOM 2611 C C . LEU A 1 331 ? 2.892 -1.037 0.182 1.00 94.12 331 LEU A C 1
ATOM 2613 O O . LEU A 1 331 ? 2.772 -0.819 1.387 1.00 94.12 331 LEU A O 1
ATOM 2617 N N . VAL A 1 332 ? 3.988 -0.707 -0.494 1.00 93.88 332 VAL A N 1
ATOM 2618 C CA . VAL A 1 332 ? 5.139 -0.055 0.139 1.00 93.88 332 VAL A CA 1
ATOM 2619 C C . VAL A 1 332 ? 5.052 1.440 -0.117 1.00 93.88 332 VAL A C 1
ATOM 2621 O O . VAL A 1 332 ? 5.100 1.888 -1.267 1.00 93.88 332 VAL A O 1
ATOM 2624 N N . ASN A 1 333 ? 4.884 2.212 0.955 1.00 89.69 333 ASN A N 1
ATOM 2625 C CA . ASN A 1 333 ? 4.783 3.658 0.849 1.00 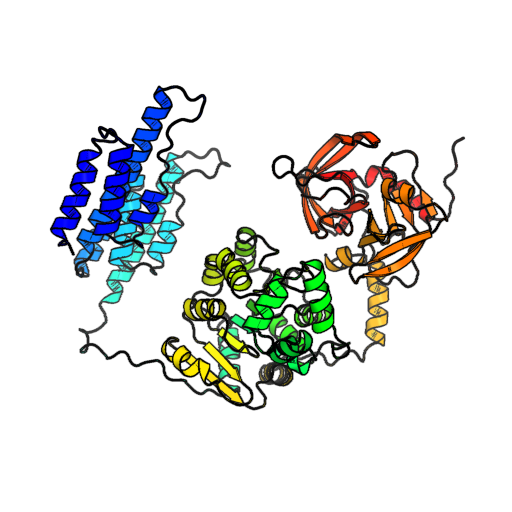89.69 333 ASN A CA 1
ATOM 2626 C C . ASN A 1 333 ? 6.108 4.259 0.352 1.00 89.69 333 ASN A C 1
ATOM 2628 O O . ASN A 1 333 ? 7.186 3.798 0.730 1.00 89.69 333 ASN A O 1
ATOM 2632 N N . GLY A 1 334 ? 6.019 5.244 -0.539 1.00 85.69 334 GLY A N 1
ATOM 2633 C CA . GLY A 1 334 ? 7.155 5.810 -1.272 1.00 85.69 334 GLY A CA 1
ATOM 2634 C C . GLY A 1 334 ? 7.593 5.010 -2.512 1.00 85.69 334 GLY A C 1
ATOM 2635 O O . GLY A 1 334 ? 8.195 5.586 -3.415 1.00 85.69 334 GLY A O 1
ATOM 2636 N N . VAL A 1 335 ? 7.265 3.714 -2.610 1.00 84.44 335 VAL A N 1
ATOM 2637 C CA . VAL A 1 335 ? 7.506 2.904 -3.826 1.00 84.44 335 VAL A CA 1
ATOM 2638 C C . VAL A 1 335 ? 6.298 2.978 -4.754 1.00 84.44 335 VAL A C 1
ATOM 2640 O O . VAL A 1 335 ? 6.419 3.192 -5.961 1.00 84.44 335 VAL A O 1
ATOM 2643 N N . ILE A 1 336 ? 5.104 2.806 -4.185 1.00 79.62 336 ILE A N 1
ATOM 2644 C CA . ILE A 1 336 ? 3.847 2.924 -4.917 1.00 79.62 336 ILE A CA 1
ATOM 2645 C C . ILE A 1 336 ? 3.413 4.385 -4.898 1.00 79.62 336 ILE A C 1
ATOM 2647 O O . ILE A 1 336 ? 3.293 4.987 -3.833 1.00 79.62 336 ILE A O 1
ATOM 2651 N N . ARG A 1 337 ? 3.137 4.943 -6.083 1.00 79.06 337 ARG A N 1
ATOM 2652 C CA . ARG A 1 337 ? 2.562 6.290 -6.200 1.00 79.06 337 ARG A CA 1
ATOM 2653 C C . ARG A 1 337 ? 1.235 6.364 -5.433 1.00 79.06 337 ARG A C 1
ATOM 2655 O O . ARG A 1 337 ? 0.432 5.441 -5.611 1.00 79.06 337 ARG A O 1
ATOM 2662 N N . PRO A 1 338 ? 0.966 7.426 -4.653 1.00 79.12 338 PRO A N 1
ATOM 2663 C CA . PRO A 1 338 ? -0.239 7.522 -3.829 1.00 79.12 338 PRO A CA 1
ATOM 2664 C C . PRO A 1 338 ? -1.533 7.196 -4.588 1.00 79.12 338 PRO A C 1
ATOM 2666 O O . PRO A 1 338 ? -2.315 6.356 -4.150 1.00 79.12 338 PRO A O 1
ATOM 2669 N N . GLU A 1 339 ? -1.711 7.717 -5.803 1.00 76.94 339 GLU A N 1
ATOM 2670 C CA . GLU A 1 339 ? -2.932 7.513 -6.601 1.00 76.94 339 GLU A CA 1
ATOM 2671 C C . GLU A 1 339 ? -3.149 6.040 -6.998 1.00 76.94 339 GLU A C 1
ATOM 2673 O O . GLU A 1 339 ? -4.264 5.613 -7.291 1.00 76.94 339 GLU A O 1
ATOM 2678 N N . ARG A 1 340 ? -2.082 5.230 -7.003 1.00 80.50 340 ARG A N 1
ATOM 2679 C CA . ARG A 1 340 ? -2.149 3.782 -7.258 1.00 80.50 340 ARG A CA 1
ATOM 2680 C C . ARG A 1 340 ? -2.415 2.963 -5.994 1.00 80.50 340 ARG A C 1
ATOM 2682 O O . ARG A 1 340 ? -2.710 1.778 -6.116 1.00 80.50 340 ARG A O 1
ATOM 2689 N N . MET A 1 341 ? -2.313 3.565 -4.810 1.00 85.56 341 MET A N 1
ATOM 2690 C CA . MET A 1 341 ? -2.619 2.927 -3.526 1.00 85.56 341 MET A CA 1
ATOM 2691 C C . MET A 1 341 ? -4.122 2.969 -3.209 1.00 85.56 341 MET A C 1
ATOM 2693 O O . MET A 1 341 ? -4.648 2.045 -2.588 1.00 85.56 341 MET A O 1
ATOM 2697 N N . GLU A 1 342 ? -4.819 4.002 -3.690 1.00 86.88 342 GLU A N 1
ATOM 2698 C CA . GLU A 1 342 ? -6.246 4.242 -3.441 1.00 86.88 342 GLU A CA 1
ATOM 2699 C C . GLU A 1 342 ? -7.129 3.065 -3.875 1.00 86.88 342 GLU A C 1
ATOM 2701 O O . GLU A 1 342 ? -7.928 2.552 -3.088 1.00 86.88 342 GLU A O 1
ATOM 2706 N N . LEU A 1 343 ? -6.962 2.598 -5.117 1.00 82.38 343 LEU A N 1
ATOM 2707 C CA . LEU A 1 343 ? -7.794 1.530 -5.667 1.00 82.38 343 LEU A CA 1
ATOM 2708 C C . LEU A 1 343 ? -7.607 0.199 -4.900 1.00 82.38 343 LEU A C 1
ATOM 2710 O O . LEU A 1 343 ? -8.605 -0.322 -4.402 1.00 82.38 343 LEU A O 1
ATOM 2714 N N . PRO A 1 344 ? -6.383 -0.338 -4.701 1.00 85.69 344 PRO A N 1
ATOM 2715 C CA . PRO A 1 344 ? -6.187 -1.563 -3.922 1.00 85.69 344 PRO A CA 1
ATOM 2716 C C . PRO A 1 344 ? -6.692 -1.496 -2.476 1.00 85.69 344 PRO A C 1
ATOM 2718 O O . PRO A 1 344 ? -7.121 -2.518 -1.943 1.00 85.69 344 PRO A O 1
ATOM 2721 N N . LEU A 1 345 ? -6.641 -0.327 -1.827 1.00 91.38 345 LEU A N 1
ATOM 2722 C CA . LEU A 1 345 ? -7.135 -0.162 -0.456 1.00 91.38 345 LEU A CA 1
ATOM 2723 C C . LEU A 1 345 ? -8.666 -0.153 -0.372 1.00 91.38 345 LEU A C 1
ATOM 2725 O O . LEU A 1 345 ? -9.219 -0.630 0.621 1.00 91.38 345 LEU A O 1
ATOM 2729 N N . ARG A 1 346 ? -9.351 0.347 -1.407 1.00 86.25 346 ARG A N 1
ATOM 2730 C CA . ARG A 1 346 ? -10.821 0.405 -1.464 1.00 86.25 346 ARG A CA 1
ATOM 2731 C C . ARG A 1 346 ? -11.465 -0.886 -1.964 1.00 86.25 346 ARG A C 1
ATOM 2733 O O . ARG A 1 346 ? -12.549 -1.242 -1.501 1.00 86.25 346 ARG A O 1
ATOM 2740 N N . GLU A 1 347 ? -10.824 -1.579 -2.899 1.00 84.44 347 GLU A N 1
ATOM 2741 C CA . GLU A 1 347 ? -11.386 -2.781 -3.517 1.00 84.44 347 GLU A CA 1
ATOM 2742 C C . GLU A 1 347 ? -11.479 -3.954 -2.520 1.00 84.44 347 GLU A C 1
ATOM 2744 O O . GLU A 1 347 ? -10.607 -4.141 -1.666 1.00 84.44 347 GLU A O 1
ATOM 2749 N N . PRO A 1 348 ? -12.512 -4.813 -2.607 1.00 81.75 348 PRO A N 1
ATOM 2750 C CA . PRO A 1 348 ? -12.648 -5.975 -1.731 1.00 81.75 348 PRO A CA 1
ATOM 2751 C C . PRO A 1 348 ? -11.618 -7.069 -2.045 1.00 81.75 348 PRO A C 1
ATOM 2753 O O . PRO A 1 348 ? -11.362 -7.921 -1.195 1.00 81.75 348 PRO A O 1
ATOM 2756 N N . SER A 1 349 ? -11.022 -7.042 -3.241 1.00 81.38 349 SER A N 1
ATOM 2757 C CA . SER A 1 349 ? -10.000 -7.980 -3.695 1.00 81.38 349 SER A CA 1
ATOM 2758 C C . SER A 1 349 ? -8.757 -7.221 -4.177 1.00 81.38 349 SER A C 1
ATOM 2760 O O . SER A 1 349 ? -8.904 -6.304 -4.982 1.00 81.38 349 SER A O 1
ATOM 2762 N N . PRO A 1 350 ? -7.542 -7.622 -3.770 1.00 87.06 350 PRO A N 1
ATOM 2763 C CA . PRO A 1 350 ? -7.258 -8.712 -2.839 1.00 87.06 350 PRO A CA 1
ATOM 2764 C C . PRO A 1 350 ? -7.748 -8.406 -1.427 1.00 87.06 350 PRO A C 1
ATOM 2766 O O . PRO A 1 350 ? -7.871 -7.251 -1.029 1.00 87.06 350 PRO A O 1
ATOM 2769 N N . ARG A 1 351 ? -8.108 -9.449 -0.677 1.00 91.06 351 ARG A N 1
ATOM 2770 C CA . ARG A 1 351 ? -8.820 -9.279 0.597 1.00 91.06 351 ARG A CA 1
ATOM 2771 C C . ARG A 1 351 ? -7.957 -8.593 1.649 1.00 91.06 351 ARG A C 1
ATOM 2773 O O . ARG A 1 351 ? -8.438 -7.672 2.299 1.00 91.06 351 ARG A O 1
ATOM 2780 N N . VAL A 1 352 ? -6.722 -9.053 1.811 1.00 95.69 352 VAL A N 1
ATOM 2781 C CA . VAL A 1 352 ? -5.775 -8.548 2.805 1.00 95.69 352 VAL A CA 1
ATOM 2782 C C . VAL A 1 352 ? -4.883 -7.485 2.174 1.00 95.69 352 VAL A C 1
ATOM 2784 O O . VAL A 1 352 ? -4.253 -7.715 1.148 1.00 95.69 352 VAL A O 1
ATOM 2787 N N . LYS A 1 353 ? -4.810 -6.312 2.788 1.00 96.88 353 LYS A N 1
ATOM 2788 C CA . LYS A 1 353 ? -3.918 -5.233 2.373 1.00 96.88 353 LYS A CA 1
ATOM 2789 C C . LYS A 1 353 ? -2.880 -5.040 3.456 1.00 96.88 353 LYS A C 1
ATOM 2791 O O . LYS A 1 353 ? -3.218 -4.969 4.634 1.00 96.88 353 LYS A O 1
ATOM 2796 N N . ILE A 1 354 ? -1.623 -4.962 3.062 1.00 97.44 354 ILE A N 1
ATOM 2797 C CA . ILE A 1 354 ? -0.513 -4.731 3.976 1.00 97.44 354 ILE A CA 1
ATOM 2798 C C . ILE A 1 354 ? 0.171 -3.470 3.507 1.00 97.44 354 ILE A C 1
ATOM 2800 O O . ILE A 1 354 ? 0.688 -3.440 2.400 1.00 97.44 354 ILE A O 1
ATOM 2804 N N . VAL A 1 355 ? 0.158 -2.431 4.328 1.00 97.44 355 VAL A N 1
ATOM 2805 C CA . VAL A 1 355 ? 0.801 -1.162 4.010 1.00 97.44 355 VAL A CA 1
ATOM 2806 C C . VAL A 1 355 ? 2.048 -1.014 4.866 1.00 97.44 355 VAL A C 1
ATOM 2808 O O . VAL A 1 355 ? 1.962 -0.926 6.095 1.00 97.44 355 VAL A O 1
ATOM 2811 N N . LYS A 1 356 ? 3.211 -0.970 4.215 1.00 97.25 356 LYS A N 1
ATOM 2812 C CA . LYS A 1 356 ? 4.483 -0.634 4.856 1.00 97.25 356 LYS A CA 1
ATOM 2813 C C . LYS A 1 356 ? 4.642 0.881 4.843 1.00 97.25 356 LYS A C 1
ATOM 2815 O O . LYS A 1 356 ? 4.934 1.477 3.808 1.00 97.25 356 LYS A O 1
ATOM 2820 N N . LEU A 1 357 ? 4.389 1.502 5.992 1.00 96.69 357 LEU A N 1
ATOM 2821 C CA . LEU A 1 357 ? 4.242 2.951 6.131 1.00 96.69 357 LEU A CA 1
ATOM 2822 C C . LEU A 1 357 ? 5.551 3.708 5.887 1.00 96.69 357 LEU A C 1
ATOM 2824 O O . LEU A 1 357 ? 5.526 4.808 5.342 1.00 96.69 357 LEU A O 1
ATOM 2828 N N . HIS A 1 358 ? 6.679 3.127 6.301 1.00 93.62 358 HIS A N 1
ATOM 2829 C CA . HIS A 1 358 ? 7.993 3.780 6.298 1.00 93.62 358 HIS A CA 1
ATOM 2830 C C . HIS A 1 358 ? 8.941 3.195 5.243 1.00 93.62 358 HIS A C 1
ATOM 2832 O O . HIS A 1 358 ? 10.152 3.377 5.348 1.00 93.62 358 HIS A O 1
ATOM 2838 N N . GLY A 1 359 ? 8.403 2.501 4.236 1.00 91.56 359 GLY A N 1
ATOM 2839 C CA . GLY A 1 359 ? 9.184 1.801 3.219 1.00 91.56 359 GLY A CA 1
ATOM 2840 C C . GLY A 1 359 ? 9.558 0.369 3.616 1.00 91.56 359 GLY A C 1
ATOM 2841 O O . GLY A 1 359 ? 8.974 -0.203 4.537 1.00 91.56 359 GLY A O 1
ATOM 2842 N N . ASP A 1 360 ? 10.507 -0.230 2.901 1.00 89.75 360 ASP A N 1
ATOM 2843 C CA . ASP A 1 360 ? 10.967 -1.598 3.124 1.00 89.75 360 ASP A CA 1
ATOM 2844 C C . ASP A 1 360 ? 12.439 -1.820 2.731 1.00 89.75 360 ASP A C 1
ATOM 2846 O O . ASP A 1 360 ? 13.068 -1.043 2.006 1.00 89.75 360 ASP A O 1
ATOM 2850 N N . LEU A 1 361 ? 13.016 -2.909 3.247 1.00 86.62 361 LEU A N 1
ATOM 2851 C CA . LEU A 1 361 ? 14.382 -3.295 2.907 1.00 86.62 361 LEU A CA 1
ATOM 2852 C C . LEU A 1 361 ? 14.501 -3.755 1.445 1.00 86.62 361 LEU A C 1
ATOM 2854 O O . LEU A 1 361 ? 15.486 -3.423 0.786 1.00 86.62 361 LEU A O 1
ATOM 2858 N N . PHE A 1 362 ? 13.509 -4.499 0.941 1.00 82.88 362 PHE A N 1
ATOM 2859 C CA . PHE A 1 362 ? 13.542 -5.119 -0.388 1.00 82.88 362 PHE A CA 1
ATOM 2860 C C . PHE A 1 362 ? 13.570 -4.084 -1.520 1.00 82.88 362 PHE A C 1
ATOM 2862 O O . PHE A 1 362 ? 14.420 -4.161 -2.407 1.00 82.88 362 PHE A O 1
ATOM 2869 N N . SER A 1 363 ? 12.728 -3.051 -1.447 1.00 81.25 363 SER A N 1
ATOM 2870 C CA . SER A 1 363 ? 12.698 -1.958 -2.429 1.00 81.25 363 SER A CA 1
ATOM 2871 C C . SER A 1 363 ? 13.801 -0.923 -2.193 1.00 81.25 363 SER A C 1
ATOM 2873 O O . SER A 1 363 ? 13.874 0.073 -2.911 1.00 81.25 363 SER A O 1
ATOM 2875 N N . ARG A 1 364 ? 14.672 -1.145 -1.194 1.00 85.94 364 ARG A N 1
ATOM 2876 C CA . ARG A 1 364 ? 15.792 -0.268 -0.810 1.00 85.94 364 ARG A CA 1
ATOM 2877 C C . ARG A 1 364 ? 15.365 1.164 -0.488 1.00 85.94 364 ARG A C 1
ATOM 2879 O O . ARG A 1 364 ? 16.174 2.087 -0.578 1.00 85.94 364 ARG A O 1
ATOM 2886 N N . LEU A 1 365 ? 14.112 1.341 -0.084 1.00 84.75 365 LEU A N 1
ATOM 2887 C CA . LEU A 1 365 ? 13.518 2.635 0.204 1.00 84.75 365 LEU A CA 1
ATOM 2888 C C . LEU A 1 365 ? 13.000 2.619 1.632 1.00 84.75 365 LEU A C 1
ATOM 2890 O O . LEU A 1 365 ? 12.088 1.866 1.941 1.00 84.75 365 LEU A O 1
ATOM 2894 N N . MET A 1 366 ? 13.552 3.466 2.498 1.00 85.56 366 MET A N 1
ATOM 2895 C CA . MET A 1 366 ? 13.080 3.574 3.874 1.00 85.56 366 MET A CA 1
ATOM 2896 C C . MET A 1 366 ? 13.174 5.010 4.377 1.00 85.56 366 MET A C 1
ATOM 2898 O O . MET A 1 366 ? 14.151 5.709 4.098 1.00 85.56 366 MET A O 1
ATOM 2902 N N . ALA A 1 367 ? 12.179 5.420 5.154 1.00 89.81 367 ALA A N 1
ATOM 2903 C CA . ALA A 1 367 ? 12.198 6.662 5.904 1.00 89.81 367 ALA A CA 1
ATOM 2904 C C . ALA A 1 367 ? 12.940 6.464 7.235 1.00 89.81 367 ALA A C 1
ATOM 2906 O O . ALA A 1 367 ? 12.552 5.640 8.064 1.00 89.81 367 ALA A O 1
ATOM 2907 N N . TRP A 1 368 ? 14.017 7.219 7.449 1.00 86.50 368 TRP A N 1
ATOM 2908 C CA . TRP A 1 368 ? 14.865 7.119 8.643 1.00 86.50 368 TRP A CA 1
ATOM 2909 C C . TRP A 1 368 ? 14.762 8.332 9.561 1.00 86.50 368 TRP A C 1
ATOM 2911 O O . TRP A 1 368 ? 14.998 8.219 10.765 1.00 86.50 368 TRP A O 1
ATOM 2921 N N . THR A 1 369 ? 14.461 9.497 8.990 1.00 88.44 369 THR A N 1
ATOM 2922 C CA . THR A 1 369 ? 14.314 10.760 9.720 1.00 88.44 369 THR A CA 1
ATOM 2923 C C . THR A 1 369 ? 12.842 11.132 9.875 1.00 88.44 369 THR A C 1
ATOM 2925 O O . THR A 1 369 ? 12.000 10.638 9.128 1.00 88.44 369 THR A O 1
ATOM 2928 N N . VAL A 1 370 ? 12.524 12.012 10.832 1.00 88.00 370 VAL A N 1
ATOM 2929 C CA . VAL A 1 370 ? 11.146 12.516 11.011 1.00 88.00 370 VAL A CA 1
ATOM 2930 C C . VAL A 1 370 ? 10.636 13.143 9.720 1.00 88.00 370 VAL A C 1
ATOM 2932 O O . VAL A 1 370 ? 9.562 12.788 9.265 1.00 88.00 370 VAL A O 1
ATOM 2935 N N . ASP A 1 371 ? 11.448 13.983 9.075 1.00 89.38 371 ASP A N 1
ATOM 2936 C CA . ASP A 1 371 ? 11.069 14.656 7.830 1.00 89.38 371 ASP A CA 1
ATOM 2937 C C . ASP A 1 371 ? 10.787 13.670 6.685 1.00 89.38 371 ASP A C 1
ATOM 2939 O O . ASP A 1 371 ? 9.983 13.954 5.799 1.00 89.38 371 ASP A O 1
ATOM 2943 N N . GLU A 1 372 ? 11.471 12.524 6.657 1.00 90.94 372 GLU A N 1
ATOM 2944 C CA . GLU A 1 372 ? 11.208 11.461 5.683 1.00 90.94 372 GLU A CA 1
ATOM 2945 C C . GLU A 1 372 ? 9.925 10.694 6.028 1.00 90.94 372 GLU A C 1
ATOM 2947 O O . GLU A 1 372 ? 9.112 10.467 5.134 1.00 90.94 372 GLU A O 1
ATOM 2952 N N . MET A 1 373 ? 9.721 10.339 7.303 1.00 91.88 373 MET A N 1
ATOM 2953 C CA . MET A 1 373 ? 8.518 9.633 7.772 1.00 91.88 373 MET A CA 1
ATOM 2954 C C . MET A 1 373 ? 7.266 10.489 7.549 1.00 91.88 373 MET A C 1
ATOM 2956 O O . MET A 1 373 ? 6.287 10.026 6.962 1.00 91.88 373 MET A O 1
ATOM 2960 N N . ASP A 1 374 ? 7.337 11.768 7.921 1.00 92.12 374 ASP A N 1
ATOM 2961 C CA . ASP A 1 374 ? 6.269 12.743 7.730 1.00 92.12 374 ASP A CA 1
ATOM 2962 C C . ASP A 1 374 ? 5.958 12.941 6.250 1.00 92.12 374 ASP A C 1
ATOM 2964 O O . ASP A 1 374 ? 4.786 12.992 5.879 1.00 92.12 374 ASP A O 1
ATOM 2968 N N . ARG A 1 375 ? 6.977 13.030 5.385 1.00 91.25 375 ARG A N 1
ATOM 2969 C CA . ARG A 1 375 ? 6.776 13.177 3.936 1.00 91.25 375 ARG A CA 1
ATOM 2970 C C . ARG A 1 375 ? 6.075 11.962 3.342 1.00 91.25 375 ARG A C 1
ATOM 2972 O O . ARG A 1 375 ? 5.075 12.140 2.655 1.00 91.25 375 ARG A O 1
ATOM 2979 N N . PHE A 1 376 ? 6.560 10.757 3.652 1.00 90.12 376 PHE A N 1
ATOM 2980 C CA . PHE A 1 376 ? 5.963 9.506 3.178 1.00 90.12 376 PHE A CA 1
ATOM 2981 C C . PHE A 1 376 ? 4.482 9.448 3.554 1.00 90.12 376 PHE A C 1
ATOM 2983 O O . PHE A 1 376 ? 3.626 9.183 2.713 1.00 90.12 376 PHE A O 1
ATOM 2990 N N . LEU A 1 377 ? 4.157 9.733 4.816 1.00 92.81 377 LEU A N 1
ATOM 2991 C CA . LEU A 1 377 ? 2.774 9.687 5.278 1.00 92.81 377 LEU A CA 1
ATOM 2992 C C . LEU A 1 377 ? 1.927 10.822 4.699 1.00 92.81 377 LEU A C 1
ATOM 2994 O O . LEU A 1 377 ? 0.798 10.560 4.300 1.00 92.81 377 LEU A O 1
ATOM 2998 N N . SER A 1 378 ? 2.465 12.039 4.590 1.00 92.31 378 SER A N 1
ATOM 2999 C CA . SER A 1 378 ? 1.733 13.205 4.072 1.00 92.31 378 SER A CA 1
ATOM 3000 C C . SER A 1 378 ? 1.299 13.029 2.618 1.00 92.31 378 SER A C 1
ATOM 3002 O O . SER A 1 378 ? 0.187 13.409 2.271 1.00 92.31 378 SER A O 1
ATOM 3004 N N . GLU A 1 379 ? 2.138 12.423 1.775 1.00 89.75 379 GLU A N 1
ATOM 3005 C CA . GLU A 1 379 ? 1.807 12.156 0.366 1.00 89.75 379 GLU A CA 1
ATOM 3006 C C . GLU A 1 379 ? 0.668 11.136 0.206 1.00 89.75 379 GLU A C 1
ATOM 3008 O O . GLU A 1 379 ? -0.085 11.188 -0.763 1.00 89.75 379 GLU A O 1
ATOM 3013 N N . SER A 1 380 ? 0.524 10.224 1.168 1.00 92.12 380 SER A N 1
ATOM 3014 C CA . SER A 1 380 ? -0.502 9.171 1.180 1.00 92.12 380 SER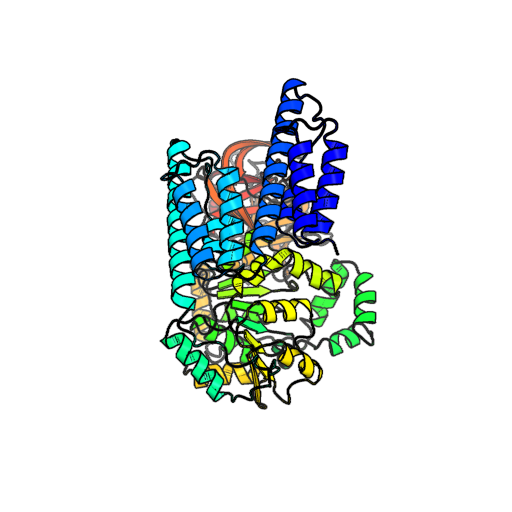 A CA 1
ATOM 3015 C C . SER A 1 380 ? -1.661 9.439 2.149 1.00 92.12 380 SER A C 1
ATOM 3017 O O . SER A 1 380 ? -2.515 8.571 2.324 1.00 92.12 380 SER A O 1
ATOM 3019 N N . TRP A 1 381 ? -1.688 10.611 2.794 1.00 94.81 381 TRP A N 1
ATOM 3020 C CA . TRP A 1 381 ? -2.503 10.862 3.985 1.00 94.81 381 TRP A CA 1
ATOM 3021 C C . TRP A 1 381 ? -3.990 10.629 3.742 1.00 94.81 381 TRP A C 1
ATOM 3023 O O . TRP A 1 381 ? -4.571 9.763 4.388 1.00 94.81 381 TRP A O 1
ATOM 3033 N N . ASP A 1 382 ? -4.572 11.334 2.771 1.00 94.38 382 ASP A N 1
ATOM 3034 C CA . ASP A 1 382 ? -6.013 11.284 2.491 1.00 94.38 382 ASP A CA 1
ATOM 3035 C C . ASP A 1 382 ? -6.474 9.852 2.163 1.00 94.38 382 ASP A C 1
ATOM 3037 O O . ASP A 1 382 ? -7.535 9.402 2.586 1.00 94.38 382 ASP A O 1
ATOM 3041 N N . ILE A 1 383 ? -5.631 9.091 1.459 1.00 94.94 383 ILE A N 1
ATOM 3042 C CA . ILE A 1 383 ? -5.908 7.705 1.069 1.00 94.94 383 ILE A CA 1
ATOM 3043 C C . ILE A 1 383 ? -5.876 6.770 2.282 1.00 94.94 383 ILE A C 1
ATOM 3045 O O . ILE A 1 383 ? -6.719 5.877 2.408 1.00 94.94 383 ILE A O 1
ATOM 3049 N N . LEU A 1 384 ? -4.887 6.942 3.162 1.00 96.44 384 LEU A N 1
ATOM 3050 C CA . LEU A 1 384 ? -4.773 6.150 4.383 1.00 96.44 384 LEU A CA 1
ATOM 3051 C C . LEU A 1 384 ? -5.890 6.498 5.367 1.00 96.44 384 LEU A C 1
ATOM 3053 O O . LEU A 1 384 ? -6.475 5.581 5.940 1.00 96.44 384 LEU A O 1
ATOM 3057 N N . GLU A 1 385 ? -6.199 7.785 5.534 1.00 96.44 385 GLU A N 1
ATOM 3058 C CA . GLU A 1 385 ? -7.284 8.288 6.381 1.00 96.44 385 GLU A CA 1
ATOM 3059 C C . GLU A 1 385 ? -8.628 7.693 5.942 1.00 96.44 385 GLU A C 1
ATOM 3061 O O . GLU A 1 385 ? -9.315 7.064 6.749 1.00 96.44 385 GLU A O 1
ATOM 3066 N N . ASP A 1 386 ? -8.938 7.747 4.644 1.00 95.31 386 ASP A N 1
ATOM 3067 C CA . ASP A 1 386 ? -10.116 7.099 4.060 1.00 95.31 386 ASP A CA 1
ATOM 3068 C C . ASP A 1 386 ? -10.160 5.586 4.338 1.00 95.31 386 ASP A C 1
ATOM 3070 O O . ASP A 1 386 ? -11.211 5.027 4.668 1.00 95.31 386 ASP A O 1
ATOM 3074 N N . ALA A 1 387 ? -9.024 4.893 4.198 1.00 95.56 387 ALA A N 1
ATOM 3075 C CA . ALA A 1 387 ? -8.948 3.441 4.366 1.00 95.56 387 ALA A CA 1
ATOM 3076 C C . ALA A 1 387 ? -9.190 2.990 5.819 1.00 95.56 387 ALA A C 1
ATOM 3078 O O . ALA A 1 387 ? -9.653 1.863 6.055 1.00 95.56 387 ALA A O 1
ATOM 3079 N N . VAL A 1 388 ? -8.886 3.853 6.793 1.00 97.12 388 VAL A N 1
ATOM 3080 C CA . VAL A 1 388 ? -9.038 3.566 8.227 1.00 97.12 388 VAL A CA 1
ATOM 3081 C C . VAL A 1 388 ? -10.277 4.212 8.849 1.00 97.12 388 VAL A C 1
ATOM 3083 O O . VAL A 1 388 ? -10.629 3.865 9.977 1.00 97.12 388 VAL A O 1
ATOM 3086 N N . ALA A 1 389 ? -10.972 5.096 8.132 1.00 96.25 389 ALA A N 1
ATOM 3087 C CA . ALA A 1 389 ? -12.141 5.816 8.624 1.00 96.25 389 ALA A CA 1
ATOM 3088 C C . ALA A 1 389 ? -13.227 4.880 9.194 1.00 96.25 389 ALA A C 1
ATOM 3090 O O . ALA A 1 389 ? -13.675 3.916 8.565 1.00 96.25 389 ALA A O 1
ATOM 3091 N N . GLY A 1 390 ? -13.656 5.174 10.422 1.00 94.94 390 GLY A N 1
ATOM 3092 C CA . GLY A 1 390 ? -14.645 4.414 11.188 1.00 94.94 390 GLY A CA 1
ATOM 3093 C C . GLY A 1 390 ? -14.159 3.063 11.720 1.00 94.94 390 GLY A C 1
ATOM 3094 O O . GLY A 1 390 ? -14.967 2.312 12.269 1.00 94.94 390 GLY A O 1
ATOM 3095 N N . ARG A 1 391 ? -12.879 2.707 11.546 1.00 95.81 391 ARG A N 1
ATOM 3096 C CA . ARG A 1 391 ? -12.343 1.403 11.956 1.00 95.81 391 ARG A CA 1
ATOM 3097 C C . ARG A 1 391 ? -11.675 1.464 13.323 1.00 95.81 391 ARG A C 1
ATOM 3099 O O . ARG A 1 391 ? -11.021 2.438 13.682 1.00 95.81 391 ARG A O 1
ATOM 3106 N N . ASP A 1 392 ? -11.790 0.363 14.055 1.00 97.62 392 ASP A N 1
ATOM 3107 C CA . ASP A 1 392 ? -11.013 0.146 15.273 1.00 97.62 392 ASP A CA 1
ATOM 3108 C C . ASP A 1 392 ? -9.564 -0.215 14.930 1.00 97.62 392 ASP A C 1
ATOM 3110 O O . ASP A 1 392 ? -9.295 -0.778 13.869 1.00 97.62 392 ASP A O 1
ATOM 3114 N N . PHE A 1 393 ? -8.639 0.046 15.850 1.00 98.19 393 PHE A N 1
ATOM 3115 C CA . PHE A 1 393 ? -7.234 -0.345 15.739 1.00 98.19 393 PHE A CA 1
ATOM 3116 C C . PHE A 1 393 ? -6.871 -1.416 16.760 1.00 98.19 393 PHE A C 1
ATOM 3118 O O . PHE A 1 393 ? -7.245 -1.315 17.926 1.00 98.19 393 PHE A O 1
ATOM 3125 N N . LEU A 1 394 ? -6.078 -2.399 16.341 1.00 98.44 394 LEU A N 1
ATOM 3126 C CA . LEU A 1 394 ? -5.368 -3.329 17.211 1.00 98.44 394 LEU A CA 1
ATOM 3127 C C . LEU A 1 394 ? -3.869 -3.037 17.112 1.00 98.44 394 LEU A C 1
ATOM 3129 O O . LEU A 1 394 ? -3.253 -3.282 16.080 1.00 98.44 394 LEU A O 1
ATOM 3133 N N . VAL A 1 395 ? -3.284 -2.496 18.177 1.00 98.00 395 VAL A N 1
ATOM 3134 C CA . VAL A 1 395 ? -1.888 -2.047 18.219 1.00 98.00 395 VAL A CA 1
ATOM 3135 C C . VAL A 1 395 ? -1.059 -3.045 19.018 1.00 98.00 395 VAL A C 1
ATOM 3137 O O . VAL A 1 395 ? -1.285 -3.216 20.217 1.00 98.00 395 VAL A O 1
ATOM 3140 N N . ILE A 1 396 ? -0.075 -3.674 18.370 1.00 96.25 396 ILE A N 1
ATOM 3141 C CA . ILE A 1 396 ? 0.835 -4.637 19.003 1.00 96.25 396 ILE A CA 1
ATOM 3142 C C . ILE A 1 396 ? 2.280 -4.399 18.565 1.00 96.25 396 ILE A C 1
ATOM 3144 O O . ILE A 1 396 ? 2.578 -4.145 17.400 1.00 96.25 396 ILE A O 1
ATOM 3148 N N . GLY A 1 397 ? 3.204 -4.447 19.528 1.00 93.94 397 GLY A N 1
ATOM 3149 C CA . GLY A 1 397 ? 4.627 -4.226 19.257 1.00 93.94 397 GLY A CA 1
ATOM 3150 C C . GLY A 1 397 ? 4.962 -2.803 18.791 1.00 93.94 397 GLY A C 1
ATOM 3151 O O . GLY A 1 397 ? 6.085 -2.555 18.357 1.00 93.94 397 GLY A O 1
ATOM 3152 N N . TYR A 1 398 ? 4.024 -1.856 18.887 1.00 94.56 398 TYR A N 1
ATOM 3153 C CA . TYR A 1 398 ? 4.225 -0.469 18.485 1.00 94.56 398 TYR A CA 1
ATOM 3154 C C . TYR A 1 398 ? 4.036 0.499 19.648 1.00 94.56 398 TYR A C 1
ATOM 3156 O O . TYR A 1 398 ? 3.164 0.325 20.495 1.00 94.56 398 TYR A O 1
ATOM 3164 N N . SER A 1 399 ? 4.869 1.540 19.688 1.00 91.25 399 SER A N 1
ATOM 3165 C CA . SER A 1 399 ? 4.890 2.491 20.803 1.00 91.25 399 SER A CA 1
ATOM 3166 C C . SER A 1 399 ? 3.977 3.703 20.613 1.00 91.25 399 SER A C 1
ATOM 3168 O O . SER A 1 399 ? 3.778 4.427 21.584 1.00 91.25 399 SER A O 1
ATOM 3170 N N . LEU A 1 400 ? 3.446 3.939 19.403 1.00 92.88 400 LEU A N 1
ATOM 3171 C CA . LEU A 1 400 ? 2.694 5.154 19.041 1.00 92.88 400 LEU A CA 1
ATOM 3172 C C . LEU A 1 400 ? 3.466 6.457 19.338 1.00 92.88 400 LEU A C 1
ATOM 3174 O O . LEU A 1 400 ? 2.887 7.443 19.783 1.00 92.88 400 LEU A O 1
ATOM 3178 N N . ARG A 1 401 ? 4.793 6.442 19.156 1.00 90.19 401 ARG A N 1
ATOM 3179 C CA . ARG A 1 401 ? 5.649 7.634 19.311 1.00 90.19 401 ARG A CA 1
ATOM 3180 C C . ARG A 1 401 ? 5.764 8.472 18.045 1.00 90.19 401 ARG A C 1
ATOM 3182 O O . ARG A 1 401 ? 6.099 9.644 18.147 1.00 90.19 401 ARG A O 1
ATOM 3189 N N . ASP A 1 402 ? 5.522 7.869 16.889 1.00 91.25 402 ASP A N 1
ATOM 3190 C CA . ASP A 1 402 ? 5.408 8.607 15.640 1.00 91.25 402 ASP A CA 1
ATOM 3191 C C . ASP A 1 402 ? 4.105 9.407 15.655 1.00 91.25 402 ASP A C 1
ATOM 3193 O O . ASP A 1 402 ? 3.013 8.841 15.793 1.00 91.25 402 ASP A O 1
ATOM 3197 N N . GLN A 1 403 ? 4.242 10.725 15.551 1.00 91.69 403 GLN A N 1
ATOM 3198 C CA . GLN A 1 403 ? 3.127 11.647 15.668 1.00 91.69 403 GLN A CA 1
ATOM 3199 C C . GLN A 1 403 ? 2.148 11.502 14.498 1.00 91.69 403 GLN A C 1
ATOM 3201 O O . GLN A 1 403 ? 0.940 11.536 14.725 1.00 91.69 403 GLN A O 1
ATOM 3206 N N . LYS A 1 404 ? 2.634 11.273 13.274 1.00 94.06 404 LYS A N 1
ATOM 3207 C CA . LYS A 1 404 ? 1.775 11.131 12.095 1.00 94.06 404 LYS A CA 1
ATOM 3208 C C . LYS A 1 404 ? 1.011 9.819 12.105 1.00 94.06 404 LYS A C 1
ATOM 3210 O O . LYS A 1 404 ? -0.192 9.814 11.853 1.00 94.06 404 LYS A O 1
ATOM 3215 N N . VAL A 1 405 ? 1.654 8.719 12.494 1.00 95.75 405 VAL A N 1
ATOM 3216 C CA . VAL A 1 405 ? 0.940 7.443 12.679 1.00 95.75 405 VAL A CA 1
ATOM 3217 C C . VAL A 1 405 ? -0.102 7.559 13.795 1.00 95.75 405 VAL A C 1
ATOM 3219 O O . VAL A 1 405 ? -1.204 7.027 13.672 1.00 95.75 405 VAL A O 1
ATOM 3222 N N . LEU A 1 406 ? 0.206 8.273 14.883 1.00 94.75 406 LEU A N 1
ATOM 3223 C CA . LEU A 1 406 ? -0.760 8.514 15.953 1.00 94.75 406 LEU A CA 1
ATOM 3224 C C . LEU A 1 406 ? -1.950 9.367 15.486 1.00 94.75 406 LEU A C 1
ATOM 3226 O O . LEU A 1 406 ? -3.088 9.067 15.846 1.00 94.75 406 LEU A O 1
ATOM 3230 N N . GLU A 1 407 ? -1.708 10.417 14.704 1.00 95.06 407 GLU A N 1
ATOM 3231 C CA . GLU A 1 407 ? -2.767 11.225 14.091 1.00 95.06 407 GLU A CA 1
ATOM 3232 C C . GLU A 1 407 ? -3.664 10.364 13.193 1.00 95.06 407 GLU A C 1
ATOM 3234 O O . GLU A 1 407 ? -4.884 10.474 13.289 1.00 95.06 407 GLU A O 1
ATOM 3239 N N . LEU A 1 408 ? -3.088 9.438 12.418 1.00 96.00 408 LEU A N 1
ATOM 3240 C CA . LEU A 1 408 ? -3.853 8.513 11.580 1.00 96.00 408 LEU A CA 1
ATOM 3241 C C . LEU A 1 408 ? -4.754 7.607 12.438 1.00 96.00 408 LEU A C 1
ATOM 3243 O O . LEU A 1 408 ? -5.947 7.479 12.170 1.00 96.00 408 LEU A O 1
ATOM 3247 N N . VAL A 1 409 ? -4.224 7.050 13.533 1.00 96.12 409 VAL A N 1
ATOM 3248 C CA . VAL A 1 409 ? -5.014 6.255 14.494 1.00 96.12 409 VAL A CA 1
ATOM 3249 C C . VAL A 1 409 ? -6.160 7.075 15.099 1.00 96.12 409 VAL A C 1
ATOM 3251 O O . VAL A 1 409 ? -7.254 6.548 15.291 1.00 96.12 409 VAL A O 1
ATOM 3254 N N . LYS A 1 410 ? -5.941 8.363 15.394 1.00 94.31 410 LYS A N 1
ATOM 3255 C CA . LYS A 1 410 ? -6.988 9.260 15.915 1.00 94.31 410 LYS A CA 1
ATOM 3256 C C . LYS A 1 410 ? -8.052 9.575 14.860 1.00 94.31 410 LYS A C 1
ATOM 3258 O O . LYS A 1 410 ? -9.238 9.546 15.186 1.00 94.31 410 LYS A O 1
ATOM 3263 N N . SER A 1 411 ? -7.637 9.842 13.620 1.00 94.62 411 SER A N 1
ATOM 3264 C CA . SER A 1 411 ? -8.529 10.188 12.502 1.00 94.62 411 SER A CA 1
ATOM 3265 C C . SER A 1 411 ? -9.538 9.084 12.178 1.00 94.62 411 SER A C 1
ATOM 3267 O O . SER A 1 411 ? -10.677 9.362 11.813 1.00 94.62 411 SER A O 1
ATOM 3269 N N . ALA A 1 412 ? -9.165 7.825 12.428 1.00 95.19 412 ALA A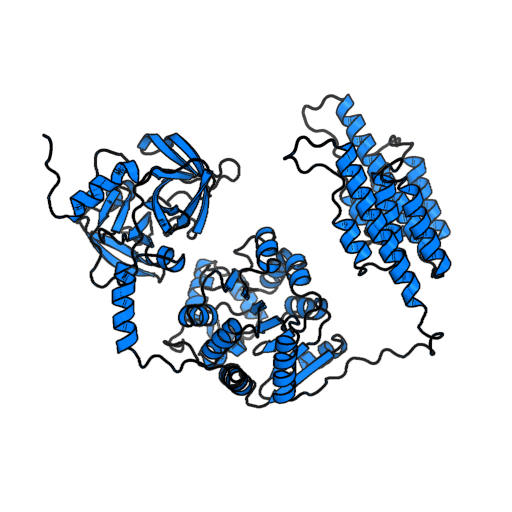 N 1
ATOM 3270 C CA . ALA A 1 412 ? -10.026 6.673 12.212 1.00 95.19 412 ALA A CA 1
ATOM 3271 C C . ALA A 1 412 ? -11.335 6.722 13.018 1.00 95.19 412 ALA A C 1
ATOM 3273 O O . ALA A 1 412 ? -12.325 6.118 12.616 1.00 95.19 412 ALA A O 1
ATOM 3274 N N . GLY A 1 413 ? -11.369 7.408 14.166 1.00 91.69 413 GLY A N 1
ATOM 3275 C CA . GLY A 1 413 ? -12.582 7.590 14.975 1.00 91.69 413 GLY A CA 1
ATOM 3276 C C . GLY A 1 413 ? -13.116 6.335 15.688 1.00 91.69 413 GLY A C 1
ATOM 3277 O O . GLY A 1 413 ? -14.064 6.444 16.471 1.00 91.69 413 GLY A O 1
ATOM 3278 N N . GLY A 1 414 ? -12.523 5.158 15.457 1.00 93.75 414 GLY A N 1
ATOM 3279 C CA . GLY A 1 414 ? -12.848 3.909 16.148 1.00 93.75 414 GLY A CA 1
ATOM 3280 C C . GLY A 1 414 ? -12.195 3.761 17.528 1.00 93.75 414 GLY A C 1
ATOM 3281 O O . GLY A 1 414 ? -11.519 4.652 18.047 1.00 93.75 414 GLY A O 1
ATOM 3282 N N . SER A 1 415 ? -12.411 2.603 18.155 1.00 95.06 415 SER A N 1
ATOM 3283 C CA . SER A 1 415 ? -11.730 2.214 19.397 1.00 95.06 415 SER A CA 1
ATOM 3284 C C . SER A 1 415 ? -10.292 1.772 19.129 1.00 95.06 415 SER A C 1
ATOM 3286 O O . SER A 1 415 ? -9.993 1.173 18.100 1.00 95.06 415 SER A O 1
ATOM 3288 N N . VAL A 1 416 ? -9.408 1.972 20.105 1.00 96.88 416 VAL A N 1
ATOM 3289 C CA . VAL A 1 416 ? -8.023 1.487 20.054 1.00 96.88 416 VAL A CA 1
ATOM 3290 C C . VAL A 1 416 ? -7.833 0.383 21.084 1.00 96.88 416 VAL A C 1
ATOM 3292 O O . VAL A 1 416 ? -7.968 0.625 22.280 1.00 96.88 416 VAL A O 1
ATOM 3295 N N . TRP A 1 417 ? -7.492 -0.816 20.627 1.00 97.56 417 TRP A N 1
ATOM 3296 C CA . TRP A 1 417 ? -7.002 -1.924 21.438 1.00 97.56 417 TRP A CA 1
ATOM 3297 C C . TRP A 1 417 ? -5.477 -1.869 21.485 1.00 97.56 417 TRP A C 1
ATOM 3299 O O . TRP A 1 417 ? -4.807 -2.179 20.504 1.00 97.56 417 TRP A O 1
ATOM 3309 N N . PHE A 1 418 ? -4.920 -1.460 22.621 1.00 97.19 418 PHE A N 1
ATOM 3310 C CA . PHE A 1 418 ? -3.479 -1.354 22.821 1.00 97.19 418 PHE A CA 1
ATOM 3311 C C . PHE A 1 418 ? -2.960 -2.519 23.662 1.00 97.19 418 PHE A C 1
ATOM 3313 O O . PHE A 1 418 ? -3.389 -2.695 24.807 1.00 97.19 418 PHE A O 1
ATOM 3320 N N . LEU A 1 419 ? -2.039 -3.303 23.099 1.00 96.88 419 LEU A N 1
ATOM 3321 C CA . LEU A 1 419 ? -1.498 -4.508 23.723 1.00 96.88 419 LEU A CA 1
ATOM 3322 C C . LEU A 1 419 ? -0.075 -4.265 24.210 1.00 96.88 419 LEU A C 1
ATOM 3324 O O . LEU A 1 419 ? 0.775 -3.761 23.473 1.00 96.88 419 LEU A O 1
ATOM 3328 N N . HIS A 1 420 ? 0.201 -4.665 25.449 1.00 95.06 420 HIS A N 1
ATOM 3329 C CA . HIS A 1 420 ? 1.542 -4.572 26.010 1.00 95.06 420 HIS A CA 1
ATOM 3330 C C . HIS A 1 420 ? 1.800 -5.665 27.050 1.00 95.06 420 HIS A C 1
ATOM 3332 O O . HIS A 1 420 ? 0.919 -6.007 27.829 1.00 95.06 420 HIS A O 1
ATOM 3338 N N . HIS A 1 421 ? 3.023 -6.197 27.099 1.00 93.56 421 HIS A N 1
ATOM 3339 C CA . HIS A 1 421 ? 3.346 -7.322 27.982 1.00 93.56 421 HIS A CA 1
ATOM 3340 C C . HIS A 1 421 ? 3.484 -6.952 29.471 1.00 93.56 421 HIS A C 1
ATOM 3342 O O . HIS A 1 421 ? 3.168 -7.754 30.341 1.00 93.56 421 HIS A O 1
ATOM 3348 N N . ASP A 1 422 ? 3.974 -5.742 29.760 1.00 93.38 422 ASP A N 1
ATOM 3349 C CA . ASP A 1 422 ? 4.249 -5.274 31.132 1.00 93.38 422 ASP A CA 1
ATOM 3350 C C . ASP A 1 422 ? 3.268 -4.198 31.637 1.00 93.38 422 ASP A C 1
ATOM 3352 O O . ASP A 1 422 ? 2.550 -4.405 32.611 1.00 93.38 422 ASP A O 1
ATOM 3356 N N . LYS A 1 423 ? 3.211 -3.033 30.973 1.00 93.19 423 LYS A N 1
ATOM 3357 C CA . LYS A 1 423 ? 2.348 -1.905 31.364 1.00 93.19 423 LYS A CA 1
ATOM 3358 C C . LYS A 1 423 ? 2.035 -0.979 30.193 1.00 93.19 423 LYS A C 1
ATOM 3360 O O . LYS A 1 423 ? 2.777 -0.943 29.219 1.00 93.19 423 LYS A O 1
ATOM 3365 N N . VAL A 1 424 ? 1.001 -0.148 30.326 1.00 91.25 424 VAL A N 1
ATOM 3366 C CA . VAL A 1 424 ? 0.783 0.976 29.398 1.00 91.25 424 VAL A CA 1
ATOM 3367 C C . VAL A 1 424 ? 1.926 1.994 29.566 1.00 91.25 424 VAL A C 1
ATOM 3369 O O . VAL A 1 424 ? 2.144 2.461 30.689 1.00 91.25 424 VAL A O 1
ATOM 3372 N N . PRO A 1 425 ? 2.670 2.344 28.500 1.00 90.62 425 PRO A N 1
ATOM 3373 C CA . PRO A 1 425 ? 3.754 3.319 28.585 1.00 90.62 425 PRO A CA 1
ATOM 3374 C C . PRO A 1 425 ? 3.294 4.703 29.059 1.00 90.62 425 PRO A C 1
ATOM 3376 O O . PRO A 1 425 ? 2.242 5.195 28.654 1.00 90.62 425 PRO A O 1
ATOM 3379 N N . ASP A 1 426 ? 4.125 5.370 29.866 1.00 90.00 426 ASP A N 1
ATOM 3380 C CA . ASP A 1 426 ? 3.783 6.662 30.477 1.00 90.00 426 ASP A CA 1
ATOM 3381 C C . ASP A 1 426 ? 3.505 7.770 29.452 1.00 90.00 426 ASP A C 1
ATOM 3383 O O . ASP A 1 426 ? 2.674 8.635 29.709 1.00 90.00 426 ASP A O 1
ATOM 3387 N N . HIS A 1 427 ? 4.147 7.738 28.278 1.00 88.50 427 HIS A N 1
ATOM 3388 C CA . HIS A 1 427 ? 3.926 8.744 27.231 1.00 88.50 427 HIS A CA 1
ATOM 3389 C C . HIS A 1 427 ? 2.536 8.649 26.589 1.00 88.50 427 HIS A C 1
ATOM 3391 O O . HIS A 1 427 ? 2.082 9.617 25.991 1.00 88.50 427 HIS A O 1
ATOM 3397 N N . LEU A 1 428 ? 1.828 7.523 26.747 1.00 89.00 428 LEU A N 1
ATOM 3398 C CA . LEU A 1 428 ? 0.448 7.385 26.278 1.00 89.00 428 LEU A CA 1
ATOM 3399 C C . LEU A 1 428 ? -0.568 8.034 27.228 1.00 89.00 428 LEU A C 1
ATOM 3401 O O . LEU A 1 428 ? -1.750 8.081 26.893 1.00 89.00 428 LEU A O 1
ATOM 3405 N N . LYS A 1 429 ? -0.129 8.548 28.391 1.00 84.38 429 LYS A N 1
ATOM 3406 C CA . LYS A 1 429 ? -1.020 9.089 29.427 1.00 84.38 429 LYS A CA 1
ATOM 3407 C C . LYS A 1 429 ? -1.888 10.255 28.982 1.00 84.38 429 LYS A C 1
ATOM 3409 O O . LYS A 1 429 ? -3.027 10.394 29.420 1.00 84.38 429 LYS A O 1
ATOM 3414 N N . ASP A 1 430 ? -1.337 11.097 28.127 1.00 81.44 430 ASP A N 1
ATOM 3415 C CA . ASP A 1 430 ? -2.072 12.231 27.582 1.00 81.44 430 ASP A CA 1
ATOM 3416 C C . ASP A 1 430 ? -2.790 11.851 26.284 1.00 81.44 430 ASP A C 1
ATOM 3418 O O . ASP A 1 430 ? -3.895 12.321 26.034 1.00 81.44 430 ASP A O 1
ATOM 3422 N N . ILE A 1 431 ? -2.243 10.884 25.543 1.00 82.00 431 ILE A N 1
ATOM 3423 C CA . ILE A 1 431 ? -2.785 10.411 24.267 1.00 82.00 431 ILE A CA 1
ATOM 3424 C C . ILE A 1 431 ? -4.176 9.786 24.428 1.00 82.00 431 ILE A C 1
ATOM 3426 O O . ILE A 1 431 ? -5.068 10.074 23.633 1.00 82.00 431 ILE A O 1
ATOM 3430 N N . TYR A 1 432 ? -4.410 8.964 25.456 1.00 80.00 432 TYR A N 1
ATOM 3431 C CA . TYR A 1 432 ? -5.728 8.337 25.626 1.00 80.00 432 TYR A CA 1
ATOM 3432 C C . TYR A 1 432 ? -6.833 9.324 26.027 1.00 80.00 432 TYR A C 1
ATOM 3434 O O . TYR A 1 432 ? -8.004 8.984 25.903 1.00 80.00 432 TYR A O 1
ATOM 3442 N N . LYS A 1 433 ? -6.502 10.537 26.497 1.00 80.06 433 LYS A N 1
ATOM 3443 C CA . LYS A 1 433 ? -7.517 11.568 26.786 1.00 80.06 433 LYS A CA 1
ATOM 3444 C C . LYS A 1 433 ? -8.142 12.107 25.502 1.00 80.06 433 LYS A C 1
ATOM 3446 O O . LYS A 1 433 ? -9.280 12.565 25.524 1.00 80.06 433 LYS A O 1
ATOM 3451 N N . GLU A 1 434 ? -7.388 12.043 24.409 1.00 82.81 434 GLU A N 1
ATOM 3452 C CA . GLU A 1 434 ? -7.791 12.485 23.075 1.00 82.81 434 GLU A CA 1
ATOM 3453 C C . GLU A 1 434 ? -8.463 11.364 22.268 1.00 82.81 434 GLU A C 1
ATOM 3455 O O . GLU A 1 434 ? -9.145 11.634 21.284 1.00 82.81 434 GLU A O 1
ATOM 3460 N N . ILE A 1 435 ? -8.304 10.104 22.686 1.00 84.06 435 ILE A N 1
ATOM 3461 C CA . ILE A 1 435 ? -8.910 8.939 22.036 1.00 84.06 435 ILE A CA 1
ATOM 3462 C C . ILE A 1 435 ? -10.153 8.528 22.822 1.00 84.06 435 ILE A C 1
ATOM 3464 O O . ILE A 1 435 ? -10.064 8.053 23.953 1.00 84.06 435 ILE A O 1
ATOM 3468 N N . LYS A 1 436 ? -11.326 8.659 22.195 1.00 73.94 436 LYS A N 1
ATOM 3469 C CA . LYS A 1 436 ? -12.634 8.430 22.833 1.00 73.94 436 LYS A CA 1
ATOM 3470 C C . LYS A 1 436 ? -12.749 7.059 23.518 1.00 73.94 436 LYS A C 1
ATOM 3472 O O . LYS A 1 436 ? -13.336 6.967 24.593 1.00 73.94 436 LYS A O 1
ATOM 3477 N N . PHE A 1 437 ? -12.182 6.008 22.918 1.00 87.88 437 PHE A N 1
ATOM 3478 C CA . PHE A 1 437 ? -12.237 4.640 23.441 1.00 87.88 437 PHE A CA 1
ATOM 3479 C C . PHE A 1 437 ? -10.871 3.948 23.379 1.00 87.88 437 PHE A C 1
ATOM 3481 O O . PHE A 1 437 ? -10.579 3.197 22.448 1.00 87.88 437 PHE A O 1
ATOM 3488 N N . PHE A 1 438 ? -10.043 4.170 24.399 1.00 94.00 438 PHE A N 1
ATOM 3489 C CA . PHE A 1 438 ? -8.748 3.505 24.543 1.00 94.00 438 PHE A CA 1
ATOM 3490 C C . PHE A 1 438 ? -8.852 2.280 25.468 1.00 94.00 438 PHE A C 1
ATOM 3492 O O . PHE A 1 438 ? -9.070 2.406 26.677 1.00 94.00 438 PHE A O 1
ATOM 3499 N N . ARG A 1 439 ? -8.704 1.082 24.896 1.00 95.50 439 ARG A N 1
ATOM 3500 C CA . ARG A 1 439 ? -8.795 -0.220 25.568 1.00 95.50 439 ARG A CA 1
ATOM 3501 C C . ARG A 1 439 ? -7.399 -0.812 25.729 1.00 95.50 439 ARG A C 1
ATOM 3503 O O . ARG A 1 439 ? -6.782 -1.212 24.747 1.00 95.50 439 ARG A O 1
ATOM 3510 N N . ALA A 1 440 ? -6.897 -0.885 26.956 1.00 95.44 440 ALA A N 1
ATOM 3511 C CA . ALA A 1 440 ? -5.575 -1.447 27.223 1.00 95.44 440 ALA A CA 1
ATOM 3512 C C . ALA A 1 440 ? -5.679 -2.914 27.653 1.00 95.44 440 ALA A C 1
ATOM 3514 O O . ALA A 1 440 ? -6.355 -3.210 28.641 1.00 95.44 440 ALA A O 1
ATOM 3515 N N . VAL A 1 441 ? -4.966 -3.801 26.958 1.00 96.62 441 VAL A N 1
ATOM 3516 C CA . VAL A 1 441 ? -4.769 -5.201 27.351 1.00 96.62 441 VAL A CA 1
ATOM 3517 C C . VAL A 1 441 ? -3.316 -5.360 27.778 1.00 96.62 441 VAL A C 1
ATOM 3519 O O . VAL A 1 441 ? -2.397 -5.252 26.964 1.00 96.62 441 VAL A O 1
ATOM 3522 N N . VAL A 1 442 ? -3.112 -5.555 29.079 1.00 95.56 442 VAL A N 1
ATOM 3523 C CA . VAL A 1 442 ? -1.784 -5.700 29.677 1.00 95.56 442 VAL A CA 1
ATOM 3524 C C . VAL A 1 442 ? -1.665 -7.092 30.274 1.00 95.56 442 VAL A C 1
ATOM 3526 O O . VAL A 1 442 ? -2.313 -7.387 31.275 1.00 95.56 442 VAL A O 1
ATOM 3529 N N . ASP A 1 443 ? -0.858 -7.940 29.648 1.00 93.44 443 ASP A N 1
ATOM 3530 C CA . ASP A 1 443 ? -0.656 -9.332 30.057 1.00 93.44 443 ASP A CA 1
ATOM 3531 C C . ASP A 1 443 ? 0.716 -9.813 29.566 1.00 93.44 443 ASP A C 1
ATOM 3533 O O . ASP A 1 443 ? 1.033 -9.535 28.413 1.00 93.44 443 ASP A O 1
ATOM 3537 N N . PRO A 1 444 ? 1.512 -10.574 30.341 1.00 91.12 444 PRO A N 1
ATOM 3538 C CA . PRO A 1 444 ? 2.810 -11.095 29.897 1.00 91.12 444 PRO A CA 1
ATOM 3539 C C . PRO A 1 444 ? 2.796 -11.837 28.551 1.00 91.12 444 PRO A C 1
ATOM 3541 O O . PRO A 1 444 ? 3.820 -11.879 27.871 1.00 91.12 444 PRO A O 1
ATOM 3544 N N . LYS A 1 445 ? 1.652 -12.403 28.144 1.00 89.69 445 LYS A N 1
ATOM 3545 C CA . LYS A 1 445 ? 1.447 -13.048 26.838 1.00 89.69 445 LYS A CA 1
ATOM 3546 C C . LYS A 1 445 ? 1.239 -12.065 25.684 1.00 89.69 445 LYS A C 1
ATOM 3548 O O . LYS A 1 445 ? 1.258 -12.483 24.535 1.00 89.69 445 LYS A O 1
ATOM 3553 N N . CYS A 1 446 ? 1.072 -10.770 25.944 1.00 93.31 446 CYS A N 1
ATOM 3554 C CA . CYS A 1 446 ? 0.942 -9.715 24.932 1.00 93.31 446 CYS A CA 1
ATOM 3555 C C . CYS A 1 446 ? 2.292 -9.316 24.303 1.00 93.31 446 CYS A C 1
ATOM 3557 O O . CYS A 1 446 ? 2.510 -8.150 23.965 1.00 93.31 446 CYS A O 1
ATOM 3559 N N . THR A 1 447 ? 3.218 -10.266 24.149 1.00 94.62 447 THR A N 1
ATOM 3560 C CA . THR A 1 447 ? 4.327 -10.150 23.192 1.00 94.62 447 THR A CA 1
ATOM 3561 C C . THR A 1 447 ? 3.881 -10.732 21.855 1.00 94.62 447 THR A C 1
ATOM 3563 O O . THR A 1 447 ? 3.014 -11.596 21.826 1.00 94.62 447 THR A O 1
ATOM 3566 N N . PHE A 1 448 ? 4.455 -10.287 20.739 1.00 95.81 448 PHE A N 1
ATOM 3567 C CA . PHE A 1 448 ? 4.015 -10.727 19.410 1.00 95.81 448 PHE A CA 1
ATOM 3568 C C . PHE A 1 448 ? 4.085 -12.254 19.223 1.00 95.81 448 PHE A C 1
ATOM 3570 O O . PHE A 1 448 ? 3.096 -12.860 18.811 1.00 95.81 448 PHE A O 1
ATOM 3577 N N . GLU A 1 449 ? 5.197 -12.881 19.623 1.00 95.19 449 GLU A N 1
ATOM 3578 C CA . GLU A 1 449 ? 5.399 -14.335 19.493 1.00 95.19 449 GLU A CA 1
ATOM 3579 C C . GLU A 1 449 ? 4.498 -15.175 20.401 1.00 95.19 449 GLU A C 1
ATOM 3581 O O . GLU A 1 449 ? 4.270 -16.343 20.115 1.00 95.19 449 GLU A O 1
ATOM 3586 N N . ALA A 1 450 ? 3.987 -14.617 21.501 1.00 96.00 450 ALA A N 1
ATOM 3587 C CA . ALA A 1 450 ? 3.085 -15.336 22.402 1.00 96.00 450 ALA A CA 1
ATOM 3588 C C . ALA A 1 450 ? 1.611 -15.043 22.090 1.00 96.00 450 ALA A C 1
ATOM 3590 O O . ALA A 1 450 ? 0.765 -15.936 22.159 1.00 96.00 450 ALA A O 1
ATOM 3591 N N . PHE A 1 451 ? 1.307 -13.800 21.721 1.00 97.38 451 PHE A N 1
ATOM 3592 C CA . PHE A 1 451 ? -0.047 -13.308 21.530 1.00 97.38 451 PHE A CA 1
ATOM 3593 C C . PHE A 1 451 ? -0.729 -13.955 20.332 1.00 97.38 451 PHE A C 1
ATOM 3595 O O . PHE A 1 451 ? -1.827 -14.479 20.483 1.00 97.38 451 PHE A O 1
ATOM 3602 N N . PHE A 1 452 ? -0.106 -13.932 19.149 1.00 97.81 452 PHE A N 1
ATOM 3603 C CA . PHE A 1 452 ? -0.760 -14.435 17.940 1.00 97.81 452 PHE A CA 1
ATOM 3604 C C . PHE A 1 452 ? -1.014 -15.948 17.975 1.00 97.81 452 PHE A C 1
ATOM 3606 O O . PHE A 1 452 ? -2.124 -16.345 17.617 1.00 97.81 452 PHE A O 1
ATOM 3613 N N . PRO A 1 453 ? -0.089 -16.796 18.470 1.00 97.38 453 PRO A N 1
ATOM 3614 C CA . PRO A 1 453 ? -0.383 -18.211 18.678 1.00 97.38 453 PRO A CA 1
ATOM 3615 C C . PRO A 1 453 ? -1.520 -18.437 19.677 1.00 97.38 453 PRO A C 1
ATOM 3617 O O . PRO A 1 453 ? -2.428 -19.214 19.392 1.00 97.38 453 PRO A O 1
ATOM 3620 N N . ALA A 1 454 ? -1.525 -17.715 20.805 1.00 96.69 454 ALA A N 1
ATOM 3621 C CA . ALA A 1 454 ? -2.606 -17.809 21.786 1.00 96.69 454 ALA A CA 1
ATOM 3622 C C . ALA A 1 454 ? -3.952 -17.338 21.211 1.00 96.69 454 ALA A C 1
ATOM 3624 O O . ALA A 1 454 ? -4.990 -17.928 21.501 1.00 96.69 454 ALA A O 1
ATOM 3625 N N . LEU A 1 455 ? -3.944 -16.288 20.384 1.00 97.38 455 LEU A N 1
ATOM 3626 C CA . LEU A 1 455 ? -5.132 -15.767 19.714 1.00 97.38 455 LEU A CA 1
ATOM 3627 C C . LEU A 1 455 ? -5.679 -16.775 18.701 1.00 97.38 455 LEU A C 1
ATOM 3629 O O . LEU A 1 455 ? -6.878 -17.039 18.705 1.00 97.38 455 LEU A O 1
ATOM 3633 N N . ALA A 1 456 ? -4.818 -17.372 17.875 1.00 96.88 456 ALA A N 1
ATOM 3634 C CA . ALA A 1 456 ? -5.217 -18.420 16.941 1.00 96.88 456 ALA A CA 1
ATOM 3635 C C . ALA A 1 456 ? -5.802 -19.637 17.673 1.00 96.88 456 ALA A C 1
ATOM 3637 O O . ALA A 1 456 ? -6.871 -20.115 17.298 1.00 96.88 456 ALA A O 1
ATOM 3638 N N . GLU A 1 457 ? -5.170 -20.082 18.764 1.00 96.56 457 GLU A N 1
ATOM 3639 C CA . GLU A 1 457 ? -5.678 -21.177 19.597 1.00 96.56 457 GLU A CA 1
ATOM 3640 C C . GLU A 1 457 ? -7.053 -20.847 20.202 1.00 96.56 457 GLU A C 1
ATOM 3642 O O . GLU A 1 457 ? -7.985 -21.647 20.094 1.00 96.56 457 GLU A O 1
ATOM 3647 N N . ALA A 1 458 ? -7.212 -19.657 20.788 1.00 96.38 458 ALA A N 1
ATOM 3648 C CA . ALA A 1 458 ? -8.470 -19.220 21.395 1.00 96.38 458 ALA A CA 1
ATOM 3649 C C . ALA A 1 458 ? -9.611 -19.105 20.369 1.00 96.38 458 ALA A C 1
ATOM 3651 O O . ALA A 1 458 ? -10.759 -19.436 20.670 1.00 96.38 458 ALA A O 1
ATOM 3652 N N . LEU A 1 459 ? -9.282 -18.699 19.140 1.00 95.50 459 LEU A N 1
ATOM 3653 C CA . LEU A 1 459 ? -10.199 -18.635 18.001 1.00 95.50 459 LEU A CA 1
ATOM 3654 C C . LEU A 1 459 ? -10.382 -19.989 17.290 1.00 95.50 459 LEU A C 1
ATOM 3656 O O . LEU A 1 459 ? -11.156 -20.077 16.339 1.00 95.50 459 LEU A O 1
ATOM 3660 N N . LYS A 1 460 ? -9.732 -21.055 17.783 1.00 93.88 460 LYS A N 1
ATOM 3661 C CA . LYS A 1 460 ? -9.780 -22.431 17.252 1.00 93.88 460 LYS A CA 1
ATOM 3662 C C . LYS A 1 460 ? -9.279 -22.552 15.812 1.00 93.88 460 LYS A C 1
ATOM 3664 O O . LYS A 1 460 ? -9.726 -23.426 15.070 1.00 93.88 460 LYS A O 1
ATOM 3669 N N . GLU A 1 461 ? -8.337 -21.702 15.429 1.00 90.12 461 GLU A N 1
ATOM 3670 C CA . GLU A 1 461 ? -7.682 -21.754 14.130 1.00 90.12 461 GLU A CA 1
ATOM 3671 C C . GLU A 1 461 ? -6.449 -22.663 14.196 1.00 90.12 461 GLU A C 1
ATOM 3673 O O . GLU A 1 461 ? -5.604 -22.552 15.088 1.00 90.12 461 GLU A O 1
ATOM 3678 N N . ALA A 1 462 ? -6.347 -23.594 13.247 1.00 75.12 462 ALA A N 1
ATOM 3679 C CA . ALA A 1 462 ? -5.226 -24.522 13.184 1.00 75.12 462 ALA A CA 1
ATOM 3680 C C . ALA A 1 462 ? -3.992 -23.812 12.613 1.00 75.12 462 ALA A C 1
ATOM 3682 O O . ALA A 1 462 ? -3.910 -23.575 11.409 1.00 75.12 462 ALA A O 1
ATOM 3683 N N . VAL A 1 463 ? -3.021 -23.497 13.472 1.00 72.69 463 VAL A N 1
ATOM 3684 C CA . VAL A 1 463 ? -1.696 -23.039 13.034 1.00 72.69 463 VAL A CA 1
ATOM 3685 C C . VAL A 1 463 ? -0.902 -24.269 12.579 1.00 72.69 463 VAL A C 1
ATOM 3687 O O . VAL A 1 463 ? -0.723 -25.192 13.384 1.00 72.69 463 VAL A O 1
ATOM 3690 N N . PRO A 1 464 ? -0.434 -24.334 11.319 1.00 64.69 464 PRO A N 1
ATOM 3691 C CA . PRO A 1 464 ? 0.438 -25.416 10.878 1.00 64.69 464 PRO A CA 1
ATOM 3692 C C . PRO A 1 464 ? 1.657 -25.488 11.804 1.00 64.69 464 PRO A C 1
ATOM 3694 O O . PRO A 1 464 ? 2.285 -24.471 12.072 1.00 64.69 464 PRO A O 1
ATOM 3697 N N . ARG A 1 465 ? 2.010 -26.664 12.329 1.00 52.06 465 ARG A N 1
ATOM 3698 C CA . ARG A 1 465 ? 3.300 -26.818 13.023 1.00 52.06 465 ARG A CA 1
ATOM 3699 C C . ARG A 1 465 ? 4.408 -26.837 11.962 1.00 52.06 465 ARG A C 1
ATOM 3701 O O . ARG A 1 465 ? 4.161 -27.316 10.861 1.00 52.06 465 ARG A O 1
ATOM 3708 N N . GLN A 1 466 ? 5.575 -26.270 12.277 1.00 52.53 466 GLN A N 1
ATOM 3709 C CA . GLN A 1 466 ? 6.740 -26.163 11.384 1.00 52.53 466 GLN A CA 1
ATOM 3710 C C . GLN A 1 466 ? 7.028 -27.434 10.546 1.00 52.53 466 GLN A C 1
ATOM 3712 O O . GLN A 1 466 ? 6.721 -28.548 10.988 1.00 52.53 466 GLN A O 1
ATOM 3717 N N . PRO A 1 467 ? 7.650 -27.283 9.358 1.00 44.62 467 PRO A N 1
ATOM 3718 C CA . PRO A 1 467 ? 7.795 -28.340 8.362 1.00 44.62 467 PRO A CA 1
ATOM 3719 C C . PRO A 1 467 ? 8.847 -29.382 8.777 1.00 44.62 467 PRO A C 1
ATOM 3721 O O . PRO A 1 467 ? 9.976 -29.379 8.303 1.00 44.62 467 PRO A O 1
ATOM 3724 N N . SER A 1 468 ? 8.456 -30.332 9.626 1.00 41.91 468 SER A N 1
ATOM 3725 C CA . SER A 1 468 ? 9.138 -31.638 9.715 1.00 41.91 468 SER A CA 1
ATOM 3726 C C . SER A 1 468 ? 8.589 -32.662 8.708 1.00 41.91 468 SER A C 1
ATOM 3728 O O . SER A 1 468 ? 9.133 -33.756 8.581 1.00 41.91 468 SER A O 1
ATOM 3730 N N . ASP A 1 469 ? 7.610 -32.265 7.888 1.00 43.72 469 ASP A N 1
ATOM 3731 C CA . ASP A 1 469 ? 7.116 -33.014 6.726 1.00 43.72 469 ASP A CA 1
ATOM 3732 C C . ASP A 1 469 ? 7.964 -32.742 5.465 1.00 43.72 469 ASP A C 1
ATOM 3734 O O . ASP A 1 469 ? 7.449 -32.589 4.356 1.00 43.72 469 ASP A O 1
ATOM 3738 N N . ALA A 1 470 ? 9.292 -32.678 5.617 1.00 44.03 470 ALA A N 1
ATOM 3739 C CA . ALA A 1 470 ? 10.238 -32.452 4.518 1.00 44.03 470 ALA A CA 1
ATOM 3740 C C . ALA A 1 470 ? 10.056 -33.462 3.362 1.00 44.03 470 ALA A C 1
ATOM 3742 O O . ALA A 1 470 ? 10.238 -33.115 2.199 1.00 44.03 470 ALA A O 1
ATOM 3743 N N . ALA A 1 471 ? 9.598 -34.681 3.665 1.00 45.31 471 ALA A N 1
ATOM 3744 C CA . ALA A 1 471 ? 9.318 -35.715 2.669 1.00 45.31 471 ALA A CA 1
ATOM 3745 C C . ALA A 1 471 ? 8.069 -35.427 1.808 1.00 45.31 471 ALA A C 1
ATOM 3747 O O . ALA A 1 471 ? 8.034 -35.794 0.634 1.00 45.31 471 ALA A O 1
ATOM 3748 N N . GLU A 1 472 ? 7.051 -34.751 2.352 1.00 43.91 472 GLU A N 1
ATOM 3749 C CA . GLU A 1 472 ? 5.882 -34.324 1.570 1.00 43.91 472 GLU A CA 1
ATOM 3750 C C . GLU A 1 472 ? 6.198 -33.047 0.770 1.00 43.91 472 GLU A C 1
ATOM 3752 O O . GLU A 1 472 ? 5.723 -32.886 -0.359 1.00 43.91 472 GLU A O 1
ATOM 3757 N N . LEU A 1 473 ? 7.068 -32.178 1.305 1.00 41.12 473 LEU A N 1
ATOM 3758 C CA . LEU A 1 473 ? 7.556 -30.976 0.623 1.00 41.12 473 LEU A CA 1
ATOM 3759 C C . LEU A 1 473 ? 8.446 -31.293 -0.589 1.00 41.12 473 LEU A C 1
ATOM 3761 O O . LEU A 1 473 ? 8.222 -30.694 -1.637 1.00 41.12 473 LEU A O 1
ATOM 3765 N N . GLU A 1 474 ? 9.389 -32.240 -0.483 1.00 43.47 474 GLU A N 1
ATOM 3766 C CA . GLU A 1 474 ? 10.258 -32.663 -1.600 1.00 43.47 474 GLU A CA 1
ATOM 3767 C C . GLU A 1 474 ? 9.469 -33.287 -2.759 1.00 43.47 474 GLU A C 1
ATOM 3769 O O . GLU A 1 474 ? 9.784 -33.060 -3.929 1.00 43.47 474 GLU A O 1
ATOM 3774 N N . SER A 1 475 ? 8.395 -34.024 -2.454 1.00 47.31 475 SER A N 1
ATOM 3775 C CA . SER A 1 475 ? 7.521 -34.584 -3.493 1.00 47.31 475 SER A CA 1
ATOM 3776 C C . SER A 1 475 ? 6.767 -33.496 -4.273 1.00 47.31 475 SER A C 1
ATOM 3778 O O . SER A 1 475 ? 6.593 -33.608 -5.484 1.00 47.31 475 SER A O 1
ATOM 3780 N N . ARG A 1 476 ? 6.393 -32.394 -3.606 1.00 40.94 476 ARG A N 1
ATOM 3781 C CA . ARG A 1 476 ? 5.659 -31.273 -4.215 1.00 40.94 476 ARG A CA 1
ATOM 3782 C C . ARG A 1 476 ? 6.557 -30.271 -4.937 1.00 40.94 476 ARG A C 1
ATOM 3784 O O . ARG A 1 476 ? 6.095 -29.647 -5.891 1.00 40.94 476 ARG A O 1
ATOM 3791 N N . SER A 1 477 ? 7.808 -30.089 -4.508 1.00 44.91 477 SER A N 1
ATOM 3792 C CA . SER A 1 477 ? 8.779 -29.244 -5.221 1.00 44.91 477 SER A CA 1
ATOM 3793 C C . SER A 1 477 ? 9.226 -29.872 -6.543 1.00 44.91 477 SER A C 1
ATOM 3795 O O . SER A 1 477 ? 9.406 -29.156 -7.523 1.00 44.91 477 SER A O 1
ATOM 3797 N N . ALA A 1 478 ? 9.297 -31.205 -6.624 1.00 52.47 478 ALA A N 1
ATOM 3798 C CA . ALA A 1 478 ? 9.475 -31.895 -7.902 1.00 52.47 478 ALA A CA 1
ATOM 3799 C C . ALA A 1 478 ? 8.272 -31.683 -8.847 1.00 52.47 478 ALA A C 1
ATOM 3801 O O . ALA A 1 478 ? 8.468 -31.327 -10.005 1.00 52.47 478 ALA A O 1
ATOM 3802 N N . GLU A 1 479 ? 7.034 -31.804 -8.348 1.00 53.00 479 GLU A N 1
ATOM 3803 C CA . GLU A 1 479 ? 5.818 -31.567 -9.152 1.00 53.00 479 GLU A CA 1
ATOM 3804 C C . GLU A 1 479 ? 5.661 -30.104 -9.616 1.00 53.00 479 GLU A C 1
ATOM 3806 O O . GLU A 1 479 ? 5.065 -29.843 -10.660 1.00 53.00 479 GLU A O 1
ATOM 3811 N N . THR A 1 480 ? 6.186 -29.131 -8.863 1.00 53.44 480 THR A N 1
ATOM 3812 C CA . THR A 1 480 ? 6.082 -27.700 -9.218 1.00 53.44 480 THR A CA 1
ATOM 3813 C C . THR A 1 480 ? 7.107 -27.250 -10.254 1.00 53.44 480 THR A C 1
ATOM 3815 O O . THR A 1 480 ? 6.807 -26.332 -11.016 1.00 53.44 480 THR A O 1
ATOM 3818 N N . ILE A 1 481 ? 8.267 -27.909 -10.356 1.00 60.62 481 ILE A N 1
ATOM 3819 C CA . ILE A 1 481 ? 9.231 -27.648 -11.439 1.00 60.62 481 ILE A CA 1
ATOM 3820 C C . ILE A 1 481 ? 8.598 -27.962 -12.804 1.00 60.62 481 ILE A C 1
ATOM 3822 O O . ILE A 1 481 ? 8.710 -27.148 -13.722 1.00 60.62 481 ILE A O 1
ATOM 3826 N N . ASP A 1 482 ? 7.862 -29.070 -12.904 1.00 61.41 482 ASP A N 1
ATOM 3827 C CA . ASP A 1 482 ? 7.171 -29.483 -14.134 1.00 61.41 482 ASP A CA 1
ATOM 3828 C C . ASP A 1 482 ? 5.928 -28.624 -14.433 1.00 61.41 482 ASP A C 1
ATOM 3830 O O . ASP A 1 482 ? 5.513 -28.470 -15.581 1.00 61.41 482 ASP A O 1
ATOM 3834 N N . ALA A 1 483 ? 5.321 -28.010 -13.412 1.00 72.38 483 ALA A N 1
ATOM 3835 C CA . ALA A 1 483 ? 4.157 -27.149 -13.596 1.00 72.38 483 ALA A CA 1
ATOM 3836 C C . ALA A 1 483 ? 4.503 -25.766 -14.189 1.00 72.38 483 ALA A C 1
ATOM 3838 O O . ALA A 1 483 ? 3.595 -25.079 -14.669 1.00 72.38 483 ALA A O 1
ATOM 3839 N N . GLY A 1 484 ? 5.778 -25.365 -14.211 1.00 83.25 484 GLY A N 1
ATOM 3840 C CA . GLY A 1 484 ? 6.219 -24.030 -14.627 1.00 83.25 484 GLY A CA 1
ATOM 3841 C C . GLY A 1 484 ? 5.733 -22.907 -13.699 1.00 83.25 484 GLY A C 1
ATOM 3842 O O . GLY A 1 484 ? 4.978 -23.135 -12.758 1.00 83.25 484 GLY A O 1
ATOM 3843 N N . ALA A 1 485 ? 6.179 -21.683 -13.969 1.00 84.81 485 ALA A N 1
ATOM 3844 C CA . ALA A 1 485 ? 5.823 -20.486 -13.216 1.00 84.81 485 ALA A CA 1
ATOM 3845 C C . ALA A 1 485 ? 4.316 -20.197 -13.288 1.00 84.81 485 ALA A C 1
ATOM 3847 O O . ALA A 1 485 ? 3.723 -20.205 -14.369 1.00 84.81 485 ALA A O 1
ATOM 3848 N N . GLN A 1 486 ? 3.699 -19.926 -12.137 1.00 83.00 486 GLN A N 1
ATOM 3849 C CA . GLN A 1 486 ? 2.263 -19.630 -12.007 1.00 83.00 486 GLN A CA 1
ATOM 3850 C C . GLN A 1 486 ? 1.992 -18.341 -11.228 1.00 83.00 486 GLN A C 1
ATOM 3852 O O . GLN A 1 486 ? 0.868 -17.834 -11.219 1.00 83.00 486 GLN A O 1
ATOM 3857 N N . THR A 1 487 ? 3.015 -17.806 -10.569 1.00 77.56 487 THR A N 1
ATOM 3858 C CA . THR A 1 487 ? 2.948 -16.611 -9.743 1.00 77.56 487 THR A CA 1
ATOM 3859 C C . THR A 1 487 ? 4.002 -15.597 -10.171 1.00 77.56 487 THR A C 1
ATOM 3861 O O . THR A 1 487 ? 5.020 -15.925 -10.772 1.00 77.56 487 THR A O 1
ATOM 3864 N N . ILE A 1 488 ? 3.773 -14.328 -9.847 1.00 74.12 488 ILE A N 1
ATOM 3865 C CA . ILE A 1 488 ? 4.776 -13.287 -10.095 1.00 74.12 488 ILE A CA 1
ATOM 3866 C C . ILE A 1 488 ? 6.049 -13.549 -9.281 1.00 74.12 488 ILE A C 1
ATOM 3868 O O . ILE A 1 488 ? 7.115 -13.130 -9.704 1.00 74.12 488 ILE A O 1
ATOM 3872 N N . ASP A 1 489 ? 5.966 -14.253 -8.151 1.00 72.38 489 ASP A N 1
ATOM 3873 C CA . ASP A 1 489 ? 7.166 -14.618 -7.396 1.00 72.38 489 ASP A CA 1
ATOM 3874 C C . ASP A 1 489 ? 7.959 -15.683 -8.157 1.00 72.38 489 ASP A C 1
ATOM 3876 O O . ASP A 1 489 ? 9.174 -15.570 -8.240 1.00 72.38 489 ASP A O 1
ATOM 3880 N N . ASP A 1 490 ? 7.282 -16.606 -8.850 1.00 84.31 490 ASP A N 1
ATOM 3881 C CA . ASP A 1 490 ? 7.947 -17.494 -9.809 1.00 84.31 490 ASP A CA 1
ATOM 3882 C C . ASP A 1 490 ? 8.583 -16.698 -10.956 1.00 84.31 490 ASP A C 1
ATOM 3884 O O . ASP A 1 490 ? 9.714 -16.983 -11.328 1.00 84.31 490 ASP A O 1
ATOM 3888 N N . LEU A 1 491 ? 7.907 -15.670 -11.492 1.00 88.62 491 LEU A N 1
ATOM 3889 C CA . LEU A 1 491 ? 8.495 -14.762 -12.489 1.00 88.62 491 LEU A CA 1
ATOM 3890 C C . LEU A 1 491 ? 9.751 -14.065 -11.937 1.00 88.62 491 LEU A C 1
ATOM 3892 O O . LEU A 1 491 ? 10.759 -13.997 -12.640 1.00 88.62 491 LEU A O 1
ATOM 3896 N N . MET A 1 492 ? 9.707 -13.581 -10.690 1.00 81.44 492 MET A N 1
ATOM 3897 C CA . MET A 1 492 ? 10.846 -12.956 -10.011 1.00 81.44 492 MET A CA 1
ATOM 3898 C C . MET A 1 492 ? 12.007 -13.915 -9.830 1.00 81.44 492 MET A C 1
ATOM 3900 O O . MET A 1 492 ? 13.115 -13.618 -10.265 1.00 81.44 492 MET A O 1
ATOM 3904 N N . SER A 1 493 ? 11.749 -15.080 -9.250 1.00 85.50 493 SER A N 1
ATOM 3905 C CA . SER A 1 493 ? 12.770 -16.092 -9.021 1.00 85.50 493 SER A CA 1
ATOM 3906 C C . SER A 1 493 ? 13.309 -16.681 -10.327 1.00 85.50 493 SER A C 1
ATOM 3908 O O . SER A 1 493 ? 14.427 -17.194 -10.348 1.00 85.50 493 SER A O 1
ATOM 3910 N N . ALA A 1 494 ? 12.523 -16.664 -11.410 1.00 94.50 494 ALA A N 1
ATOM 3911 C CA . ALA A 1 494 ? 12.934 -17.136 -12.728 1.00 94.50 494 ALA A CA 1
ATOM 3912 C C . ALA A 1 494 ? 13.697 -16.076 -13.528 1.00 94.50 494 ALA A C 1
ATOM 3914 O O . ALA A 1 494 ? 14.055 -16.354 -14.667 1.00 94.50 494 ALA A O 1
ATOM 3915 N N . THR A 1 495 ? 13.938 -14.883 -12.982 1.00 94.69 495 THR A N 1
ATOM 3916 C CA . THR A 1 495 ? 14.611 -13.783 -13.680 1.00 94.69 495 THR A CA 1
ATOM 3917 C C . THR A 1 495 ? 15.904 -13.409 -12.964 1.00 94.69 495 THR A C 1
ATOM 3919 O O . THR A 1 495 ? 15.963 -13.343 -11.740 1.00 94.69 495 THR A O 1
ATOM 3922 N N . PHE A 1 496 ? 16.954 -13.152 -13.738 1.00 94.25 496 PHE A N 1
ATOM 3923 C CA . PHE A 1 496 ? 18.320 -12.978 -13.252 1.00 94.25 496 PHE A CA 1
ATOM 3924 C C . PHE A 1 496 ? 18.956 -11.734 -13.855 1.00 94.25 496 PHE A C 1
ATOM 3926 O O . PHE A 1 496 ? 18.697 -11.383 -15.006 1.00 94.25 496 PHE A O 1
ATOM 3933 N N . GLY A 1 497 ? 19.839 -11.086 -13.104 1.00 92.56 497 GLY A N 1
ATOM 3934 C CA . GLY A 1 497 ? 20.771 -10.112 -13.656 1.00 92.56 497 GLY A CA 1
ATOM 3935 C C . GLY A 1 497 ? 22.016 -10.812 -14.200 1.00 92.56 497 GLY A C 1
ATOM 3936 O O . GLY A 1 497 ? 22.558 -11.699 -13.549 1.00 92.56 497 GLY A O 1
ATOM 3937 N N . ILE A 1 498 ? 22.508 -10.397 -15.365 1.00 91.31 498 ILE A N 1
ATOM 3938 C CA . ILE A 1 498 ? 23.813 -10.815 -15.894 1.00 91.31 498 ILE A CA 1
ATOM 3939 C C . ILE A 1 498 ? 24.869 -9.830 -15.398 1.00 91.31 498 ILE A C 1
ATOM 3941 O O . ILE A 1 498 ? 24.813 -8.642 -15.731 1.00 91.31 498 ILE A O 1
ATOM 3945 N N . ALA A 1 499 ? 25.832 -10.317 -14.617 1.00 88.94 499 ALA A N 1
ATOM 3946 C CA . ALA A 1 499 ? 26.930 -9.510 -14.098 1.00 88.94 499 ALA A CA 1
ATOM 3947 C C . ALA A 1 499 ? 28.081 -9.407 -15.109 1.00 88.94 499 ALA A C 1
ATOM 3949 O O . ALA A 1 499 ? 28.520 -10.407 -15.678 1.00 88.94 499 ALA A O 1
ATOM 3950 N N . GLY A 1 500 ? 28.595 -8.189 -15.293 1.00 84.25 500 GLY A N 1
ATOM 3951 C CA . GLY A 1 500 ? 29.823 -7.943 -16.041 1.00 84.25 500 GLY A CA 1
ATOM 3952 C C . GLY A 1 500 ? 31.098 -8.263 -15.254 1.00 84.25 500 GLY A C 1
ATOM 3953 O O . GLY A 1 500 ? 31.033 -8.674 -14.095 1.00 84.25 500 GLY A O 1
ATOM 3954 N N . PRO A 1 501 ? 32.298 -8.046 -15.830 1.00 81.56 501 PRO A N 1
ATOM 3955 C CA . PRO A 1 501 ? 33.577 -8.399 -15.218 1.00 81.56 501 PRO A CA 1
ATOM 3956 C C . PRO A 1 501 ? 33.909 -7.427 -14.077 1.00 81.56 501 PRO A C 1
ATOM 3958 O O . PRO A 1 501 ? 34.734 -7.714 -13.217 1.00 81.56 501 PRO A O 1
ATOM 3961 N N . ASP A 1 502 ? 33.250 -6.266 -14.084 1.00 82.00 502 ASP A N 1
ATOM 3962 C CA . ASP A 1 502 ? 33.214 -5.260 -13.032 1.00 82.00 502 ASP A CA 1
ATOM 3963 C C . ASP A 1 502 ? 32.204 -5.605 -11.919 1.00 82.00 502 ASP A C 1
ATOM 3965 O O . ASP A 1 502 ? 32.090 -4.854 -10.952 1.00 82.00 502 ASP A O 1
ATOM 3969 N N . GLY A 1 503 ? 31.467 -6.716 -12.042 1.00 83.31 503 GLY A N 1
ATOM 3970 C CA . GLY A 1 503 ? 30.395 -7.122 -11.132 1.00 83.31 503 GLY A CA 1
ATOM 3971 C C . GLY A 1 503 ? 29.107 -6.308 -11.284 1.00 83.31 503 GLY A C 1
ATOM 3972 O O . GLY A 1 503 ? 28.164 -6.507 -10.521 1.00 83.31 503 GLY A O 1
ATOM 3973 N N . VAL A 1 504 ? 29.042 -5.383 -12.247 1.00 84.00 504 VAL A N 1
ATOM 3974 C CA . VAL A 1 504 ? 27.858 -4.548 -12.478 1.00 84.00 504 VAL A CA 1
ATOM 3975 C C . VAL A 1 504 ? 26.882 -5.303 -13.369 1.00 84.00 504 VAL A C 1
ATOM 3977 O O . VAL A 1 504 ? 27.273 -5.820 -14.412 1.00 84.00 504 VAL A O 1
ATOM 3980 N N . LEU A 1 505 ? 25.605 -5.331 -12.990 1.00 85.62 505 LEU A N 1
ATOM 3981 C CA . LEU A 1 505 ? 24.558 -5.957 -13.795 1.00 85.62 505 LEU A CA 1
ATOM 3982 C C . LEU A 1 505 ? 24.350 -5.176 -15.101 1.00 85.62 505 LEU A C 1
ATOM 3984 O O . LEU A 1 505 ? 24.089 -3.972 -15.062 1.00 85.62 505 LEU A O 1
ATOM 3988 N N . LYS A 1 506 ? 24.484 -5.847 -16.249 1.00 86.69 506 LYS A N 1
ATOM 3989 C CA . LYS A 1 506 ? 24.408 -5.219 -17.583 1.00 86.69 506 LYS A CA 1
ATOM 3990 C C . LYS A 1 506 ? 23.140 -5.564 -18.357 1.00 86.69 506 LYS A C 1
ATOM 3992 O O . LYS A 1 506 ? 22.755 -4.791 -19.226 1.00 86.69 506 LYS A O 1
ATOM 3997 N N . ALA A 1 507 ? 22.523 -6.704 -18.060 1.00 90.25 507 ALA A N 1
ATOM 3998 C CA . ALA A 1 507 ? 21.360 -7.205 -18.782 1.00 90.25 507 ALA A CA 1
ATOM 3999 C C . ALA A 1 507 ? 20.522 -8.148 -17.919 1.00 90.25 507 ALA A C 1
ATOM 4001 O O . ALA A 1 507 ? 20.972 -8.602 -16.866 1.00 90.25 507 ALA A O 1
ATOM 4002 N N . THR A 1 508 ? 19.306 -8.435 -18.369 1.00 93.50 508 THR A N 1
ATOM 4003 C CA . THR A 1 508 ? 18.392 -9.367 -17.709 1.00 93.50 508 THR A CA 1
ATOM 4004 C C . THR A 1 508 ? 18.362 -10.696 -18.466 1.00 93.50 508 THR A C 1
ATOM 4006 O O . THR A 1 508 ? 18.444 -10.732 -19.691 1.00 93.50 508 THR A O 1
ATOM 4009 N N . ALA A 1 509 ? 18.252 -11.795 -17.730 1.00 95.44 509 ALA A N 1
ATOM 4010 C CA . ALA A 1 509 ? 18.047 -13.139 -18.247 1.00 95.44 509 ALA A CA 1
ATOM 4011 C C . ALA A 1 509 ? 16.856 -13.794 -17.544 1.00 95.44 509 ALA A C 1
ATOM 4013 O O . ALA A 1 509 ? 16.450 -13.345 -16.474 1.00 95.44 509 ALA A O 1
ATOM 4014 N N . PHE A 1 510 ? 16.311 -14.872 -18.102 1.00 97.12 510 PHE A N 1
ATOM 4015 C CA . PHE A 1 510 ? 15.220 -15.611 -17.467 1.00 97.12 510 PHE A CA 1
ATOM 4016 C C . PHE A 1 510 ? 15.256 -17.112 -17.763 1.00 97.12 510 PHE A C 1
ATOM 4018 O O . PHE A 1 510 ? 15.703 -17.540 -18.822 1.00 97.12 510 PHE A O 1
ATOM 4025 N N . LEU A 1 511 ? 14.776 -17.920 -16.821 1.00 96.94 511 LEU A N 1
ATOM 4026 C CA . LEU A 1 511 ? 14.674 -19.374 -16.911 1.00 96.94 511 LEU A CA 1
ATOM 4027 C C . LEU A 1 511 ? 13.375 -19.771 -17.613 1.00 96.94 511 LEU A C 1
ATOM 4029 O O . LEU A 1 511 ? 12.293 -19.373 -17.188 1.00 96.94 511 LEU A O 1
ATOM 4033 N N . LEU A 1 512 ? 13.467 -20.625 -18.628 1.00 96.94 512 LEU A N 1
ATOM 4034 C CA . LEU A 1 512 ? 12.324 -21.320 -19.213 1.00 96.94 512 LEU A CA 1
ATOM 4035 C C . LEU A 1 512 ? 12.050 -22.653 -18.502 1.00 96.94 512 LEU A C 1
ATOM 4037 O O . LEU A 1 512 ? 12.959 -23.296 -17.981 1.00 96.94 512 LEU A O 1
ATOM 4041 N N . ALA A 1 513 ? 10.785 -23.076 -18.479 1.00 93.06 513 ALA A N 1
ATOM 4042 C CA . ALA A 1 513 ? 10.386 -24.400 -17.995 1.00 93.06 513 ALA A CA 1
ATOM 4043 C C . ALA A 1 513 ? 10.704 -25.487 -19.027 1.00 93.06 513 ALA A C 1
ATOM 4045 O O . ALA A 1 513 ? 11.294 -26.510 -18.693 1.00 93.06 513 ALA A O 1
ATOM 4046 N N . GLU A 1 514 ? 10.331 -25.245 -20.287 1.00 90.75 514 GLU A N 1
ATOM 4047 C CA . GLU A 1 514 ? 10.433 -26.216 -21.375 1.00 90.75 514 GLU A CA 1
ATOM 4048 C C . GLU A 1 514 ? 10.878 -25.531 -22.683 1.00 90.75 514 GLU A C 1
ATOM 4050 O O . GLU A 1 514 ? 10.106 -24.766 -23.273 1.00 90.75 514 GLU A O 1
ATOM 4055 N N . PRO A 1 515 ? 12.096 -25.809 -23.181 1.00 89.62 515 PRO A N 1
ATOM 4056 C CA . PRO A 1 515 ? 13.168 -26.539 -22.498 1.00 89.62 515 PRO A CA 1
ATOM 4057 C C . PRO A 1 515 ? 13.689 -25.780 -21.267 1.00 89.62 515 PRO A C 1
ATOM 4059 O O . PRO A 1 515 ? 13.596 -24.555 -21.211 1.00 89.62 515 PRO A O 1
ATOM 4062 N N . ARG A 1 516 ? 14.272 -26.494 -20.294 1.00 92.38 516 ARG A N 1
ATOM 4063 C CA . ARG A 1 516 ? 14.850 -25.879 -19.091 1.00 92.38 516 ARG A CA 1
ATOM 4064 C C . ARG A 1 516 ? 16.203 -25.239 -19.397 1.00 92.38 516 ARG A C 1
ATOM 4066 O O . ARG A 1 516 ? 17.250 -25.854 -19.226 1.00 92.38 516 ARG A O 1
ATOM 4073 N N . VAL A 1 517 ? 16.161 -24.007 -19.886 1.00 94.44 517 VAL A N 1
ATOM 4074 C CA . VAL A 1 517 ? 17.328 -23.205 -20.280 1.00 94.44 517 VAL A CA 1
ATOM 4075 C C . VAL A 1 517 ? 17.161 -21.776 -19.791 1.00 94.44 517 VAL A C 1
ATOM 4077 O O . VAL A 1 517 ? 16.039 -21.332 -19.550 1.00 94.44 517 VAL A O 1
ATOM 4080 N N . ILE A 1 518 ? 18.264 -21.047 -19.662 1.00 94.19 518 ILE A N 1
ATOM 4081 C CA . ILE A 1 518 ? 18.224 -19.617 -19.352 1.00 94.19 518 ILE A CA 1
ATOM 4082 C C . ILE A 1 518 ? 18.402 -18.842 -20.658 1.00 94.19 518 ILE A C 1
ATOM 4084 O O . ILE A 1 518 ? 19.261 -19.179 -21.468 1.00 94.19 518 ILE A O 1
ATOM 4088 N N . LEU A 1 519 ? 17.579 -17.824 -20.880 1.00 94.88 519 LEU A N 1
ATOM 4089 C CA . LEU A 1 519 ? 17.626 -16.973 -22.061 1.00 94.88 519 LEU A CA 1
ATOM 4090 C C . LEU A 1 519 ? 18.030 -15.554 -21.692 1.00 94.88 519 LEU A C 1
ATOM 4092 O O . LEU A 1 519 ? 17.569 -15.014 -20.690 1.00 94.88 519 LEU A O 1
ATOM 4096 N N . CYS A 1 520 ? 18.833 -14.940 -22.548 1.00 93.12 520 CYS A N 1
ATOM 4097 C CA . CYS A 1 520 ? 19.046 -13.500 -22.591 1.00 93.12 520 CYS A CA 1
ATOM 4098 C C . CYS A 1 520 ? 19.133 -13.037 -24.045 1.00 93.12 520 CYS A C 1
ATOM 4100 O O . CYS A 1 520 ? 19.194 -13.855 -24.967 1.00 93.12 520 CYS A O 1
ATOM 4102 N N . ASP A 1 521 ? 19.118 -11.730 -24.269 1.00 90.69 521 ASP A N 1
ATOM 4103 C CA . ASP A 1 521 ? 19.319 -11.190 -25.604 1.00 90.69 521 ASP A CA 1
ATOM 4104 C C . ASP A 1 521 ? 20.809 -11.205 -25.992 1.00 90.69 521 ASP A C 1
ATOM 4106 O O . ASP A 1 521 ? 21.707 -11.160 -25.148 1.00 90.69 521 ASP A O 1
ATOM 4110 N N . ARG A 1 522 ? 21.099 -11.246 -27.295 1.00 84.88 522 ARG A N 1
ATOM 4111 C CA . ARG A 1 522 ? 22.481 -11.297 -27.784 1.00 84.88 522 ARG A CA 1
ATOM 4112 C C . ARG A 1 522 ? 23.332 -10.101 -27.360 1.00 84.88 522 ARG A C 1
ATOM 4114 O O . ARG A 1 522 ? 24.521 -10.295 -27.096 1.00 84.88 522 ARG A O 1
ATOM 4121 N N . SER A 1 523 ? 22.761 -8.900 -27.253 1.00 76.81 523 SER A N 1
ATOM 4122 C CA . SER A 1 523 ? 23.539 -7.708 -26.883 1.00 76.81 523 SER A CA 1
ATOM 4123 C C . SER A 1 523 ? 24.176 -7.849 -25.492 1.00 76.81 523 SER A C 1
ATOM 4125 O O . SER A 1 523 ? 25.312 -7.425 -25.278 1.00 76.81 523 SER A O 1
ATOM 4127 N N . ALA A 1 524 ? 23.511 -8.569 -24.581 1.00 60.94 524 ALA A N 1
ATOM 4128 C CA . ALA A 1 524 ? 24.066 -8.952 -23.289 1.00 60.94 524 ALA A CA 1
ATOM 4129 C C . ALA A 1 524 ? 25.254 -9.918 -23.402 1.00 60.94 524 ALA A C 1
ATOM 4131 O O . ALA A 1 524 ? 26.184 -9.874 -22.596 1.00 60.94 524 ALA A O 1
ATOM 4132 N N . SER A 1 525 ? 25.221 -10.815 -24.389 1.00 54.78 525 SER A N 1
ATOM 4133 C CA . SER A 1 525 ? 26.232 -11.859 -24.575 1.00 54.78 525 SER A CA 1
ATOM 4134 C C . SER A 1 525 ? 27.501 -11.372 -25.278 1.00 54.78 525 SER A C 1
ATOM 4136 O O . SER A 1 525 ? 28.589 -11.845 -24.939 1.00 54.78 525 SER A O 1
ATOM 4138 N N . ASP A 1 526 ? 27.399 -10.368 -26.159 1.00 63.44 526 ASP A N 1
ATOM 4139 C CA . ASP A 1 526 ? 28.565 -9.737 -26.797 1.00 63.44 526 ASP A CA 1
ATOM 4140 C C . ASP A 1 526 ? 29.503 -9.086 -25.759 1.00 63.44 526 ASP A C 1
ATOM 4142 O O . ASP A 1 526 ? 30.696 -8.909 -26.011 1.00 63.44 526 ASP A O 1
ATOM 4146 N N . LEU A 1 527 ? 28.999 -8.803 -24.553 1.00 55.41 527 LEU A N 1
ATOM 4147 C CA . LEU A 1 527 ? 29.800 -8.294 -23.446 1.00 55.41 527 LEU A CA 1
ATOM 4148 C C . LEU A 1 527 ? 30.647 -9.377 -22.740 1.00 55.41 527 LEU A C 1
ATOM 4150 O O . LEU A 1 527 ? 31.703 -9.027 -22.207 1.00 55.41 527 LEU A O 1
ATOM 4154 N N . HIS A 1 528 ? 30.263 -10.668 -22.732 1.00 59.03 528 HIS A N 1
ATOM 4155 C CA . HIS A 1 528 ? 30.827 -11.644 -21.771 1.00 59.03 528 HIS A CA 1
ATOM 4156 C C . HIS A 1 528 ? 31.188 -13.050 -22.267 1.00 59.03 528 HIS A C 1
ATOM 4158 O O . HIS A 1 528 ? 31.772 -13.809 -21.494 1.00 59.03 528 HIS A O 1
ATOM 4164 N N . VAL A 1 529 ? 31.026 -13.399 -23.547 1.00 53.09 529 VAL A N 1
ATOM 4165 C CA . VAL A 1 529 ? 31.599 -14.662 -24.076 1.00 53.09 529 VAL A CA 1
ATOM 4166 C C . VAL A 1 529 ? 33.109 -14.516 -24.362 1.00 53.09 529 VAL A C 1
ATOM 4168 O O . VAL A 1 529 ? 33.601 -14.857 -25.431 1.00 53.09 529 VAL A O 1
ATOM 4171 N N . VAL A 1 530 ? 33.887 -13.992 -23.406 1.00 46.03 530 VAL A N 1
ATOM 4172 C CA . VAL A 1 530 ? 35.361 -13.894 -23.522 1.00 46.03 530 VAL A CA 1
ATOM 4173 C C . VAL A 1 530 ? 36.058 -15.155 -22.977 1.00 46.03 530 VAL A C 1
ATOM 4175 O O . VAL A 1 530 ? 37.232 -15.384 -23.252 1.00 46.03 530 VAL A O 1
ATOM 4178 N N . ALA A 1 531 ? 35.329 -16.043 -22.290 1.00 55.75 531 ALA A N 1
ATOM 4179 C CA . ALA A 1 531 ? 35.837 -17.353 -21.854 1.00 55.75 531 ALA A CA 1
ATOM 4180 C C . ALA A 1 531 ? 34.775 -18.474 -21.832 1.00 55.75 531 ALA A C 1
ATOM 4182 O O . ALA A 1 531 ? 35.037 -19.557 -21.317 1.00 55.75 531 ALA A O 1
ATOM 4183 N N . GLY A 1 532 ? 33.580 -18.228 -22.385 1.00 71.94 532 GLY A N 1
ATOM 4184 C CA . GLY A 1 532 ? 32.469 -19.188 -22.371 1.00 71.94 532 GLY A CA 1
ATOM 4185 C C . GLY A 1 532 ? 31.679 -19.254 -21.059 1.00 71.94 532 GLY A C 1
ATOM 4186 O O . GLY A 1 532 ? 30.759 -20.057 -20.976 1.00 71.94 532 GLY A O 1
ATOM 4187 N N . GLU A 1 533 ? 31.998 -18.419 -20.068 1.00 86.62 533 GLU A N 1
ATOM 4188 C CA . GLU A 1 533 ? 31.355 -18.386 -18.748 1.00 86.62 533 GLU A CA 1
ATOM 4189 C C . GLU A 1 533 ? 30.521 -17.104 -18.572 1.00 86.62 533 GLU A C 1
ATOM 4191 O O . GLU A 1 533 ? 30.968 -16.016 -18.934 1.00 86.62 533 GLU A O 1
ATOM 4196 N N . VAL A 1 534 ? 29.311 -17.229 -18.024 1.00 89.94 534 VAL A N 1
ATOM 4197 C CA . VAL A 1 534 ? 28.353 -16.146 -17.757 1.00 89.94 534 VAL A CA 1
ATOM 4198 C C . VAL A 1 534 ? 27.977 -16.184 -16.280 1.00 89.94 534 VAL A C 1
ATOM 4200 O O . VAL A 1 534 ? 27.567 -17.228 -15.774 1.00 89.94 534 VAL A O 1
ATOM 4203 N N . ILE A 1 535 ? 28.091 -15.044 -15.597 1.00 91.88 535 ILE A N 1
ATOM 4204 C CA . ILE A 1 535 ? 27.716 -14.909 -14.188 1.00 91.88 535 ILE A CA 1
ATOM 4205 C C . ILE A 1 535 ? 26.305 -14.337 -14.100 1.00 91.88 535 ILE A C 1
ATOM 4207 O O . ILE A 1 535 ? 26.020 -13.258 -14.625 1.00 91.88 535 ILE A O 1
ATOM 4211 N N . LEU A 1 536 ? 25.439 -15.055 -13.399 1.00 92.62 536 LEU A N 1
ATOM 4212 C CA . LEU A 1 536 ? 24.063 -14.682 -13.125 1.00 92.62 536 LEU A CA 1
ATOM 4213 C C . LEU A 1 536 ? 23.905 -14.362 -11.639 1.00 92.62 536 LEU A C 1
ATOM 4215 O O . LEU A 1 536 ? 24.544 -14.991 -10.795 1.00 92.62 536 LEU A O 1
ATOM 4219 N N . ILE A 1 537 ? 23.072 -13.369 -11.343 1.00 90.06 537 ILE A N 1
ATOM 4220 C CA . ILE A 1 537 ? 22.675 -12.962 -9.996 1.00 90.06 537 ILE A CA 1
ATOM 4221 C C . ILE A 1 537 ? 21.155 -13.094 -9.902 1.00 90.06 537 ILE A C 1
ATOM 4223 O O . ILE A 1 537 ? 20.444 -12.511 -10.725 1.00 90.06 537 ILE A O 1
ATOM 4227 N N . ASP A 1 538 ? 20.648 -13.860 -8.940 1.00 88.75 538 ASP A N 1
ATOM 4228 C CA . ASP A 1 538 ? 19.203 -13.998 -8.723 1.00 88.75 538 ASP A CA 1
ATOM 4229 C C . ASP A 1 538 ? 18.595 -12.845 -7.907 1.00 88.75 538 ASP A C 1
ATOM 4231 O O . ASP A 1 538 ? 19.267 -11.886 -7.517 1.00 88.75 538 ASP A O 1
ATOM 4235 N N . SER A 1 539 ? 17.289 -12.935 -7.643 1.00 79.75 539 SER A N 1
ATOM 4236 C CA . SER A 1 539 ? 16.555 -11.959 -6.833 1.00 79.75 539 SER A CA 1
ATOM 4237 C C . SER A 1 539 ? 17.010 -11.890 -5.369 1.00 79.75 539 SER A C 1
ATOM 4239 O O . SER A 1 539 ? 16.742 -10.888 -4.708 1.00 79.75 539 SER A O 1
ATOM 4241 N N . ASN A 1 540 ? 17.686 -12.924 -4.861 1.00 73.94 540 ASN A N 1
ATOM 4242 C CA . ASN A 1 540 ? 18.236 -12.971 -3.504 1.00 73.94 540 ASN A CA 1
ATOM 4243 C C . ASN A 1 540 ? 19.658 -12.390 -3.440 1.00 73.94 540 ASN A C 1
ATOM 4245 O O . ASN A 1 540 ? 20.180 -12.133 -2.355 1.00 73.94 540 ASN A O 1
ATOM 4249 N N . GLY A 1 541 ? 20.268 -12.124 -4.599 1.00 78.69 541 GLY A N 1
ATOM 4250 C CA . GLY A 1 541 ? 21.646 -11.664 -4.717 1.00 78.69 541 GLY A CA 1
ATOM 4251 C C . GLY A 1 541 ? 22.662 -12.803 -4.791 1.00 78.69 541 GLY A C 1
ATOM 4252 O O . GLY A 1 541 ? 23.865 -12.528 -4.772 1.00 78.69 541 GLY A O 1
ATOM 4253 N N . ASP A 1 542 ? 22.208 -14.052 -4.895 1.00 84.44 542 ASP A N 1
ATOM 4254 C CA . ASP A 1 542 ? 23.083 -15.206 -5.025 1.00 84.44 542 ASP A CA 1
ATOM 4255 C C . ASP A 1 542 ? 23.673 -15.266 -6.428 1.00 84.44 542 ASP A C 1
ATOM 4257 O O . ASP A 1 542 ? 22.992 -15.061 -7.437 1.00 84.44 542 ASP A O 1
ATOM 4261 N N . SER A 1 543 ? 24.974 -15.546 -6.485 1.00 89.94 543 SER A N 1
ATOM 4262 C CA . SER A 1 543 ? 25.720 -15.607 -7.734 1.00 89.94 543 SER A CA 1
ATOM 4263 C C . SER A 1 543 ? 25.944 -17.040 -8.183 1.00 89.94 543 SER A C 1
ATOM 4265 O O . SER A 1 543 ? 26.416 -17.876 -7.412 1.00 89.94 543 SER A O 1
ATOM 4267 N N . PHE A 1 544 ? 25.682 -17.303 -9.458 1.00 91.31 544 PHE A N 1
ATOM 4268 C CA . PHE A 1 544 ? 25.952 -18.591 -10.074 1.00 91.31 544 PHE A CA 1
ATOM 4269 C C . PHE A 1 544 ? 26.554 -18.431 -11.466 1.00 91.31 544 PHE A C 1
ATOM 4271 O O . PHE A 1 544 ? 26.306 -17.463 -12.184 1.00 91.31 544 PHE A O 1
ATOM 4278 N N . SER A 1 545 ? 27.388 -19.399 -11.826 1.00 91.50 545 SER A N 1
ATOM 4279 C CA . SER A 1 545 ? 28.069 -19.453 -13.113 1.00 91.50 545 SER A CA 1
ATOM 4280 C C . SER A 1 545 ? 27.357 -20.426 -14.049 1.00 91.50 545 SER A C 1
ATOM 4282 O O . SER A 1 545 ? 26.913 -21.499 -13.633 1.00 91.50 545 SER A O 1
ATOM 4284 N N . THR A 1 546 ? 27.246 -20.044 -15.316 1.00 93.19 546 THR A N 1
ATOM 4285 C CA . THR A 1 546 ? 26.749 -20.884 -16.404 1.00 93.19 546 THR A CA 1
ATOM 4286 C C . THR A 1 546 ? 27.557 -20.644 -17.684 1.00 93.19 546 THR A C 1
ATOM 4288 O O . THR A 1 546 ? 28.488 -19.844 -17.704 1.00 93.19 546 THR A O 1
ATOM 4291 N N . ARG A 1 547 ? 27.227 -21.334 -18.775 1.00 92.12 547 ARG A N 1
ATOM 4292 C CA . ARG A 1 547 ? 27.830 -21.154 -20.098 1.00 92.12 547 ARG A CA 1
ATOM 4293 C C . ARG A 1 547 ? 26.775 -21.023 -21.183 1.00 92.12 547 ARG A C 1
ATOM 4295 O O . ARG A 1 547 ? 25.684 -21.584 -21.080 1.00 92.12 547 ARG A O 1
ATOM 4302 N N . ALA A 1 548 ? 27.135 -20.323 -22.252 1.00 91.75 548 ALA A N 1
ATOM 4303 C CA . ALA A 1 548 ? 26.329 -20.286 -23.462 1.00 91.75 548 ALA A CA 1
ATOM 4304 C C . ALA A 1 548 ? 26.398 -21.632 -24.195 1.00 91.75 548 ALA A C 1
ATOM 4306 O O . ALA A 1 548 ? 27.482 -22.176 -24.410 1.00 91.75 548 ALA A O 1
ATOM 4307 N N . ILE A 1 549 ? 25.235 -22.154 -24.582 1.00 92.44 549 ILE A N 1
ATOM 4308 C CA . ILE A 1 549 ? 25.091 -23.392 -25.356 1.00 92.44 549 ILE A CA 1
ATOM 4309 C C . ILE A 1 549 ? 24.720 -23.125 -26.817 1.00 92.44 549 ILE A C 1
ATOM 4311 O O . ILE A 1 549 ? 25.124 -23.892 -27.688 1.00 92.44 549 ILE A O 1
ATOM 4315 N N . ALA A 1 550 ? 24.007 -22.034 -27.105 1.00 91.88 550 ALA A N 1
ATOM 4316 C CA . ALA A 1 550 ? 23.674 -21.621 -28.466 1.00 91.88 550 ALA A CA 1
ATOM 4317 C C . ALA A 1 550 ? 23.457 -20.103 -28.544 1.00 91.88 550 ALA A C 1
ATOM 4319 O O . ALA A 1 550 ? 23.056 -19.481 -27.562 1.00 91.88 550 ALA A O 1
ATOM 4320 N N . VAL A 1 551 ? 23.702 -19.511 -29.715 1.00 92.06 551 VAL A N 1
ATOM 4321 C CA . VAL A 1 551 ? 23.469 -18.083 -29.989 1.00 92.06 551 VAL A CA 1
ATOM 4322 C C . VAL A 1 551 ? 22.765 -17.956 -31.334 1.00 92.06 551 VAL A C 1
ATOM 4324 O O . VAL A 1 551 ? 23.276 -18.452 -32.339 1.00 92.06 551 VAL A O 1
ATOM 4327 N N . GLU A 1 552 ? 21.599 -17.312 -31.365 1.00 92.94 552 GLU A N 1
ATOM 4328 C CA . GLU A 1 552 ? 20.913 -17.000 -32.622 1.00 92.94 552 GLU A CA 1
ATOM 4329 C C . GLU A 1 552 ? 21.608 -15.798 -33.266 1.00 92.94 552 GLU A C 1
ATOM 4331 O O . GLU A 1 552 ? 21.751 -14.736 -32.656 1.00 92.94 552 GLU A O 1
ATOM 4336 N N . SER A 1 553 ? 22.129 -15.985 -34.481 1.00 90.19 553 SER A N 1
ATOM 4337 C CA . SER A 1 553 ? 22.926 -14.956 -35.153 1.00 90.19 553 SER A CA 1
ATOM 4338 C C . SER A 1 553 ? 22.193 -14.218 -36.269 1.00 90.19 553 SER A C 1
ATOM 4340 O O . SER A 1 553 ? 22.761 -13.288 -36.844 1.00 90.19 553 SER A O 1
ATOM 4342 N N . THR A 1 554 ? 20.978 -14.649 -36.606 1.00 90.06 554 THR A N 1
ATOM 4343 C CA . THR A 1 554 ? 20.179 -14.126 -37.721 1.00 90.06 554 THR A CA 1
ATOM 4344 C C . THR A 1 554 ? 19.497 -12.805 -37.391 1.00 90.06 554 THR A C 1
ATOM 4346 O O . THR A 1 554 ? 19.250 -12.011 -38.298 1.00 90.06 554 THR A O 1
ATOM 4349 N N . SER A 1 555 ? 19.251 -12.534 -36.111 1.00 90.31 555 SER A N 1
ATOM 4350 C CA . SER A 1 555 ? 18.726 -11.270 -35.611 1.00 90.31 555 SER A CA 1
ATOM 4351 C C . SER A 1 555 ? 19.776 -10.537 -34.765 1.00 90.31 555 SER A C 1
ATOM 4353 O O . SER A 1 555 ? 20.545 -11.174 -34.037 1.00 90.31 555 SER A O 1
ATOM 4355 N N . PRO A 1 556 ? 19.816 -9.189 -34.785 1.00 88.75 556 PRO A N 1
ATOM 4356 C CA . PRO A 1 556 ? 20.625 -8.431 -33.827 1.00 88.75 556 PRO A CA 1
ATOM 4357 C C . PRO A 1 556 ? 20.177 -8.651 -32.373 1.00 88.75 556 PRO A C 1
ATOM 4359 O O . PRO A 1 556 ? 20.968 -8.458 -31.455 1.00 88.75 556 PRO A O 1
ATOM 4362 N N . PHE A 1 557 ? 18.931 -9.088 -32.168 1.00 90.19 557 PHE A N 1
ATOM 4363 C CA . PHE A 1 557 ? 18.372 -9.449 -30.865 1.00 90.19 557 PHE A CA 1
ATOM 4364 C C . PHE A 1 557 ? 18.192 -10.954 -30.702 1.00 90.19 557 PHE A C 1
ATOM 4366 O O . PHE A 1 557 ? 17.368 -11.375 -29.895 1.00 90.19 557 PHE A O 1
ATOM 4373 N N . GLY A 1 558 ? 18.885 -11.773 -31.493 1.00 91.56 558 GLY A N 1
ATOM 4374 C CA . GLY A 1 558 ? 18.807 -13.221 -31.357 1.00 91.56 558 GLY A CA 1
ATOM 4375 C C . GLY A 1 558 ? 18.986 -13.657 -29.901 1.00 91.56 558 GLY A C 1
ATOM 4376 O O . GLY A 1 558 ? 19.808 -13.066 -29.197 1.00 91.56 558 GLY A O 1
ATOM 4377 N N . PRO A 1 559 ? 18.216 -14.626 -29.380 1.00 94.25 559 PRO A N 1
ATOM 4378 C CA . PRO A 1 559 ? 18.453 -15.088 -28.024 1.00 94.25 559 PRO A CA 1
ATOM 4379 C C . PRO A 1 559 ? 19.794 -15.819 -27.924 1.00 94.25 559 PRO A C 1
ATOM 4381 O O . PRO A 1 559 ? 20.167 -16.622 -28.786 1.00 94.25 559 PRO A O 1
ATOM 4384 N N . THR A 1 560 ? 20.472 -15.593 -26.808 1.00 93.75 560 THR A N 1
ATOM 4385 C CA . THR A 1 560 ? 21.557 -16.439 -26.324 1.00 93.75 560 THR A CA 1
ATOM 4386 C C . THR A 1 560 ? 20.963 -17.433 -25.336 1.00 93.75 560 THR A C 1
ATOM 4388 O O . THR A 1 560 ? 20.327 -17.056 -24.351 1.00 93.75 560 THR A O 1
ATOM 4391 N N . VAL A 1 561 ? 21.160 -18.720 -25.614 1.00 94.88 561 VAL A N 1
ATOM 4392 C CA . VAL A 1 561 ? 20.707 -19.820 -24.764 1.00 94.88 561 VAL A CA 1
ATOM 4393 C C . VAL A 1 561 ? 21.852 -20.220 -23.846 1.00 94.88 561 VAL A C 1
ATOM 4395 O O . VAL A 1 561 ? 22.938 -20.569 -24.311 1.00 94.88 561 VAL A O 1
ATOM 4398 N N . LEU A 1 562 ? 21.601 -20.181 -22.544 1.00 94.12 562 LEU A N 1
ATOM 4399 C CA . LEU A 1 562 ? 22.520 -20.565 -21.483 1.00 94.12 562 LEU A CA 1
ATOM 4400 C C . LEU A 1 562 ? 22.051 -21.865 -20.818 1.00 94.12 562 LEU A C 1
ATOM 4402 O O . LEU A 1 562 ? 20.852 -22.151 -20.729 1.00 94.12 562 LEU A O 1
ATOM 4406 N N . GLU A 1 563 ? 23.005 -22.646 -20.324 1.00 94.75 563 GLU A N 1
ATOM 4407 C CA . GLU A 1 563 ? 22.726 -23.854 -19.544 1.00 94.75 563 GLU A CA 1
ATOM 4408 C C . GLU A 1 563 ? 22.020 -23.486 -18.222 1.00 94.75 563 GLU A C 1
ATOM 4410 O O . GLU A 1 563 ? 22.427 -22.560 -17.519 1.00 94.75 563 GLU A O 1
ATOM 4415 N N . ALA A 1 564 ? 20.939 -24.182 -17.869 1.00 94.38 564 ALA A N 1
ATOM 4416 C CA . ALA A 1 564 ? 20.309 -24.011 -16.561 1.00 94.38 564 ALA A CA 1
ATOM 4417 C C . ALA A 1 564 ? 21.027 -24.914 -15.543 1.00 94.38 564 ALA A C 1
ATOM 4419 O O . ALA A 1 564 ? 21.042 -26.128 -15.746 1.00 94.38 564 ALA A O 1
ATOM 4420 N N . PRO A 1 565 ? 21.615 -24.380 -14.456 1.00 91.00 565 PRO A N 1
ATOM 4421 C CA . PRO A 1 565 ? 22.290 -25.222 -13.475 1.00 91.00 565 PRO A CA 1
ATOM 4422 C C . PRO A 1 565 ? 21.327 -26.205 -12.790 1.00 91.00 565 PRO A C 1
ATOM 4424 O O . PRO A 1 565 ? 20.240 -25.814 -12.368 1.00 91.00 565 PRO A O 1
ATOM 4427 N N . ASP A 1 566 ? 21.749 -27.458 -12.586 1.00 86.50 566 ASP A N 1
ATOM 4428 C CA . ASP A 1 566 ? 20.912 -28.519 -11.985 1.00 86.50 566 ASP A CA 1
ATOM 4429 C C . ASP A 1 566 ? 20.393 -28.189 -10.574 1.00 86.50 566 ASP A C 1
ATOM 4431 O O . ASP A 1 566 ? 19.362 -28.701 -10.130 1.00 86.50 566 ASP A O 1
ATOM 4435 N N . HIS A 1 567 ? 21.123 -27.347 -9.840 1.00 84.75 567 HIS A N 1
ATOM 4436 C CA . HIS A 1 567 ? 20.762 -26.931 -8.487 1.00 84.75 567 HIS A CA 1
ATOM 4437 C C . HIS A 1 567 ? 19.712 -25.813 -8.463 1.00 84.75 567 HIS A C 1
ATOM 4439 O O . HIS A 1 567 ? 19.133 -25.557 -7.409 1.00 84.75 567 HIS A O 1
ATOM 4445 N N . LEU A 1 568 ? 19.442 -25.159 -9.596 1.00 85.62 568 LEU A N 1
ATOM 4446 C CA . LEU A 1 568 ? 18.409 -24.139 -9.693 1.00 85.62 568 LEU A CA 1
ATOM 4447 C C . LEU A 1 568 ? 17.047 -24.835 -9.592 1.00 85.62 568 LEU A C 1
ATOM 4449 O O . LEU A 1 568 ? 16.639 -25.548 -10.508 1.00 85.62 568 LEU A O 1
ATOM 4453 N N . ARG A 1 569 ? 16.348 -24.671 -8.463 1.00 84.50 569 ARG A N 1
ATOM 4454 C CA . ARG A 1 569 ? 15.051 -25.326 -8.186 1.00 84.50 569 ARG A CA 1
ATOM 4455 C C . ARG A 1 569 ? 13.835 -24.494 -8.579 1.00 84.50 569 ARG A C 1
ATOM 4457 O O . ARG A 1 569 ? 12.711 -24.964 -8.446 1.00 84.50 569 ARG A O 1
ATOM 4464 N N . THR A 1 570 ? 14.049 -23.288 -9.086 1.00 84.75 570 THR A N 1
ATOM 4465 C CA . THR A 1 570 ? 12.967 -22.375 -9.439 1.00 84.75 570 THR A CA 1
ATOM 4466 C C . THR A 1 570 ? 12.087 -22.926 -10.571 1.00 84.75 570 THR A C 1
ATOM 4468 O O . THR A 1 570 ? 12.626 -23.476 -11.546 1.00 84.75 570 THR A O 1
ATOM 4471 N N . PRO A 1 571 ? 10.752 -22.762 -10.501 1.00 89.50 571 PRO A N 1
ATOM 4472 C CA . PRO A 1 571 ? 9.872 -22.978 -11.645 1.00 89.50 571 PRO A CA 1
ATOM 4473 C C . PRO A 1 571 ? 10.286 -22.086 -12.822 1.00 89.50 571 PRO A C 1
ATOM 4475 O O . PRO A 1 571 ? 10.473 -20.884 -12.667 1.00 89.50 571 PRO A O 1
ATOM 4478 N N . GLY A 1 572 ? 10.459 -22.664 -14.010 1.00 93.81 572 GLY A N 1
ATOM 4479 C CA . GLY A 1 572 ? 10.775 -21.875 -15.204 1.00 93.81 572 GLY A CA 1
ATOM 4480 C C . GLY A 1 572 ? 9.527 -21.236 -15.816 1.00 93.81 572 GLY A C 1
ATOM 4481 O O . GLY A 1 572 ? 8.409 -21.706 -15.609 1.00 93.81 572 GLY A O 1
ATOM 4482 N N . LEU A 1 573 ? 9.695 -20.189 -16.616 1.00 96.19 573 LEU A N 1
ATOM 4483 C CA . LEU A 1 573 ? 8.605 -19.561 -17.359 1.00 96.19 573 LEU A CA 1
ATOM 4484 C C . LEU A 1 573 ? 8.212 -20.410 -18.573 1.00 96.19 573 LEU A C 1
ATOM 4486 O O . LEU A 1 573 ? 9.056 -20.997 -19.254 1.00 96.19 573 LEU A O 1
ATOM 4490 N N . ARG A 1 574 ? 6.918 -20.482 -18.882 1.00 95.88 574 ARG A N 1
ATOM 4491 C CA . ARG A 1 574 ? 6.446 -21.215 -20.066 1.00 95.88 574 ARG A CA 1
ATOM 4492 C C . ARG A 1 574 ? 6.646 -20.365 -21.311 1.00 95.88 574 ARG A C 1
ATOM 4494 O O . ARG A 1 574 ? 6.375 -19.175 -21.285 1.00 95.88 574 ARG A O 1
ATOM 4501 N N . LEU A 1 575 ? 7.081 -20.957 -22.416 1.00 96.00 575 LEU A N 1
ATOM 4502 C CA . LEU A 1 575 ? 7.225 -20.226 -23.674 1.00 96.00 575 LEU A CA 1
ATOM 4503 C C . LEU A 1 575 ? 5.887 -20.179 -24.426 1.00 96.00 575 LEU A C 1
ATOM 4505 O O . LEU A 1 575 ? 5.349 -21.224 -24.805 1.00 96.00 575 LEU A O 1
ATOM 4509 N N . ALA A 1 576 ? 5.359 -18.980 -24.680 1.00 94.00 576 ALA A N 1
ATOM 4510 C CA . ALA A 1 576 ? 4.185 -18.809 -25.526 1.00 94.00 576 ALA A CA 1
ATOM 4511 C C . ALA A 1 576 ? 4.564 -19.042 -26.996 1.00 94.00 576 ALA A C 1
ATOM 4513 O O . ALA A 1 576 ? 5.562 -18.528 -27.493 1.00 94.00 576 ALA A O 1
ATOM 4514 N N . THR A 1 577 ? 3.749 -19.820 -27.709 1.00 81.62 577 THR A N 1
ATOM 4515 C CA . THR A 1 577 ? 3.927 -20.073 -29.156 1.00 81.62 577 THR A CA 1
ATOM 4516 C C . THR A 1 577 ? 3.029 -19.222 -30.038 1.00 81.62 577 THR A C 1
ATOM 4518 O O . THR A 1 577 ? 3.179 -19.231 -31.256 1.00 81.62 577 THR A O 1
ATOM 4521 N N . GLY A 1 578 ? 2.062 -18.532 -29.437 1.00 89.25 578 GLY A N 1
ATOM 4522 C CA . GLY A 1 578 ? 1.137 -17.674 -30.157 1.00 89.25 578 GLY A CA 1
ATOM 4523 C C . GLY A 1 578 ? 1.750 -16.315 -30.470 1.00 89.25 578 GLY A C 1
ATOM 4524 O O . GLY A 1 578 ? 2.573 -15.802 -29.712 1.00 89.25 578 GLY A O 1
ATOM 4525 N N . ARG A 1 579 ? 1.275 -15.711 -31.562 1.00 93.00 579 ARG A N 1
ATOM 4526 C CA . ARG A 1 579 ? 1.571 -14.321 -31.903 1.00 93.00 579 ARG A CA 1
ATOM 4527 C C . ARG A 1 579 ? 1.066 -13.379 -30.821 1.00 93.00 579 ARG A C 1
ATOM 4529 O O . ARG A 1 579 ? -0.079 -13.515 -30.372 1.00 93.00 579 ARG A O 1
ATOM 4536 N N . LEU A 1 580 ? 1.891 -12.400 -30.461 1.00 94.88 580 LEU A N 1
ATOM 4537 C CA . LEU A 1 580 ? 1.507 -11.315 -29.565 1.00 94.88 580 LEU A CA 1
ATOM 4538 C C . LEU A 1 580 ? 0.279 -10.587 -30.140 1.00 94.88 580 LEU A C 1
ATOM 4540 O O . LEU A 1 580 ? 0.230 -10.292 -31.333 1.00 94.88 580 LEU A O 1
ATOM 4544 N N . GLN A 1 581 ? -0.730 -10.321 -29.313 1.00 96.25 581 GLN A N 1
ATOM 4545 C CA . GLN A 1 581 ? -1.972 -9.689 -29.767 1.00 96.25 581 GLN A CA 1
ATOM 4546 C C . GLN A 1 581 ? -1.969 -8.198 -29.437 1.00 96.25 581 GLN A C 1
ATOM 4548 O O . GLN A 1 581 ? -1.605 -7.801 -28.331 1.00 96.25 581 GLN A O 1
ATOM 4553 N N . LEU A 1 582 ? -2.430 -7.373 -30.379 1.00 96.75 582 LEU A N 1
ATOM 4554 C CA . LEU A 1 582 ? -2.617 -5.943 -30.152 1.00 96.75 582 LEU A CA 1
ATOM 4555 C C . LEU A 1 582 ? -3.596 -5.714 -28.987 1.00 96.75 582 LEU A C 1
ATOM 4557 O O . LEU A 1 582 ? -4.668 -6.317 -28.937 1.00 96.75 582 LEU A O 1
ATOM 4561 N N . GLY A 1 583 ? -3.228 -4.845 -28.049 1.00 94.12 583 GLY A N 1
ATOM 4562 C CA . GLY A 1 583 ? -3.998 -4.544 -26.843 1.00 94.12 583 GLY A CA 1
ATOM 4563 C C . GLY A 1 583 ? -3.890 -5.583 -25.723 1.00 94.12 583 GLY A C 1
ATOM 4564 O O . GLY A 1 583 ? -4.481 -5.362 -24.663 1.00 94.12 583 GLY A O 1
ATOM 4565 N N . ALA A 1 584 ? -3.154 -6.686 -25.917 1.00 93.75 584 ALA A N 1
ATOM 4566 C CA . ALA A 1 584 ? -2.914 -7.662 -24.859 1.00 93.75 584 ALA A CA 1
ATOM 4567 C C . ALA A 1 584 ? -2.154 -7.021 -23.696 1.00 93.75 584 ALA A C 1
ATOM 4569 O O . ALA A 1 584 ? -1.186 -6.292 -23.911 1.00 93.75 584 ALA A O 1
ATOM 4570 N N . THR A 1 585 ? -2.587 -7.310 -22.470 1.00 92.44 585 THR A N 1
ATOM 4571 C CA . THR A 1 585 ? -1.863 -6.914 -21.261 1.00 92.44 585 THR A CA 1
ATOM 4572 C C . THR A 1 585 ? -0.633 -7.793 -21.097 1.00 92.44 585 THR A C 1
ATOM 4574 O O . THR A 1 585 ? -0.737 -9.020 -21.157 1.00 92.44 585 THR A O 1
ATOM 4577 N N . VAL A 1 586 ? 0.506 -7.161 -20.842 1.00 96.06 586 VAL A N 1
ATOM 4578 C CA . VAL A 1 586 ? 1.787 -7.822 -20.608 1.00 96.06 586 VAL A CA 1
ATOM 4579 C C . VAL A 1 586 ? 2.450 -7.296 -19.340 1.00 96.06 586 VAL A C 1
ATOM 4581 O O . VAL A 1 586 ? 2.172 -6.187 -18.873 1.00 96.06 586 VAL A O 1
ATOM 4584 N N . GLN A 1 587 ? 3.354 -8.098 -18.796 1.00 93.00 587 GLN A N 1
ATOM 4585 C CA . GLN A 1 587 ? 4.233 -7.733 -17.696 1.00 93.00 587 GLN A CA 1
ATOM 4586 C C . GLN A 1 587 ? 5.685 -7.922 -18.116 1.00 93.00 587 GLN A C 1
ATOM 4588 O O . GLN A 1 587 ? 6.006 -8.827 -18.881 1.00 93.00 587 GLN A O 1
ATOM 4593 N N . MET A 1 588 ? 6.552 -7.051 -17.616 1.00 94.88 588 MET A N 1
ATOM 4594 C CA . MET A 1 588 ? 7.989 -7.076 -17.857 1.00 94.88 588 MET A CA 1
ATOM 4595 C C . MET A 1 588 ? 8.697 -7.046 -16.518 1.00 94.88 588 MET A C 1
ATOM 4597 O O . MET A 1 588 ? 8.348 -6.226 -15.669 1.00 94.88 588 MET A O 1
ATOM 4601 N N . LEU A 1 589 ? 9.691 -7.904 -16.326 1.00 90.56 589 LEU A N 1
ATOM 4602 C CA . LEU A 1 589 ? 10.484 -7.912 -15.104 1.00 90.56 589 LEU A CA 1
ATOM 4603 C C . LEU A 1 589 ? 11.949 -7.628 -15.420 1.00 90.56 589 LEU A C 1
ATOM 4605 O O . LEU A 1 589 ? 12.573 -8.328 -16.207 1.00 90.56 589 LEU A O 1
ATOM 4609 N N . VAL A 1 590 ? 12.495 -6.607 -14.770 1.00 88.94 590 VAL A N 1
ATOM 4610 C CA . VAL A 1 590 ? 13.845 -6.104 -15.017 1.00 88.94 590 VAL A CA 1
ATOM 4611 C C . VAL A 1 590 ? 14.731 -6.419 -13.822 1.00 88.94 590 VAL A C 1
ATOM 4613 O O . VAL A 1 590 ? 14.472 -5.928 -12.722 1.00 88.94 590 VAL A O 1
ATOM 4616 N N . ALA A 1 591 ? 15.793 -7.194 -14.038 1.00 83.94 591 ALA A N 1
ATOM 4617 C CA . ALA A 1 591 ? 16.773 -7.522 -12.999 1.00 83.94 591 ALA A CA 1
ATOM 4618 C C . ALA A 1 591 ? 18.091 -6.742 -13.138 1.00 83.94 591 ALA A C 1
ATOM 4620 O O . ALA A 1 591 ? 18.897 -6.727 -12.211 1.00 83.94 591 ALA A O 1
ATOM 4621 N N . ALA A 1 592 ? 18.308 -6.055 -14.262 1.00 80.25 592 ALA A N 1
ATOM 4622 C CA . ALA A 1 592 ? 19.482 -5.217 -14.492 1.00 80.25 592 ALA A CA 1
ATOM 4623 C C . ALA A 1 592 ? 19.116 -3.883 -15.150 1.00 80.25 592 ALA A C 1
ATOM 4625 O O . ALA A 1 592 ? 18.217 -3.819 -15.984 1.00 80.25 592 ALA A O 1
ATOM 4626 N N . GLY A 1 593 ? 19.841 -2.825 -14.784 1.00 70.81 593 GLY A N 1
ATOM 4627 C CA . GLY A 1 593 ? 19.633 -1.467 -15.285 1.00 70.81 593 GLY A CA 1
ATOM 4628 C C . GLY A 1 593 ? 19.547 -0.434 -14.162 1.00 70.81 593 GLY A C 1
ATOM 4629 O O . GLY A 1 593 ? 19.712 -0.752 -12.985 1.00 70.81 593 GLY A O 1
ATOM 4630 N N . ALA A 1 594 ? 19.285 0.823 -14.531 1.00 60.53 594 ALA A N 1
ATOM 4631 C CA . ALA A 1 594 ? 19.130 1.919 -13.567 1.00 60.53 594 ALA A CA 1
ATOM 4632 C C . ALA A 1 594 ? 17.895 1.751 -12.661 1.00 60.53 594 ALA A C 1
ATOM 4634 O O . ALA A 1 594 ? 17.860 2.288 -11.557 1.00 60.53 594 ALA A O 1
ATOM 4635 N N . VAL A 1 595 ? 16.894 1.002 -13.131 1.00 66.44 595 VAL A N 1
ATOM 4636 C CA . VAL A 1 595 ? 15.665 0.682 -12.403 1.00 66.44 595 VAL A CA 1
ATOM 4637 C C . VAL A 1 595 ? 15.402 -0.812 -12.565 1.00 66.44 595 VAL A C 1
ATOM 4639 O O . VAL A 1 595 ? 15.349 -1.305 -13.689 1.00 66.44 595 VAL A O 1
ATOM 4642 N N . THR A 1 596 ? 15.244 -1.517 -11.447 1.00 78.38 596 THR A N 1
ATOM 4643 C CA . THR A 1 596 ? 14.859 -2.936 -11.397 1.00 78.38 596 THR A CA 1
ATOM 4644 C C . THR A 1 596 ? 13.432 -3.060 -10.868 1.00 78.38 596 THR A C 1
ATOM 4646 O O . THR A 1 596 ? 12.932 -2.144 -10.213 1.00 78.38 596 THR A O 1
ATOM 4649 N N . GLY A 1 597 ? 12.755 -4.165 -11.177 1.00 79.69 597 GLY A N 1
ATOM 4650 C CA . GLY A 1 597 ? 11.383 -4.425 -10.739 1.00 79.69 597 GLY A CA 1
ATOM 4651 C C . GLY A 1 597 ? 10.419 -4.730 -11.881 1.00 79.69 597 GLY A C 1
ATOM 4652 O O . GLY A 1 597 ? 10.822 -4.993 -13.015 1.00 79.69 597 GLY A O 1
ATOM 4653 N N . ILE A 1 598 ? 9.125 -4.742 -11.554 1.00 84.06 598 ILE A N 1
ATOM 4654 C CA . ILE A 1 598 ? 8.056 -5.151 -12.469 1.00 84.06 598 ILE A CA 1
ATOM 4655 C C . ILE A 1 598 ? 7.405 -3.924 -13.095 1.00 84.06 598 ILE A C 1
ATOM 4657 O O . ILE A 1 598 ? 6.971 -3.004 -12.401 1.00 84.06 598 ILE A O 1
ATOM 4661 N N . SER A 1 599 ? 7.257 -3.965 -14.412 1.00 86.06 599 SER A N 1
ATOM 4662 C CA . SER A 1 599 ? 6.463 -3.029 -15.191 1.00 86.06 599 SER A CA 1
ATOM 4663 C C . SER A 1 599 ? 5.289 -3.753 -15.841 1.00 86.06 599 SER A C 1
ATOM 4665 O O . SER A 1 599 ? 5.360 -4.938 -16.159 1.00 86.06 599 SER A O 1
ATOM 4667 N N . SER A 1 600 ? 4.172 -3.057 -16.012 1.00 88.25 600 SER A N 1
ATOM 4668 C CA . SER A 1 600 ? 2.986 -3.576 -16.696 1.00 88.25 600 SER A CA 1
ATOM 4669 C C . SER A 1 600 ? 2.622 -2.637 -17.829 1.00 88.25 600 SER A C 1
ATOM 4671 O O . SER A 1 600 ? 2.757 -1.422 -17.685 1.00 88.25 600 SER A O 1
ATOM 4673 N N . GLY A 1 601 ? 2.139 -3.204 -18.926 1.00 89.94 601 GLY A N 1
ATOM 4674 C CA . GLY A 1 601 ? 1.702 -2.440 -20.084 1.00 89.94 601 GLY A CA 1
ATOM 4675 C C . GLY A 1 601 ? 0.785 -3.245 -20.993 1.00 89.94 601 GLY A C 1
ATOM 4676 O O . GLY A 1 601 ? 0.325 -4.338 -20.654 1.00 89.94 601 GLY A O 1
ATOM 4677 N N . ARG A 1 602 ? 0.512 -2.689 -22.161 1.00 93.31 602 ARG A N 1
ATOM 4678 C CA . ARG A 1 602 ? -0.259 -3.255 -23.253 1.00 93.31 602 ARG A CA 1
ATOM 4679 C C . ARG A 1 602 ? 0.538 -3.155 -24.532 1.00 93.31 602 ARG A C 1
ATOM 4681 O O . ARG A 1 602 ? 1.298 -2.215 -24.733 1.00 93.31 602 ARG A O 1
ATOM 4688 N N . VAL A 1 603 ? 0.291 -4.101 -25.421 1.00 96.88 603 VAL A N 1
ATOM 4689 C CA . VAL A 1 603 ? 0.816 -4.064 -26.784 1.00 96.88 603 VAL A CA 1
ATOM 4690 C C . VAL A 1 603 ? 0.109 -2.957 -27.566 1.00 96.88 603 VAL A C 1
ATOM 4692 O O . VAL A 1 603 ? -1.086 -3.073 -27.843 1.00 96.88 603 VAL A O 1
ATOM 4695 N N . THR A 1 604 ? 0.819 -1.890 -27.919 1.00 96.56 604 THR A N 1
ATOM 4696 C CA . THR A 1 604 ? 0.278 -0.731 -28.652 1.00 96.56 604 THR A CA 1
ATOM 4697 C C . THR A 1 604 ? 0.495 -0.819 -30.153 1.00 96.56 604 THR A C 1
ATOM 4699 O O . THR A 1 604 ? -0.309 -0.278 -30.912 1.00 96.56 604 THR A O 1
ATOM 4702 N N . ALA A 1 605 ? 1.528 -1.537 -30.591 1.00 96.88 605 ALA A N 1
ATOM 4703 C CA . ALA A 1 605 ? 1.783 -1.809 -31.996 1.00 96.88 605 ALA A CA 1
ATOM 4704 C C . ALA A 1 605 ? 2.474 -3.164 -32.183 1.00 96.88 605 ALA A C 1
ATOM 4706 O O . ALA A 1 605 ? 3.183 -3.658 -31.306 1.00 96.88 605 ALA A O 1
ATOM 4707 N N . LEU A 1 606 ? 2.262 -3.751 -33.356 1.00 97.12 606 LEU A N 1
ATOM 4708 C CA . LEU A 1 606 ? 2.979 -4.925 -33.847 1.00 97.12 606 LEU A CA 1
ATOM 4709 C C . LEU A 1 606 ? 3.774 -4.512 -35.084 1.00 97.12 606 LEU A C 1
ATOM 4711 O O . LEU A 1 606 ? 3.380 -3.576 -35.781 1.00 97.12 606 LEU A O 1
ATOM 4715 N N . ASP A 1 607 ? 4.861 -5.227 -35.363 1.00 95.50 607 ASP A N 1
ATOM 4716 C CA . ASP A 1 607 ? 5.738 -4.979 -36.512 1.00 95.50 607 ASP A CA 1
ATOM 4717 C C . ASP A 1 607 ? 6.331 -3.552 -36.531 1.00 95.50 607 ASP A C 1
ATOM 4719 O O . ASP A 1 607 ? 6.594 -2.977 -37.588 1.00 95.50 607 ASP A O 1
ATOM 4723 N N . ALA A 1 608 ? 6.548 -2.976 -35.346 1.00 95.88 608 ALA A N 1
ATOM 4724 C CA . ALA A 1 608 ? 7.138 -1.660 -35.168 1.00 95.88 608 ALA A CA 1
ATOM 4725 C C . ALA A 1 608 ? 8.610 -1.644 -35.606 1.00 95.88 608 ALA A C 1
ATOM 4727 O O . ALA A 1 608 ? 9.329 -2.645 -35.491 1.00 95.88 608 ALA A O 1
ATOM 4728 N N . SER A 1 609 ? 9.052 -0.471 -36.062 1.00 94.50 609 SER A N 1
ATOM 4729 C CA . SER A 1 609 ? 10.440 -0.206 -36.434 1.00 94.50 609 SER A CA 1
ATOM 4730 C C . SER A 1 609 ? 10.989 0.966 -35.641 1.00 94.50 609 SER A C 1
ATOM 4732 O O . SER A 1 609 ? 10.369 2.028 -35.587 1.00 94.50 609 SER A O 1
ATOM 4734 N N . ILE A 1 610 ? 12.176 0.791 -35.070 1.00 93.69 610 ILE A N 1
ATOM 4735 C CA . ILE A 1 610 ? 12.880 1.832 -34.319 1.00 93.69 610 ILE A CA 1
ATOM 4736 C C . ILE A 1 610 ? 14.349 1.867 -34.701 1.00 93.69 610 ILE A C 1
ATOM 4738 O O . ILE A 1 610 ? 14.908 0.891 -35.196 1.00 93.69 610 ILE A O 1
ATOM 4742 N N . ARG A 1 611 ? 15.002 2.989 -34.407 1.00 91.12 611 ARG A N 1
ATOM 4743 C CA . ARG A 1 611 ? 16.453 3.106 -34.506 1.00 91.12 611 ARG A CA 1
ATOM 4744 C C . ARG A 1 611 ? 17.078 2.994 -33.122 1.00 91.12 611 ARG A C 1
ATOM 4746 O O . ARG A 1 611 ? 16.887 3.879 -32.294 1.00 91.12 611 ARG A O 1
ATOM 4753 N N . ILE A 1 612 ? 17.867 1.950 -32.898 1.00 87.19 612 ILE A N 1
ATOM 4754 C CA . ILE A 1 612 ? 18.679 1.781 -31.689 1.00 87.19 612 ILE A CA 1
ATOM 4755 C C . ILE A 1 612 ? 20.099 2.258 -31.990 1.00 87.19 612 ILE A C 1
ATOM 4757 O O . ILE A 1 612 ? 20.663 1.904 -33.021 1.00 87.19 612 ILE A O 1
ATOM 4761 N N . ALA A 1 613 ? 20.678 3.080 -31.111 1.00 81.62 613 ALA A N 1
ATOM 4762 C CA . ALA A 1 613 ? 21.932 3.792 -31.376 1.00 81.62 613 ALA A CA 1
ATOM 4763 C C . ALA A 1 613 ? 23.094 2.878 -31.814 1.00 81.62 613 ALA A C 1
ATOM 4765 O O . ALA A 1 613 ? 23.824 3.239 -32.735 1.00 81.62 613 ALA A O 1
ATOM 4766 N N . GLU A 1 614 ? 23.233 1.702 -31.195 1.00 81.81 614 GLU A N 1
ATOM 4767 C CA . GLU A 1 614 ? 24.342 0.769 -31.452 1.00 81.81 614 GLU A CA 1
ATOM 4768 C C . GLU A 1 614 ? 24.044 -0.263 -32.550 1.00 81.81 614 GLU A C 1
ATOM 4770 O O . GLU A 1 614 ? 24.968 -0.798 -33.155 1.00 81.81 614 GLU A O 1
ATOM 4775 N N . ILE A 1 615 ? 22.766 -0.513 -32.846 1.00 86.44 615 ILE A N 1
ATOM 4776 C CA . ILE A 1 615 ? 22.330 -1.587 -33.756 1.00 86.44 615 ILE A CA 1
ATOM 4777 C C . ILE A 1 615 ? 21.878 -1.031 -35.115 1.00 86.44 615 ILE A C 1
ATOM 4779 O O . ILE A 1 615 ? 22.057 -1.672 -36.147 1.00 86.44 615 ILE A O 1
ATOM 4783 N N . GLY A 1 616 ? 21.334 0.187 -35.143 1.00 91.44 616 GLY A N 1
ATOM 4784 C CA . GLY A 1 616 ? 20.729 0.795 -36.325 1.00 91.44 616 GLY A CA 1
ATOM 4785 C C . GLY A 1 616 ? 19.208 0.650 -36.348 1.00 91.44 616 GLY A C 1
ATOM 4786 O O . GLY A 1 616 ? 18.564 0.599 -35.302 1.00 91.44 616 GLY A O 1
ATOM 4787 N N . GLU A 1 617 ? 18.622 0.669 -37.546 1.00 93.38 617 GLU A N 1
ATOM 4788 C CA . GLU A 1 617 ? 17.185 0.427 -37.712 1.00 93.38 617 GLU A CA 1
ATOM 4789 C C . GLU A 1 617 ? 16.873 -1.054 -37.531 1.00 93.38 617 GLU A C 1
ATOM 4791 O O . GLU A 1 617 ? 17.478 -1.906 -38.182 1.00 93.38 617 GLU A O 1
ATOM 4796 N N . VAL A 1 618 ? 15.901 -1.345 -36.670 1.00 92.50 618 VAL A N 1
ATOM 4797 C CA . VAL A 1 618 ? 15.386 -2.695 -36.468 1.00 92.50 618 VAL A CA 1
ATOM 4798 C C . VAL A 1 618 ? 13.873 -2.682 -36.581 1.00 92.50 618 VAL A C 1
ATOM 4800 O O . VAL A 1 618 ? 13.225 -1.746 -36.117 1.00 92.50 618 VAL A O 1
ATOM 4803 N N . ALA A 1 619 ? 13.332 -3.711 -37.225 1.00 95.19 619 ALA A N 1
ATOM 4804 C CA . ALA A 1 619 ? 11.916 -3.878 -37.527 1.00 95.19 619 ALA A CA 1
ATOM 4805 C C . ALA A 1 619 ? 11.375 -5.175 -36.910 1.00 95.19 619 ALA A C 1
ATOM 4807 O O . ALA A 1 619 ? 12.144 -6.009 -36.431 1.00 95.19 619 ALA A O 1
ATOM 4808 N N . GLY A 1 620 ? 10.054 -5.362 -36.962 1.00 95.19 620 GLY A N 1
ATOM 4809 C CA . GLY A 1 620 ? 9.412 -6.584 -36.464 1.00 95.19 620 GLY A CA 1
ATOM 4810 C C . GLY A 1 620 ? 9.307 -6.637 -34.939 1.00 95.19 620 GLY A C 1
ATOM 4811 O O . GLY A 1 620 ? 9.251 -7.721 -34.362 1.00 95.19 620 GLY A O 1
ATOM 4812 N N . LEU A 1 621 ? 9.321 -5.478 -34.275 1.00 96.75 621 LEU A N 1
ATOM 4813 C CA . LEU A 1 621 ? 9.193 -5.381 -32.823 1.00 96.75 621 LEU A CA 1
ATOM 4814 C C . LEU A 1 621 ? 7.733 -5.202 -32.405 1.00 96.75 621 LEU A C 1
ATOM 4816 O O . LEU A 1 621 ? 6.903 -4.706 -33.166 1.00 96.75 621 LEU A O 1
ATOM 4820 N N . ALA A 1 622 ? 7.425 -5.571 -31.167 1.00 97.38 622 ALA A N 1
ATOM 4821 C CA . ALA A 1 622 ? 6.187 -5.168 -30.517 1.00 97.38 622 ALA A CA 1
ATOM 4822 C C . ALA A 1 622 ? 6.436 -3.916 -29.673 1.00 97.38 622 ALA A C 1
ATOM 4824 O O . ALA A 1 622 ? 7.369 -3.889 -28.871 1.00 97.38 622 ALA A O 1
ATOM 4825 N N . GLU A 1 623 ? 5.601 -2.897 -29.844 1.00 97.06 623 GLU A N 1
ATOM 4826 C CA . GLU A 1 623 ? 5.604 -1.703 -29.001 1.00 97.06 623 GLU A CA 1
ATOM 4827 C C . GLU A 1 623 ? 4.680 -1.924 -27.803 1.00 97.06 623 GLU A C 1
ATOM 4829 O O . GLU A 1 623 ? 3.571 -2.448 -27.951 1.00 97.06 623 GLU A O 1
ATOM 4834 N N . LEU A 1 624 ? 5.148 -1.539 -26.620 1.00 96.19 624 LEU A N 1
ATOM 4835 C CA . LEU A 1 624 ? 4.479 -1.717 -25.340 1.00 96.19 624 LEU A CA 1
ATOM 4836 C C . LEU A 1 624 ? 4.352 -0.357 -24.643 1.00 96.19 624 LEU A C 1
ATOM 4838 O O . LEU A 1 624 ? 5.340 0.363 -24.569 1.00 96.19 624 LEU A O 1
ATOM 4842 N N . ASP A 1 625 ? 3.203 -0.024 -24.050 1.00 92.81 625 ASP A N 1
ATOM 4843 C CA . ASP A 1 625 ? 3.024 1.206 -23.238 1.00 92.81 625 ASP A CA 1
ATOM 4844 C C . ASP A 1 625 ? 3.550 1.096 -21.788 1.00 92.81 625 ASP A C 1
ATOM 4846 O O . ASP A 1 625 ? 3.223 1.908 -20.918 1.00 92.81 625 ASP A O 1
ATOM 4850 N N . GLY A 1 626 ? 4.348 0.064 -21.506 1.00 86.94 626 GLY A N 1
ATOM 4851 C CA . GLY A 1 626 ? 4.973 -0.125 -20.205 1.00 86.94 626 GLY A CA 1
ATOM 4852 C C . GLY A 1 626 ? 6.342 0.551 -20.127 1.00 86.94 626 GLY A C 1
ATOM 4853 O O . GLY A 1 626 ? 7.119 0.536 -21.081 1.00 86.94 626 GLY A O 1
ATOM 4854 N N . VAL A 1 627 ? 6.659 1.107 -18.957 1.00 85.50 627 VAL A N 1
ATOM 4855 C CA . VAL A 1 627 ? 7.917 1.827 -18.704 1.00 85.50 627 VAL A CA 1
ATOM 4856 C C . VAL A 1 627 ? 9.004 0.851 -18.293 1.00 85.50 627 VAL A C 1
ATOM 4858 O O . VAL A 1 627 ? 8.865 0.169 -17.277 1.00 85.50 627 VAL A O 1
ATOM 4861 N N . VAL A 1 628 ? 10.102 0.826 -19.036 1.00 86.00 628 VAL A N 1
ATOM 4862 C CA . VAL A 1 628 ? 11.289 0.042 -18.708 1.00 86.00 628 VAL A CA 1
ATOM 4863 C C . VAL A 1 628 ? 12.522 0.911 -18.937 1.00 86.00 628 VAL A C 1
ATOM 4865 O O . VAL A 1 628 ? 12.638 1.577 -19.963 1.00 86.00 628 VAL A O 1
ATOM 4868 N N . ALA A 1 629 ? 13.442 0.943 -17.973 1.00 80.56 629 ALA A N 1
ATOM 4869 C CA . ALA A 1 629 ? 14.622 1.791 -18.077 1.00 80.56 629 ALA A CA 1
ATOM 4870 C C . ALA A 1 629 ? 15.620 1.285 -19.138 1.00 80.56 629 ALA A C 1
ATOM 4872 O O . ALA A 1 629 ? 15.716 0.077 -19.369 1.00 80.56 629 ALA A O 1
ATOM 4873 N N . PRO A 1 630 ? 16.420 2.179 -19.751 1.00 76.75 630 PRO A N 1
ATOM 4874 C CA . PRO A 1 630 ? 17.577 1.771 -20.541 1.00 76.75 630 PRO A CA 1
ATOM 4875 C C . PRO A 1 630 ? 18.479 0.796 -19.765 1.00 76.75 630 PRO A C 1
ATOM 4877 O O . PRO A 1 630 ? 18.738 0.993 -18.575 1.00 76.75 630 PRO A O 1
ATOM 4880 N N . GLY A 1 631 ? 18.954 -0.255 -20.439 1.00 70.75 631 GLY A N 1
ATOM 4881 C CA . GLY A 1 631 ? 19.758 -1.329 -19.832 1.00 70.75 631 GLY A CA 1
ATOM 4882 C C . GLY A 1 631 ? 18.964 -2.558 -19.373 1.00 70.75 631 GLY A C 1
ATOM 4883 O O . GLY A 1 631 ? 19.558 -3.547 -18.964 1.00 70.75 631 GLY A O 1
ATOM 4884 N N . ALA A 1 632 ? 17.638 -2.543 -19.503 1.00 82.25 632 ALA A N 1
ATOM 4885 C CA . ALA A 1 632 ? 16.767 -3.679 -19.201 1.00 82.25 632 ALA A CA 1
ATOM 4886 C C . ALA A 1 632 ? 16.646 -4.714 -20.338 1.00 82.25 632 ALA A C 1
ATOM 4888 O O . ALA A 1 632 ? 15.648 -5.435 -20.419 1.00 82.25 632 ALA A O 1
ATOM 4889 N N . SER A 1 633 ? 17.617 -4.753 -21.253 1.00 89.69 633 SER A N 1
ATOM 4890 C CA . SER A 1 633 ? 17.585 -5.699 -22.370 1.00 89.69 633 SER A CA 1
ATOM 4891 C C . SER A 1 633 ? 17.553 -7.137 -21.851 1.00 89.69 633 SER A C 1
ATOM 4893 O O . SER A 1 633 ? 18.145 -7.442 -20.811 1.00 89.69 633 SER A O 1
ATOM 4895 N N . GLY A 1 634 ? 16.796 -7.991 -22.535 1.00 93.19 634 GLY A N 1
ATOM 4896 C CA . GLY A 1 634 ? 16.585 -9.388 -22.159 1.00 93.19 634 GLY A CA 1
ATOM 4897 C C . GLY A 1 634 ? 15.529 -9.613 -21.068 1.00 93.19 634 GLY A C 1
ATOM 4898 O O . GLY A 1 634 ? 15.242 -10.761 -20.739 1.00 93.19 634 GLY A O 1
ATOM 4899 N N . ALA A 1 635 ? 14.899 -8.558 -20.532 1.00 95.62 635 ALA A N 1
ATOM 4900 C CA . ALA A 1 635 ? 13.804 -8.698 -19.569 1.00 95.62 635 ALA A CA 1
ATOM 4901 C C . ALA A 1 635 ? 12.625 -9.481 -20.182 1.00 95.62 635 ALA A C 1
ATOM 4903 O O . ALA A 1 635 ? 12.149 -9.087 -21.253 1.00 95.62 635 ALA A O 1
ATOM 4904 N N . PRO A 1 636 ? 12.124 -10.560 -19.545 1.00 97.62 636 PRO A N 1
ATOM 4905 C CA . PRO A 1 636 ? 11.021 -11.339 -20.096 1.00 97.62 636 PRO A CA 1
ATOM 4906 C C . PRO A 1 636 ? 9.759 -10.486 -20.199 1.00 97.62 636 PRO A C 1
ATOM 4908 O O . PRO A 1 636 ? 9.406 -9.766 -19.266 1.00 97.62 636 PRO A O 1
ATOM 4911 N N . VAL A 1 637 ? 9.060 -10.605 -21.326 1.00 97.56 637 VAL A N 1
ATOM 4912 C CA . VAL A 1 637 ? 7.718 -10.055 -21.534 1.00 97.56 637 VAL A CA 1
ATOM 4913 C C . VAL A 1 637 ? 6.749 -11.220 -21.437 1.00 97.56 637 VAL A C 1
ATOM 4915 O O . VAL A 1 637 ? 6.784 -12.120 -22.279 1.00 97.56 637 VAL A O 1
ATOM 4918 N N . VAL A 1 638 ? 5.892 -11.216 -20.420 1.00 97.31 638 VAL A N 1
ATOM 4919 C CA . VAL A 1 638 ? 4.942 -12.301 -20.161 1.00 97.31 638 VAL A CA 1
ATOM 4920 C C . VAL A 1 638 ? 3.495 -11.836 -20.265 1.00 97.31 638 VAL A C 1
ATOM 4922 O O . VAL A 1 638 ? 3.181 -10.679 -19.984 1.00 97.31 638 VAL A O 1
ATOM 4925 N N . ASP A 1 639 ? 2.604 -12.736 -20.671 1.00 95.88 639 ASP A N 1
ATOM 4926 C CA . ASP A 1 639 ? 1.161 -12.496 -20.639 1.00 95.88 639 ASP A CA 1
ATOM 4927 C C . ASP A 1 639 ? 0.563 -12.685 -19.229 1.00 95.88 639 ASP A C 1
ATOM 4929 O O . ASP A 1 639 ? 1.255 -12.958 -18.248 1.00 95.88 639 ASP A O 1
ATOM 4933 N N . ALA A 1 640 ? -0.764 -12.569 -19.120 1.00 87.50 640 ALA A N 1
ATOM 4934 C CA . ALA A 1 640 ? -1.496 -12.766 -17.866 1.00 87.50 640 ALA A CA 1
ATOM 4935 C C . ALA A 1 640 ? -1.385 -14.191 -17.276 1.00 87.50 640 ALA A C 1
ATOM 4937 O O . ALA A 1 640 ? -1.785 -14.405 -16.133 1.00 87.50 640 ALA A O 1
ATOM 4938 N N . THR A 1 641 ? -0.879 -15.160 -18.045 1.00 89.00 641 THR A N 1
ATOM 4939 C CA . THR A 1 641 ? -0.613 -16.540 -17.608 1.00 89.00 641 THR A CA 1
ATOM 4940 C C . THR A 1 641 ? 0.858 -16.779 -17.270 1.00 89.00 641 THR A C 1
ATOM 4942 O O . THR A 1 641 ? 1.228 -17.912 -16.978 1.00 89.00 641 THR A O 1
ATOM 4945 N N . LEU A 1 642 ? 1.686 -15.727 -17.303 1.00 92.00 642 LEU A N 1
ATOM 4946 C CA . LEU A 1 642 ? 3.142 -15.771 -17.134 1.00 92.00 642 LEU A CA 1
ATOM 4947 C C . LEU A 1 642 ? 3.870 -16.567 -18.220 1.00 92.00 642 LEU A C 1
ATOM 4949 O O . LEU A 1 642 ? 5.002 -17.018 -18.029 1.00 92.00 642 LEU A O 1
ATOM 4953 N N . SER A 1 643 ? 3.234 -16.715 -19.382 1.00 95.56 643 SER A N 1
ATOM 4954 C CA . SER A 1 643 ? 3.892 -17.293 -20.543 1.00 95.56 643 SER A CA 1
ATOM 4955 C C . SER A 1 643 ? 4.721 -16.215 -21.240 1.00 95.56 643 SER A C 1
ATOM 4957 O O . SER A 1 643 ? 4.212 -15.138 -21.538 1.00 95.56 643 SER A O 1
ATOM 4959 N N . VAL A 1 644 ? 5.995 -16.497 -21.513 1.00 97.56 644 VAL A N 1
ATOM 4960 C CA . VAL A 1 644 ? 6.927 -15.612 -22.221 1.00 97.56 644 VAL A CA 1
ATOM 4961 C C . VAL A 1 644 ? 6.455 -15.425 -23.651 1.00 97.56 644 VAL A C 1
ATOM 4963 O O . VAL A 1 644 ? 6.468 -16.365 -24.443 1.00 97.56 644 VAL A O 1
ATOM 4966 N N . CYS A 1 645 ? 6.069 -14.203 -23.991 1.00 97.50 645 CYS A N 1
ATOM 4967 C CA . CYS A 1 645 ? 5.671 -13.815 -25.339 1.00 97.50 645 CYS A CA 1
ATOM 4968 C C . CYS A 1 645 ? 6.750 -13.014 -26.080 1.00 97.50 645 CYS A C 1
ATOM 4970 O O . CYS A 1 645 ? 6.565 -12.664 -27.244 1.00 97.50 645 CYS A O 1
ATOM 4972 N N . GLY A 1 646 ? 7.872 -12.720 -25.424 1.00 97.38 646 GLY A N 1
ATOM 4973 C CA . GLY A 1 646 ? 9.028 -12.029 -25.985 1.00 97.38 646 GLY A CA 1
ATOM 4974 C C . GLY A 1 646 ? 9.977 -11.581 -24.879 1.00 97.38 646 GLY A C 1
ATOM 4975 O O . GLY A 1 646 ? 9.826 -11.979 -23.725 1.00 97.38 646 GLY A O 1
ATOM 4976 N N . PHE A 1 647 ? 10.928 -10.721 -25.217 1.00 97.19 647 PHE A N 1
ATOM 4977 C CA . PHE A 1 647 ? 11.742 -10.008 -24.232 1.00 97.19 647 PHE A CA 1
ATOM 4978 C C . PHE A 1 647 ? 12.025 -8.580 -24.686 1.00 97.19 647 PHE A C 1
ATOM 4980 O O . PHE A 1 647 ? 11.983 -8.281 -25.880 1.00 97.19 647 PHE A O 1
ATOM 4987 N N . VAL A 1 648 ? 12.287 -7.693 -23.730 1.00 96.00 648 VAL A N 1
ATOM 4988 C CA . VAL A 1 648 ? 12.575 -6.278 -23.982 1.00 96.00 648 VAL A CA 1
ATOM 4989 C C . VAL A 1 648 ? 13.924 -6.140 -24.684 1.00 96.00 648 VAL A C 1
ATOM 4991 O O . VAL A 1 648 ? 14.905 -6.754 -24.274 1.00 96.00 648 VAL A O 1
ATOM 4994 N N . VAL A 1 649 ? 13.970 -5.306 -25.722 1.00 94.06 649 VAL A N 1
ATOM 4995 C CA . VAL A 1 649 ? 15.194 -4.954 -26.469 1.00 94.06 649 VAL A CA 1
ATOM 4996 C C . VAL A 1 649 ? 15.501 -3.457 -26.438 1.00 94.06 649 VAL A C 1
ATOM 4998 O O . VAL A 1 649 ? 16.627 -3.040 -26.690 1.00 94.06 649 VAL A O 1
ATOM 5001 N N . ALA A 1 650 ? 14.505 -2.630 -26.113 1.00 91.69 650 ALA A N 1
ATOM 5002 C CA . ALA A 1 650 ? 14.679 -1.206 -25.867 1.00 91.69 650 ALA A CA 1
ATOM 5003 C C . ALA A 1 650 ? 13.632 -0.714 -24.863 1.00 91.69 650 ALA A C 1
ATOM 5005 O O . ALA A 1 650 ? 12.484 -1.153 -24.892 1.00 91.69 650 ALA A O 1
ATOM 5006 N N . GLY A 1 651 ? 14.023 0.220 -24.001 1.00 89.12 651 GLY A N 1
ATOM 5007 C CA . GLY A 1 651 ? 13.145 0.848 -23.019 1.00 89.12 651 GLY A CA 1
ATOM 5008 C C . GLY A 1 651 ? 13.333 2.363 -22.995 1.00 89.12 651 GLY A C 1
ATOM 5009 O O . GLY A 1 651 ? 14.384 2.872 -23.393 1.00 89.12 651 GLY A O 1
ATOM 5010 N N . SER A 1 652 ? 12.314 3.074 -22.523 1.00 82.12 652 SER A N 1
ATOM 5011 C CA . SER A 1 652 ? 12.316 4.522 -22.333 1.00 82.12 652 SER A CA 1
ATOM 5012 C C . SER A 1 652 ? 11.858 4.869 -20.916 1.00 82.12 652 SER A C 1
ATOM 5014 O O . SER A 1 652 ? 10.888 4.308 -20.407 1.00 82.12 652 SER A O 1
ATOM 5016 N N . ILE A 1 653 ? 12.552 5.823 -20.289 1.00 73.06 653 ILE A N 1
ATOM 5017 C CA . ILE A 1 653 ? 12.108 6.481 -19.047 1.00 73.06 653 ILE A CA 1
ATOM 5018 C C . ILE A 1 653 ? 11.428 7.827 -19.311 1.00 73.06 653 ILE A C 1
ATOM 5020 O O . ILE A 1 653 ? 11.035 8.497 -18.358 1.00 73.06 653 ILE A O 1
ATOM 5024 N N . ASP A 1 654 ? 11.329 8.248 -20.574 1.00 76.56 654 ASP A N 1
ATOM 5025 C CA . ASP A 1 654 ? 10.675 9.503 -20.926 1.00 76.56 654 ASP A CA 1
ATOM 5026 C C . ASP A 1 654 ? 9.162 9.364 -20.689 1.00 76.56 654 ASP A C 1
ATOM 5028 O O . ASP A 1 654 ? 8.528 8.527 -21.335 1.00 76.56 654 ASP A O 1
ATOM 5032 N N . PRO A 1 655 ? 8.560 10.142 -19.772 1.00 60.19 655 PRO A N 1
ATOM 5033 C CA . PRO A 1 655 ? 7.135 10.050 -19.479 1.00 60.19 655 PRO A CA 1
ATOM 5034 C C . PRO A 1 655 ? 6.236 10.458 -20.655 1.00 60.19 655 PRO A C 1
ATOM 5036 O O . PRO A 1 655 ? 5.073 10.059 -20.666 1.00 60.19 655 PRO A O 1
ATOM 5039 N N . GLU A 1 656 ? 6.736 11.221 -21.634 1.00 70.38 656 GLU A N 1
ATOM 5040 C CA . GLU A 1 656 ? 5.982 11.575 -22.847 1.00 70.38 656 GLU A CA 1
ATOM 5041 C C . GLU A 1 656 ? 6.088 10.500 -23.940 1.00 70.38 656 GLU A C 1
ATOM 5043 O O . GLU A 1 656 ? 5.250 10.444 -24.839 1.00 70.38 656 GLU A O 1
ATOM 5048 N N . VAL A 1 657 ? 7.093 9.622 -23.843 1.00 67.75 657 VAL A N 1
ATOM 5049 C CA . VAL A 1 657 ? 7.404 8.566 -24.820 1.00 67.75 657 VAL A CA 1
ATOM 5050 C C . VAL A 1 657 ? 7.666 7.251 -24.085 1.00 67.75 657 VAL A C 1
ATOM 5052 O O . VAL A 1 657 ? 8.661 6.565 -24.329 1.00 67.75 657 VAL A O 1
ATOM 5055 N N . ALA A 1 658 ? 6.790 6.926 -23.133 1.00 68.94 658 ALA A N 1
ATOM 5056 C CA . ALA A 1 658 ? 6.895 5.807 -22.197 1.00 68.94 658 ALA A CA 1
ATOM 5057 C C . ALA A 1 658 ? 6.653 4.438 -22.864 1.00 68.94 658 ALA A C 1
ATOM 5059 O O . ALA A 1 658 ? 5.905 3.605 -22.357 1.00 68.94 658 ALA A O 1
ATOM 5060 N N . HIS A 1 659 ? 7.274 4.219 -24.020 1.00 88.31 659 HIS A N 1
ATOM 5061 C CA . HIS A 1 659 ? 7.169 3.000 -24.795 1.00 88.31 659 HIS A CA 1
ATOM 5062 C C . HIS A 1 659 ? 8.412 2.138 -24.604 1.00 88.31 659 HIS A C 1
ATOM 5064 O O . HIS A 1 659 ? 9.548 2.622 -24.633 1.00 88.31 659 HIS A O 1
ATOM 5070 N N . SER A 1 660 ? 8.182 0.842 -24.444 1.00 94.31 660 SER A N 1
ATOM 5071 C CA . SER A 1 660 ? 9.215 -0.186 -24.512 1.00 94.31 660 SER A CA 1
ATOM 5072 C C . SER A 1 660 ? 9.001 -1.029 -25.759 1.00 94.31 660 SER A C 1
ATOM 5074 O O . SER A 1 660 ? 7.881 -1.163 -26.246 1.00 94.31 660 SER A O 1
ATOM 5076 N N . PHE A 1 661 ? 10.073 -1.614 -26.278 1.00 95.81 661 PHE A N 1
ATOM 5077 C CA . PHE A 1 661 ? 10.024 -2.460 -27.461 1.00 95.81 661 PHE A CA 1
ATOM 5078 C C . PHE A 1 661 ? 10.497 -3.857 -27.110 1.00 95.81 661 PHE A C 1
ATOM 5080 O O . PHE A 1 661 ? 11.530 -4.032 -26.458 1.00 95.81 661 PHE A O 1
ATOM 5087 N N . ALA A 1 662 ? 9.737 -4.848 -27.557 1.00 96.81 662 ALA A N 1
ATOM 5088 C CA . ALA A 1 662 ? 10.006 -6.252 -27.317 1.00 96.81 662 ALA A CA 1
ATOM 5089 C C . ALA A 1 662 ? 10.258 -7.004 -28.622 1.00 96.81 662 ALA A C 1
ATOM 5091 O O . ALA A 1 662 ? 9.592 -6.747 -29.627 1.00 96.81 662 ALA A O 1
ATOM 5092 N N . TYR A 1 663 ? 11.182 -7.965 -28.584 1.00 96.88 663 TYR A N 1
ATOM 5093 C CA . TYR A 1 663 ? 11.380 -8.933 -29.656 1.00 96.88 663 TYR A CA 1
ATOM 5094 C C . TYR A 1 663 ? 10.458 -10.146 -29.429 1.00 96.88 663 TYR A C 1
ATOM 5096 O O . TYR A 1 663 ? 10.647 -10.877 -28.445 1.00 96.88 663 TYR A O 1
ATOM 5104 N N . PRO A 1 664 ? 9.424 -10.349 -30.273 1.00 97.56 664 PRO A N 1
ATOM 5105 C CA . PRO A 1 664 ? 8.397 -11.361 -30.030 1.00 97.56 664 PRO A CA 1
ATOM 5106 C C . PRO A 1 664 ? 8.942 -12.795 -30.023 1.00 97.56 664 PRO A C 1
ATOM 5108 O O . PRO A 1 664 ? 9.785 -13.152 -30.843 1.00 97.56 664 PRO A O 1
ATOM 5111 N N . ALA A 1 665 ? 8.404 -13.643 -29.141 1.00 97.06 665 ALA A N 1
ATOM 5112 C CA . ALA A 1 665 ? 8.805 -15.045 -28.994 1.00 97.06 665 ALA A CA 1
ATOM 5113 C C . ALA A 1 665 ? 8.618 -15.868 -30.272 1.00 97.06 665 ALA A C 1
ATOM 5115 O O . ALA A 1 665 ? 9.417 -16.758 -30.553 1.00 97.06 665 ALA A O 1
ATOM 5116 N N . GLU A 1 666 ? 7.611 -15.549 -31.086 1.00 95.88 666 GLU A N 1
ATOM 5117 C CA . GLU A 1 666 ? 7.373 -16.220 -32.370 1.00 95.88 666 GLU A CA 1
ATOM 5118 C C . GLU A 1 666 ? 8.560 -16.134 -33.340 1.00 95.88 666 GLU A C 1
ATOM 5120 O O . GLU A 1 666 ? 8.719 -17.015 -34.182 1.00 95.88 666 GLU A O 1
ATOM 5125 N N . CYS A 1 667 ? 9.423 -15.125 -33.188 1.00 95.38 667 CYS A N 1
ATOM 5126 C CA . CYS A 1 667 ? 10.596 -14.933 -34.034 1.00 95.38 667 CYS A CA 1
ATOM 5127 C C . CYS A 1 667 ? 11.777 -15.840 -33.650 1.00 95.38 667 CYS A C 1
ATOM 5129 O O . CYS A 1 667 ? 12.690 -16.005 -34.452 1.00 95.38 667 CYS A O 1
ATOM 5131 N N . TRP A 1 668 ? 11.790 -16.412 -32.440 1.00 95.62 668 TRP A N 1
ATOM 5132 C CA . TRP A 1 668 ? 12.962 -17.124 -31.910 1.00 95.62 668 TRP A CA 1
ATOM 5133 C C . TRP A 1 668 ? 12.657 -18.423 -31.146 1.00 95.62 668 TRP A C 1
ATOM 5135 O O . TRP A 1 668 ? 13.569 -19.179 -30.805 1.00 95.62 668 TRP A O 1
ATOM 5145 N N . ALA A 1 669 ? 11.386 -18.741 -30.890 1.00 95.69 669 ALA A N 1
ATOM 5146 C CA . ALA A 1 669 ? 10.988 -19.913 -30.111 1.00 95.69 669 ALA A CA 1
ATOM 5147 C C . ALA A 1 669 ? 11.431 -21.254 -30.728 1.00 95.69 669 ALA A C 1
ATOM 5149 O O . ALA A 1 669 ? 11.739 -22.194 -29.991 1.00 95.69 669 ALA A O 1
ATOM 5150 N N . SER A 1 670 ? 11.464 -21.366 -32.062 1.00 94.81 670 SER A N 1
ATOM 5151 C CA . SER A 1 670 ? 11.944 -22.570 -32.761 1.00 94.81 670 SER A CA 1
ATOM 5152 C C . SER A 1 670 ? 13.421 -22.828 -32.480 1.00 94.81 670 SER A C 1
ATOM 5154 O O . SER A 1 670 ? 13.777 -23.929 -32.065 1.00 94.81 670 SER A O 1
ATOM 5156 N N . PHE A 1 671 ? 14.251 -21.791 -32.597 1.00 94.62 671 PHE A N 1
ATOM 5157 C CA . PHE A 1 671 ? 15.685 -21.859 -32.339 1.00 94.62 671 PHE A CA 1
ATOM 5158 C C . PHE A 1 671 ? 15.996 -22.368 -30.924 1.00 94.62 671 PHE A C 1
ATOM 5160 O O . PHE A 1 671 ? 16.846 -23.242 -30.746 1.00 94.62 671 PHE A O 1
ATOM 5167 N N . VAL A 1 672 ? 15.276 -21.874 -29.911 1.00 94.50 672 VAL A N 1
ATOM 5168 C CA . VAL A 1 672 ? 15.468 -22.301 -28.514 1.00 94.50 672 VAL A CA 1
ATOM 5169 C C . VAL A 1 672 ? 15.126 -23.782 -28.327 1.00 94.50 672 VAL A C 1
ATOM 5171 O O . VAL A 1 672 ? 15.860 -24.511 -27.659 1.00 94.50 672 VAL A O 1
ATOM 5174 N N . ARG A 1 673 ? 14.037 -24.253 -28.947 1.00 93.69 673 ARG A N 1
ATOM 5175 C CA . ARG A 1 673 ? 13.623 -25.665 -28.885 1.00 93.69 673 ARG A CA 1
ATOM 5176 C C . ARG A 1 673 ? 14.620 -26.594 -29.563 1.00 93.69 673 ARG A C 1
ATOM 5178 O O . ARG A 1 673 ? 14.923 -27.655 -29.022 1.00 93.69 673 ARG A O 1
ATOM 5185 N N . GLU A 1 674 ? 15.122 -26.199 -30.728 1.00 93.06 674 GLU A N 1
ATOM 5186 C CA . GLU A 1 674 ? 16.121 -26.963 -31.476 1.00 93.06 674 GLU A CA 1
ATOM 5187 C C . GLU A 1 674 ? 17.435 -27.043 -30.696 1.00 93.06 674 GLU A C 1
ATOM 5189 O O . GLU A 1 674 ? 17.935 -28.143 -30.453 1.00 93.06 674 GLU A O 1
ATOM 5194 N N . SER A 1 675 ? 17.916 -25.903 -30.194 1.00 90.38 675 SER A N 1
ATOM 5195 C CA . SER A 1 675 ? 19.167 -25.800 -29.435 1.00 90.38 675 SER A CA 1
ATOM 5196 C C . SER A 1 675 ? 19.167 -26.660 -28.170 1.00 90.38 675 SER A C 1
ATOM 5198 O O . SER A 1 675 ? 20.158 -27.320 -27.861 1.00 90.38 675 SER A O 1
ATOM 5200 N N . ALA A 1 676 ? 18.047 -26.709 -27.448 1.00 85.75 676 ALA A N 1
ATOM 5201 C CA . ALA A 1 676 ? 17.950 -27.510 -26.232 1.00 85.75 676 ALA A CA 1
ATOM 5202 C C . ALA A 1 676 ? 17.828 -29.020 -26.482 1.00 85.75 676 ALA A C 1
ATOM 5204 O O . ALA A 1 676 ? 18.091 -29.813 -25.581 1.00 85.75 676 ALA A O 1
ATOM 5205 N N . SER A 1 677 ? 17.448 -29.440 -27.692 1.00 84.75 677 SER A N 1
ATOM 5206 C CA . SER A 1 677 ? 17.342 -30.863 -28.037 1.00 84.75 677 SER A CA 1
ATOM 5207 C C . SER A 1 677 ? 18.702 -31.559 -28.195 1.00 84.75 677 SER A C 1
ATOM 5209 O O . SER A 1 677 ? 18.749 -32.769 -28.409 1.00 84.75 677 SER A O 1
ATOM 5211 N N . GLY A 1 678 ? 19.812 -30.813 -28.107 1.00 78.38 678 GLY A N 1
ATOM 5212 C CA . GLY A 1 678 ? 21.168 -31.335 -28.296 1.00 78.38 678 GLY A CA 1
ATOM 5213 C C . GLY A 1 678 ? 21.495 -31.705 -29.746 1.00 78.38 678 GLY A C 1
ATOM 5214 O O . GLY A 1 678 ? 22.592 -32.191 -30.015 1.00 78.38 678 GLY A O 1
ATOM 5215 N N . ASN A 1 679 ? 20.574 -31.464 -30.685 1.00 66.75 679 ASN A N 1
ATOM 5216 C CA . ASN A 1 679 ? 20.859 -31.530 -32.109 1.00 66.75 679 ASN A CA 1
ATOM 5217 C C . ASN A 1 679 ? 21.457 -30.182 -32.525 1.00 66.75 679 ASN A C 1
ATOM 5219 O O . ASN A 1 679 ? 20.734 -29.184 -32.499 1.00 66.75 679 ASN A O 1
ATOM 5223 N N . PRO A 1 680 ? 22.753 -30.108 -32.878 1.00 55.34 680 PRO A N 1
ATOM 5224 C CA . PRO A 1 680 ? 23.314 -28.867 -33.387 1.00 55.34 680 PRO A CA 1
ATOM 5225 C C . PRO A 1 680 ? 22.510 -28.437 -34.625 1.00 55.34 680 PRO A C 1
ATOM 5227 O O . PRO A 1 680 ? 22.204 -29.297 -35.460 1.00 55.34 680 PRO A O 1
ATOM 5230 N N . PRO A 1 681 ? 22.138 -27.149 -34.745 1.00 55.25 681 PRO A N 1
ATOM 5231 C CA . PRO A 1 681 ? 21.426 -26.661 -35.917 1.00 55.25 681 PRO A CA 1
ATOM 5232 C C . PRO A 1 681 ? 22.248 -27.001 -37.160 1.00 55.25 681 PRO A C 1
ATOM 5234 O O . PRO A 1 681 ? 23.460 -26.775 -37.195 1.00 55.25 681 PRO A O 1
ATOM 5237 N N . VAL A 1 682 ? 21.601 -27.611 -38.154 1.00 49.38 682 VAL A N 1
ATOM 5238 C CA . VAL A 1 682 ? 22.230 -27.907 -39.442 1.00 49.38 682 VAL A CA 1
ATOM 5239 C C . VAL A 1 682 ? 22.619 -26.561 -40.042 1.00 49.38 682 VAL A C 1
ATOM 5241 O O . VAL A 1 682 ? 21.751 -25.769 -40.393 1.00 49.38 682 VAL A O 1
ATOM 5244 N N . SER A 1 683 ? 23.917 -26.263 -40.073 1.00 41.34 683 SER A N 1
ATOM 5245 C CA . SER A 1 683 ? 24.420 -25.054 -40.711 1.00 41.34 683 SER A CA 1
ATOM 5246 C C . SER A 1 683 ? 24.169 -25.175 -42.211 1.00 41.34 683 SER A C 1
ATOM 5248 O O . SER A 1 683 ? 24.832 -25.973 -42.877 1.00 41.34 683 SER A O 1
ATOM 5250 N N . ASP A 1 684 ? 23.213 -24.410 -42.731 1.00 45.16 684 ASP A N 1
ATOM 5251 C CA . ASP A 1 684 ? 23.130 -24.135 -44.163 1.00 45.16 684 ASP A CA 1
ATOM 5252 C C . ASP A 1 684 ? 24.326 -23.230 -44.519 1.00 45.16 684 ASP A C 1
ATOM 5254 O O . ASP A 1 684 ? 24.277 -22.013 -44.327 1.00 45.16 684 ASP A O 1
ATOM 5258 N N . GLU A 1 685 ? 25.437 -23.852 -44.936 1.00 39.16 685 GLU A N 1
ATOM 5259 C CA . GLU A 1 685 ? 26.534 -23.184 -45.663 1.00 39.16 685 GLU A CA 1
ATOM 5260 C C . GLU A 1 685 ? 26.109 -22.774 -47.078 1.00 39.16 685 GLU A C 1
ATOM 5262 O O . GLU A 1 685 ? 25.463 -23.595 -47.778 1.00 39.16 685 GLU A O 1
#

Foldseek 3Di:
DDDLVRLLVQLVVLLVCCVLLDHPDLVVSLVSNLVSCCVRVHPPDPLSVQLVPQDCDDDDDPDDPVVNSVSSSVSSNSNSLSSVLSSLLSVLVPDDDLVRLLVQLVVLLVCCVLLDHPDLSSSLSSNLSSLCSNVHPPDPLSVQLVVQDLADDPPDPDDSSVSSSVSSVSNSVSSVVSNVVSVVVPPDPDDDPDDPLPFFDAAEDALVVVLVVLVVCVVVVHAAFAEEAEPLLCVVQPQDDPCVVCVLVVHPDLVSVQVVVVPDDLVVVLVSVCCRRVDPSRDPDQFQLLLLVLLCLQVNSHAHYEYQDQHCNNVVNVVVVVQAQQQEDEAFQPVDQLVRLLVCLPDCTNRHYYYNQQGHSLQSGGHSDLVSSCVSCVRNPVSLLVSLACHEYEYARDLCPNVSVLVSNLSNLHAYEYFDAADNDPVCVVVSSSRNHYYYHYHNLRRSSRSSNVSCVSNVGDRDDDPPVVVVVVVVLVVQLLVFDQGVVLVQQQKWFWAAPVRAGQEMWGAASVVGWIKFWVVSVVRPVPPQKIWIAGSVRDIDIWGFLDFDDPDNRTITTIHDDPPSSRGGFAADQDAADFQFKKKWAAHHDPDGGIKIWGFHDAQDWDQDPVPGIDTGKTKTLIADHPSHGRTFIAGPRRHGQFTWPAGDPPPVRRITITRGCNVHVVVNNCSSVVNPPDDPD

Sequence (685 aa):
MPTKDRKIELLNRQIEEAKDGHPDDVAEWRFKTETVLRRTVGEGSPALAAFRAISFSWISWGDPIDQTAARQRDAVIRAVVCLKSAVAELDLSDGMSKDRKIELLSQQIEAANDGQPDDLAEWRMRTEAVLRSTVGEGSLALTKFRDIRYGRISFANEDQADIQRDGVRLAIRYLKSAIDEVDLLDDEPPSAPAAEQSGGSIVHRTFDDLVMDLDKRRSLAEKPPVLLLGAGASLQAGVGTMAELYKFFKCKDFDEFAKYIATLSESERYRYLAKFLQNEKFPEEITAGYQALATLLANKYFDLVLTTNGDPLLDDALSAARLWRRDYIILVNGVIRPERMELPLREPSPRVKIVKLHGDLFSRLMAWTVDEMDRFLSESWDILEDAVAGRDFLVIGYSLRDQKVLELVKSAGGSVWFLHHDKVPDHLKDIYKEIKFFRAVVDPKCTFEAFFPALAEALKEAVPRQPSDAAELESRSAETIDAGAQTIDDLMSATFGIAGPDGVLKATAFLLAEPRVILCDRSASDLHVVAGEVILIDSNGDSFSTRAIAVESTSPFGPTVLEAPDHLRTPGLRLATGRLQLGATVQMLVAAGAVTGISSGRVTALDASIRIAEIGEVAGLAELDGVVAPGASGAPVVDATLSVCGFVVAGSIDPEVAHSFAYPAECWASFVRESASGNPPVSDE

Organism: NCBI:txid47839

Radius of gyration: 31.17 Å; chains: 1; bounding box: 73×83×77 Å

InterPro domains:
  IPR009003 Peptidase S1, PA clan [SSF50494] (527-674)
  IPR029035 DHS-like NAD/FAD-binding domain superfamily [SSF52467] (222-425)

Secondary structure (DSSP, 8-state):
---HHHHHHHHHHHHHHTGGG--S-HHHHHHHHHHHHHHHH-TT-HHHHHHHH-------TT--HHHHHHHHHHHHHHHHHHHHHHHHHHHT-S---HHHHHHHHHHHHHHTGGG--SSHHHHHHHHHHHHHHHH-TT-HHHHHHHT---S--TT----HHHHHHHHHHHHHHHHHHHHHHHHHTT-SPS--S-----PPPPEEE-HHHHHHHHHHHHHTTPPPPEEEE-GGGTTTTTPPPHHHHHHHHT-SSHHHHHHHHHTS-HHHHHHHHHHHHTSTTS-SS--HHHHHHHHHHHTTS-SEEEE---SSHHHHHHHHTT--TTTEEEEEBTTB-HHHHHHHHHSSSSSEEEEETTEETTTTEE--SHHHHHHHHHHTHHHHHHHHTT--EEEES-----HHHHHHHHHT-S-EEEEESS---TTHHHHHHHSTTEEEEE-TT-SHHHHHHHHHHHTT--PPP----HHHHHHHHHHHHHH---SHHHHHHTEEEEE-TTS-EEEEEEEBSSS-EEEEEHHHHTTTTTSSEEEEE-TT--EEEEEEEEE--SSTTPEEEEEPPTT--SPPBEEP-SPPPTT-EEEEEESSSSS-EEEEEEEEEEEEEEEETTTEEEEEEEEESS---TT-TT-EEE-TT-EEEEEEEE----TTS--EEEEEGGGTHHHHHHHHTT-------